Protein AF-A0A4U3ESU4-F1 (afdb_monomer_lite)

pLDDT: mean 77.61, std 18.26, range [23.44, 96.25]

Secondary structure (DSSP, 8-state):
--HHHHHHHHHHHHS-----HHHHHHHTTT-GGGHHHHHHHHTSHHHHHHHHT-S-HHHHHHHHHHHHHHHS-TT----HHHHH---HHHHHHHHHHHHHHSHHHHHHHHH----HHHHHHHHHHHHTTSS-HHHHHHHH--SS--HH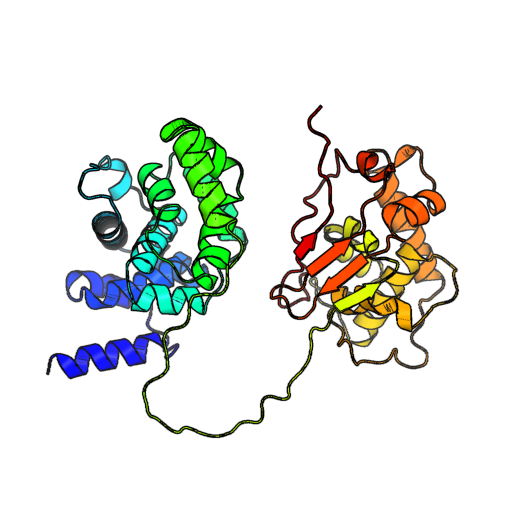HIIIIIHHHHHSHHHHHHHHHHHHHHHHHHHHHHHT----------------------------EEEES-GGGGGGGGGHHHHHHHTT-EETTEESSHHHHHHHHHHHHHHHHTTSPP-GGG-HHHHHHTT--TTPPPPTT----HHHHHHHHHHHHHHHHHSTTGGG--HHHHIIIIIS--EEEETTSSS-EEEEPP-GGGGGGTT-SS-SSEE--TT-SS-EEEE---TT---

InterPro domains:
  IPR045538 Contractile injection system tape measure protein [PF19268] (23-376)

Sequence (383 aa):
MLENAAAKAEEAFYSGDATDPQTLLAELRHQPAVLSSLAVMCLQSVTLRQLLQSRDPSLLRLLLQTLLERVKPEEVVLPASYYHRVTASRLALAALGYLLNDRQGCCWLSEHYPEVSQFYSWSKAAFSGEIAVELIIQLLTPEVLPATVTDRWIKPLWQHKAVRSLVLLHAGRGTTEEIEFRLNRPIAEEEHCEPHVGSQFISRKHKTLGTALQNVRNAGVILLWPLFTQLFSLLALTEDQKFVSEQTRWLAALSLDHLAGGNAELVTEGLTINKLLCGLSAESSLPEGCLLSTEQQRLTDEWLTAVCQQLPGGKKLDIADIRALFLQRPGEILTDTQPPRIAVQPEAFDYLLRDWPWPLTLATFPWLDQPLTIVWPLNGLTG

Radius of gyration: 24.89 Å; chains: 1; bounding box: 56×68×56 Å

Foldseek 3Di:
DVVVVVVVLVVVLPDVPPDQLQNLLVCVVPDVSSLLVNLVLLQDPVSVVSNVPHPDLVSLLVSLVVLCVQQADPPDDDDPLLSNDDDSLSSNLSSLSNLQVDPSSLVVLLVDAGDPVNLVVNLVCVLVVVYDLRSLLSLLDDPDHDLSNLVRPRVSNLPDPSNLVSCCVPVNDVSSVVSVCVSPPPPDPDDDDDDDDDDDDDDDDPDDDDFPKDKAQFLLLCLCQVCLLVLLVLVVQDDPLEGPDPLSLLLQLQLSVCLQQPPDDDDQSRSQVSCVSSVHDSPDGRDPPSDDDPVSSVSSQVVSLVVLCVWQPSVPDDSVRCNVVGGRFMWMWGVVDVVIEIETDDDPCCVSCVVGPDDQAWRDGPHDPGIYGGHDCPPDPPD

Organism: NCBI:txid55211

Structure (mmCIF, N/CA/C/O backbone):
data_AF-A0A4U3ESU4-F1
#
_entry.id   AF-A0A4U3ESU4-F1
#
loop_
_atom_site.group_PDB
_atom_site.id
_atom_site.type_symbol
_atom_site.label_atom_id
_atom_site.label_alt_id
_atom_site.label_comp_id
_atom_site.label_asym_id
_atom_site.label_entity_id
_atom_site.label_seq_id
_atom_site.pdbx_PDB_ins_code
_atom_site.Cartn_x
_atom_site.Cartn_y
_atom_site.Cartn_z
_atom_site.occupancy
_atom_site.B_iso_or_equiv
_atom_site.auth_seq_id
_atom_site.auth_comp_id
_atom_site.auth_asym_id
_atom_site.auth_atom_id
_atom_site.pdbx_PDB_model_num
ATOM 1 N N . MET A 1 1 ? 6.585 -43.040 -21.501 1.00 40.69 1 MET A N 1
ATOM 2 C CA . MET A 1 1 ? 6.901 -41.781 -22.222 1.00 40.69 1 MET A CA 1
ATOM 3 C C . MET A 1 1 ? 6.016 -40.603 -21.806 1.00 40.69 1 MET A C 1
ATOM 5 O O . MET A 1 1 ? 6.526 -39.496 -21.832 1.00 40.69 1 MET A O 1
ATOM 9 N N . LEU A 1 2 ? 4.758 -40.806 -21.384 1.00 34.72 2 LEU A N 1
ATOM 10 C CA . LEU A 1 2 ? 3.867 -39.724 -20.919 1.00 34.72 2 LEU A CA 1
ATOM 11 C C . LEU A 1 2 ? 4.226 -39.158 -19.526 1.00 34.72 2 LEU A C 1
ATOM 13 O O . LEU A 1 2 ? 4.188 -37.947 -19.346 1.00 34.72 2 LEU A O 1
ATOM 17 N N . GLU A 1 3 ? 4.679 -39.985 -18.578 1.00 32.94 3 GLU A N 1
ATOM 18 C CA . GLU A 1 3 ? 5.103 -39.520 -17.236 1.00 32.94 3 GLU A CA 1
ATOM 19 C C . GLU A 1 3 ? 6.338 -38.608 -17.266 1.00 32.94 3 GLU A C 1
ATOM 21 O O . GLU A 1 3 ? 6.464 -37.692 -16.463 1.00 32.94 3 GLU A O 1
ATOM 26 N N . ASN A 1 4 ? 7.221 -38.798 -18.251 1.00 35.94 4 ASN A N 1
ATOM 27 C CA . ASN A 1 4 ? 8.455 -38.018 -18.375 1.00 35.94 4 ASN A CA 1
ATOM 28 C C . ASN A 1 4 ? 8.216 -36.616 -18.976 1.00 35.94 4 ASN A C 1
ATOM 30 O O . ASN A 1 4 ? 9.082 -35.751 -18.890 1.00 35.94 4 ASN A O 1
ATOM 34 N N . ALA A 1 5 ? 7.051 -36.389 -19.598 1.00 39.00 5 ALA A N 1
ATOM 35 C CA . ALA A 1 5 ? 6.637 -35.078 -20.099 1.00 39.00 5 ALA A CA 1
ATOM 36 C C . ALA A 1 5 ? 5.942 -34.248 -19.007 1.00 39.00 5 ALA A C 1
ATOM 38 O O . ALA A 1 5 ? 6.175 -33.047 -18.925 1.00 39.00 5 ALA A O 1
ATOM 39 N N . ALA A 1 6 ? 5.156 -34.894 -18.137 1.00 35.66 6 ALA A N 1
ATOM 40 C CA . ALA A 1 6 ? 4.536 -34.248 -16.980 1.00 35.66 6 ALA A CA 1
ATOM 41 C C . ALA A 1 6 ? 5.584 -33.798 -15.948 1.00 35.66 6 ALA A C 1
ATOM 43 O O . ALA A 1 6 ? 5.545 -32.654 -15.517 1.00 35.66 6 ALA A O 1
ATOM 44 N N . ALA A 1 7 ? 6.587 -34.637 -15.658 1.00 34.03 7 ALA A N 1
ATOM 45 C CA . ALA A 1 7 ? 7.686 -34.280 -14.756 1.00 34.03 7 ALA A CA 1
ATOM 46 C C . ALA A 1 7 ? 8.578 -33.148 -15.311 1.00 34.03 7 ALA A C 1
ATOM 48 O O . ALA A 1 7 ? 9.026 -32.281 -14.567 1.00 34.03 7 ALA A O 1
ATOM 49 N N . LYS A 1 8 ? 8.792 -33.101 -16.636 1.00 39.62 8 LYS A N 1
ATOM 50 C CA . LYS A 1 8 ? 9.489 -31.978 -17.290 1.00 39.62 8 LYS A CA 1
ATOM 51 C C . LYS A 1 8 ? 8.674 -30.685 -17.285 1.00 39.62 8 LYS A C 1
ATOM 53 O O . LYS A 1 8 ? 9.259 -29.613 -17.184 1.00 39.62 8 LYS A O 1
ATOM 58 N N . ALA A 1 9 ? 7.349 -30.776 -17.396 1.00 39.50 9 ALA A N 1
ATOM 59 C CA . ALA A 1 9 ? 6.464 -29.625 -17.235 1.00 39.50 9 ALA A CA 1
ATOM 60 C C . ALA A 1 9 ? 6.427 -29.143 -15.771 1.00 39.50 9 ALA A C 1
ATOM 62 O O . ALA A 1 9 ? 6.398 -27.940 -15.538 1.00 39.50 9 ALA A O 1
ATOM 63 N N . GLU A 1 10 ? 6.512 -30.060 -14.798 1.00 37.78 10 GLU A N 1
ATOM 64 C CA . GLU A 1 10 ? 6.649 -29.747 -13.367 1.00 37.78 10 GLU A CA 1
ATOM 65 C C . GLU A 1 10 ? 7.987 -29.062 -13.038 1.00 37.78 10 GLU A C 1
ATOM 67 O O . GLU A 1 10 ? 7.991 -28.069 -12.317 1.00 37.78 10 GLU A O 1
ATOM 72 N N . GLU A 1 11 ? 9.116 -29.500 -13.610 1.00 36.38 11 GLU A N 1
ATOM 73 C CA . GLU A 1 11 ? 10.408 -28.801 -13.459 1.00 36.38 11 GLU A CA 1
ATOM 74 C C . GLU A 1 11 ? 10.429 -27.429 -14.157 1.00 36.38 11 GLU A C 1
ATOM 76 O O . GLU A 1 11 ? 11.012 -26.475 -13.632 1.00 36.38 11 GLU A O 1
ATOM 81 N N . ALA A 1 12 ? 9.759 -27.288 -15.305 1.00 43.34 12 ALA A N 1
ATOM 82 C CA . ALA A 1 12 ? 9.624 -26.012 -16.017 1.00 43.34 12 ALA A CA 1
ATOM 83 C C . ALA A 1 12 ? 8.698 -25.006 -15.303 1.00 43.34 12 ALA A C 1
ATOM 85 O O . ALA A 1 12 ? 8.744 -23.814 -15.593 1.00 43.34 12 ALA A O 1
ATOM 86 N N . PHE A 1 13 ? 7.854 -25.465 -14.373 1.00 42.56 13 PHE A N 1
ATOM 87 C CA . PHE A 1 13 ? 6.953 -24.607 -13.598 1.00 42.56 13 PHE A CA 1
ATOM 88 C C . PHE A 1 13 ? 7.673 -23.886 -12.441 1.00 42.56 13 PHE A C 1
ATOM 90 O O . PHE A 1 13 ? 7.298 -22.770 -12.086 1.00 42.56 13 PHE A O 1
ATOM 97 N N . TYR A 1 14 ? 8.729 -24.496 -11.881 1.00 39.47 14 TYR A N 1
ATOM 98 C CA . TYR A 1 14 ? 9.521 -23.950 -10.762 1.00 39.47 14 TYR A CA 1
ATOM 99 C C . TYR A 1 14 ? 10.874 -23.361 -11.174 1.00 39.47 14 TYR A C 1
ATOM 101 O O . TYR A 1 14 ? 11.450 -22.555 -10.440 1.00 39.47 14 TYR A O 1
ATOM 109 N N . SER A 1 15 ? 11.397 -23.741 -12.339 1.00 37.12 15 SER A N 1
ATOM 110 C CA . SER A 1 15 ? 12.547 -23.066 -12.928 1.00 37.12 15 SER A CA 1
ATOM 111 C C . SER A 1 15 ? 12.036 -21.875 -13.731 1.00 37.12 15 SER A C 1
ATOM 113 O O . SER A 1 15 ? 11.261 -22.028 -14.666 1.00 37.12 15 SER A O 1
ATOM 115 N N . GLY A 1 16 ? 12.453 -20.663 -13.368 1.00 38.47 16 GLY A N 1
ATOM 116 C CA . GLY A 1 16 ? 12.253 -19.458 -14.178 1.00 38.47 16 GLY A CA 1
ATOM 117 C C . GLY A 1 16 ? 13.033 -19.502 -15.495 1.00 38.47 16 GLY A C 1
ATOM 118 O O . GLY A 1 16 ? 13.713 -18.533 -15.829 1.00 38.47 16 GLY A O 1
ATOM 119 N N . ASP A 1 17 ? 12.986 -20.623 -16.216 1.00 39.12 17 ASP A N 1
ATOM 120 C CA . ASP A 1 17 ? 13.567 -20.748 -17.535 1.00 39.12 17 ASP A CA 1
ATOM 121 C C . ASP A 1 17 ? 12.680 -19.973 -18.508 1.00 39.12 17 ASP A C 1
ATOM 123 O O . ASP A 1 17 ? 11.470 -20.189 -18.634 1.00 39.12 17 ASP A O 1
ATOM 127 N N . ALA A 1 18 ? 13.314 -18.986 -19.131 1.00 47.09 18 ALA A N 1
ATOM 128 C CA . ALA A 1 18 ? 12.737 -17.945 -19.958 1.00 47.09 18 ALA A CA 1
ATOM 129 C C . ALA A 1 18 ? 12.091 -18.516 -21.230 1.00 47.09 18 ALA A C 1
ATOM 131 O O . ALA A 1 18 ? 12.620 -18.387 -22.333 1.00 47.09 18 ALA A O 1
ATOM 132 N N . THR A 1 19 ? 10.934 -19.151 -21.084 1.00 63.34 19 THR A N 1
ATOM 133 C CA . THR A 1 19 ? 10.157 -19.620 -22.225 1.00 63.34 19 THR A CA 1
ATOM 134 C C . THR A 1 19 ? 9.353 -18.441 -22.762 1.00 63.34 19 THR A C 1
ATOM 136 O O . THR A 1 19 ? 8.538 -17.851 -22.053 1.00 63.34 19 THR A O 1
ATOM 139 N N . ASP A 1 20 ? 9.625 -18.060 -24.008 1.00 81.94 20 ASP A N 1
ATOM 140 C CA . ASP A 1 20 ? 8.983 -16.928 -24.674 1.00 81.94 20 ASP A CA 1
ATOM 141 C C . ASP A 1 20 ? 7.442 -17.087 -24.687 1.00 81.94 20 ASP A C 1
ATOM 143 O O . ASP A 1 20 ? 6.938 -18.084 -25.221 1.00 81.94 20 ASP A O 1
ATOM 147 N N . PRO A 1 21 ? 6.668 -16.120 -24.145 1.00 84.62 21 PRO A N 1
ATOM 148 C CA . PRO A 1 21 ? 5.211 -16.225 -24.056 1.00 84.62 21 PRO A CA 1
ATOM 149 C C . PRO A 1 21 ? 4.517 -16.433 -25.406 1.00 84.62 21 PRO A C 1
ATOM 151 O O . PRO A 1 21 ? 3.459 -17.056 -25.464 1.00 84.62 21 PRO A O 1
ATOM 154 N N . GLN A 1 22 ? 5.098 -15.934 -26.504 1.00 85.31 22 GLN A N 1
ATOM 155 C CA . GLN A 1 22 ? 4.538 -16.124 -27.847 1.00 85.31 22 GLN A CA 1
ATOM 156 C C . GLN A 1 22 ? 4.690 -17.568 -28.333 1.00 85.31 22 GLN A C 1
ATOM 158 O O . GLN A 1 22 ? 3.772 -18.111 -28.950 1.00 85.31 22 GLN A O 1
ATOM 163 N N . THR A 1 23 ? 5.822 -18.196 -28.020 1.00 85.88 23 THR A N 1
ATOM 164 C CA . THR A 1 23 ? 6.087 -19.599 -28.346 1.00 85.88 23 THR A CA 1
ATOM 165 C C . THR A 1 23 ? 5.107 -20.517 -27.611 1.00 85.88 23 THR A C 1
ATOM 167 O O . THR A 1 23 ? 4.416 -21.309 -28.251 1.00 85.88 23 THR A O 1
ATOM 170 N N . LEU A 1 24 ? 4.927 -20.325 -26.298 1.00 85.69 24 LEU A N 1
ATOM 171 C CA . LEU A 1 24 ? 3.944 -21.088 -25.514 1.00 85.69 24 LEU A CA 1
ATOM 172 C C . LEU A 1 24 ? 2.502 -20.856 -25.982 1.00 85.69 24 LEU A C 1
ATOM 174 O O . LEU A 1 24 ? 1.699 -21.787 -26.036 1.00 85.69 24 LEU A O 1
ATOM 178 N N . LEU A 1 25 ? 2.164 -19.623 -26.371 1.00 87.44 25 LEU A N 1
ATOM 179 C CA . LEU A 1 25 ? 0.838 -19.299 -26.895 1.00 87.44 25 LEU A CA 1
ATOM 180 C C . LEU A 1 25 ? 0.543 -20.034 -28.217 1.00 87.44 25 LEU A C 1
ATOM 182 O O . LEU A 1 25 ? -0.599 -20.432 -28.454 1.00 87.44 25 LEU A O 1
ATOM 186 N N . ALA A 1 26 ? 1.552 -20.245 -29.067 1.00 87.75 26 ALA A N 1
ATOM 187 C CA . ALA A 1 26 ? 1.413 -21.025 -30.297 1.00 87.75 26 ALA A CA 1
ATOM 188 C C . ALA A 1 26 ? 1.209 -22.527 -30.021 1.00 87.75 26 ALA A C 1
ATOM 190 O O . ALA A 1 26 ? 0.461 -23.194 -30.742 1.00 87.75 26 ALA A O 1
ATOM 191 N N . GLU A 1 27 ? 1.820 -23.052 -28.956 1.00 87.94 27 GLU A N 1
ATOM 192 C CA . GLU A 1 27 ? 1.715 -24.460 -28.554 1.00 87.94 27 GLU A CA 1
ATOM 193 C C . GLU A 1 27 ? 0.357 -24.831 -27.947 1.00 87.94 27 GLU A C 1
ATOM 195 O O . GLU A 1 27 ? -0.023 -26.005 -27.986 1.00 87.94 27 GLU A O 1
ATOM 200 N N . LEU A 1 28 ? -0.424 -23.849 -27.480 1.00 86.50 28 LEU A N 1
ATOM 201 C CA . LEU A 1 28 ? -1.739 -24.057 -26.860 1.00 86.50 28 LEU A CA 1
ATOM 202 C C . LEU A 1 28 ? -2.685 -24.939 -27.698 1.00 86.50 28 LEU A C 1
ATOM 204 O O . LEU A 1 28 ? -3.469 -25.706 -27.143 1.00 86.50 28 LEU A O 1
ATOM 208 N N . ARG A 1 29 ? -2.609 -24.871 -29.037 1.00 82.62 29 ARG A N 1
ATOM 209 C CA . ARG A 1 29 ? -3.449 -25.688 -29.942 1.00 82.62 29 ARG A CA 1
ATOM 210 C C . ARG A 1 29 ? -3.149 -27.185 -29.870 1.00 82.62 29 ARG A C 1
ATOM 212 O O . ARG A 1 29 ? -4.008 -27.994 -30.206 1.00 82.62 29 ARG A O 1
ATOM 219 N N . HIS A 1 30 ? -1.926 -27.541 -29.499 1.00 80.06 30 HIS A N 1
ATOM 220 C CA . HIS A 1 30 ? -1.410 -28.905 -29.573 1.00 80.06 30 HIS A CA 1
ATOM 221 C C . HIS A 1 30 ? -1.118 -29.495 -28.192 1.00 80.06 30 HIS A C 1
ATOM 223 O O . HIS A 1 30 ? -1.120 -30.716 -28.046 1.00 80.06 30 HIS A O 1
ATOM 229 N N . GLN A 1 31 ? -0.889 -28.648 -27.185 1.00 80.88 31 GLN A N 1
ATOM 230 C CA . GLN A 1 31 ? -0.504 -29.060 -25.842 1.00 80.88 31 GLN A CA 1
ATOM 231 C C . GLN A 1 31 ? -1.352 -28.337 -24.786 1.00 80.88 31 GLN A C 1
ATOM 233 O O . GLN A 1 31 ? -1.025 -27.221 -24.394 1.00 80.88 31 GLN A O 1
ATOM 238 N N . PRO A 1 32 ? -2.419 -28.960 -24.253 1.00 73.50 32 PRO A N 1
ATOM 239 C CA . PRO A 1 32 ? -3.231 -28.335 -23.206 1.00 73.50 32 PRO A CA 1
ATOM 240 C C . PRO A 1 32 ? -2.467 -28.156 -21.882 1.00 73.50 32 PRO A C 1
ATOM 242 O O . PRO A 1 32 ? -2.879 -27.355 -21.051 1.00 73.50 32 PRO A O 1
ATOM 245 N N . ALA A 1 33 ? -1.347 -28.865 -21.692 1.00 77.25 33 ALA A N 1
ATOM 246 C CA . ALA A 1 33 ? -0.498 -28.761 -20.505 1.00 77.25 33 ALA A CA 1
ATOM 247 C C . ALA A 1 33 ? 0.146 -27.370 -20.332 1.00 77.25 33 ALA A C 1
ATOM 249 O O . ALA A 1 33 ? 0.445 -26.979 -19.210 1.00 77.25 33 ALA A O 1
ATOM 250 N N . VAL A 1 34 ? 0.303 -26.591 -21.412 1.00 86.50 34 VAL A N 1
ATOM 251 C CA . VAL A 1 34 ? 0.875 -25.231 -21.345 1.00 86.50 34 VAL A CA 1
ATOM 252 C C . VAL A 1 34 ? -0.102 -24.192 -20.780 1.00 86.50 34 VAL A C 1
ATOM 254 O O . VAL A 1 34 ? 0.289 -23.055 -20.510 1.00 86.50 34 VAL A O 1
ATOM 257 N N . LEU A 1 35 ? -1.377 -24.561 -20.589 1.00 89.38 35 LEU A N 1
ATOM 258 C CA . LEU A 1 35 ? -2.430 -23.646 -20.148 1.00 89.38 35 LEU A CA 1
ATOM 259 C C . LEU A 1 35 ? -2.146 -23.053 -18.763 1.00 89.38 35 LEU A C 1
ATOM 261 O O . LEU A 1 35 ? -2.339 -21.853 -18.586 1.00 89.38 35 LEU A O 1
ATOM 265 N N . SER A 1 36 ? -1.650 -23.848 -17.807 1.00 88.31 36 SER A N 1
ATOM 266 C CA . SER A 1 36 ? -1.321 -23.351 -16.462 1.00 88.31 36 SER A CA 1
ATOM 267 C C . SER A 1 36 ? -0.173 -22.341 -16.491 1.00 88.31 36 SER A C 1
ATOM 269 O O . SER A 1 36 ? -0.277 -21.282 -15.872 1.00 88.31 36 SER A O 1
ATOM 271 N N . SER A 1 37 ? 0.869 -22.587 -17.289 1.00 88.06 37 SER A N 1
ATOM 272 C CA . SER A 1 37 ? 1.972 -21.637 -17.479 1.00 88.06 37 SER A CA 1
ATOM 273 C C . SER A 1 37 ? 1.501 -20.340 -18.145 1.00 88.06 37 SER A C 1
ATOM 275 O O . SER A 1 37 ? 1.847 -19.248 -17.697 1.00 88.06 37 SER A O 1
ATOM 277 N N . LEU A 1 38 ? 0.649 -20.434 -19.172 1.00 90.56 38 LEU A N 1
ATOM 278 C CA . LEU A 1 38 ? 0.049 -19.262 -19.818 1.00 90.56 38 LEU A CA 1
ATOM 279 C C . LEU A 1 38 ? -0.875 -18.483 -18.871 1.00 90.56 38 LEU A C 1
ATOM 281 O O . LEU A 1 38 ? -0.896 -17.252 -18.916 1.00 90.56 38 LEU A O 1
ATOM 285 N N . ALA A 1 39 ? -1.614 -19.171 -17.998 1.00 92.62 39 ALA A N 1
ATOM 286 C CA . ALA A 1 39 ? -2.446 -18.536 -16.982 1.00 92.62 39 ALA A CA 1
ATOM 287 C C . ALA A 1 39 ? -1.591 -17.763 -15.963 1.00 92.62 39 ALA A C 1
ATOM 289 O O . ALA A 1 39 ? -1.888 -16.604 -15.677 1.00 92.62 39 ALA A O 1
ATOM 290 N N . VAL A 1 40 ? -0.479 -18.341 -15.493 1.00 90.69 40 VAL A N 1
ATOM 291 C CA . VAL A 1 40 ? 0.491 -17.643 -14.630 1.00 90.69 40 VAL A CA 1
ATOM 292 C C . VAL A 1 40 ? 1.045 -16.391 -15.319 1.00 90.69 40 VAL A C 1
ATOM 294 O O . VAL A 1 40 ? 1.057 -15.309 -14.731 1.00 90.69 40 VAL A O 1
ATOM 297 N N . MET A 1 41 ? 1.420 -16.494 -16.598 1.00 90.56 41 MET A N 1
ATOM 298 C CA . MET A 1 41 ? 1.882 -15.344 -17.387 1.00 90.56 41 MET A CA 1
ATOM 299 C C . MET A 1 41 ? 0.814 -14.249 -17.521 1.00 90.56 41 MET A C 1
ATOM 301 O O . MET A 1 41 ? 1.135 -13.063 -17.546 1.00 90.56 41 MET A O 1
ATOM 305 N N . CYS A 1 42 ? -0.472 -14.604 -17.552 1.00 92.62 42 CYS A N 1
ATOM 306 C CA . CYS A 1 42 ? -1.550 -13.615 -17.584 1.00 92.62 42 CYS A CA 1
ATOM 307 C C . CYS A 1 42 ? -1.681 -12.811 -16.277 1.00 92.62 42 CYS A C 1
ATOM 309 O O . CYS A 1 42 ? -2.279 -11.735 -16.302 1.00 92.62 42 CYS A O 1
ATOM 311 N N . LEU A 1 43 ? -1.126 -13.288 -15.156 1.00 89.88 43 LEU A N 1
ATOM 312 C CA . LEU A 1 43 ? -1.115 -12.572 -13.873 1.00 89.88 43 LEU A CA 1
ATOM 313 C C . LEU A 1 43 ? 0.125 -11.691 -13.670 1.00 89.88 43 LEU A C 1
ATOM 315 O O . LEU A 1 43 ? 0.183 -10.910 -12.723 1.00 89.88 43 LEU A O 1
ATOM 319 N N . GLN A 1 44 ? 1.112 -11.762 -14.559 1.00 87.44 44 GLN A N 1
ATOM 320 C CA . GLN A 1 44 ? 2.344 -10.980 -14.475 1.00 87.44 44 GLN A CA 1
ATOM 321 C C . GLN A 1 44 ? 2.325 -9.858 -15.522 1.00 87.44 44 GLN A C 1
ATOM 323 O O . GLN A 1 44 ? 2.150 -10.095 -16.714 1.00 87.44 44 GLN A O 1
ATOM 328 N N . SER A 1 45 ? 2.532 -8.603 -15.115 1.00 82.12 45 SER A N 1
ATOM 329 C CA . SER A 1 45 ? 2.328 -7.452 -16.014 1.00 82.12 45 SER A CA 1
ATOM 330 C C . SER A 1 45 ? 3.288 -7.390 -17.204 1.00 82.12 45 SER A C 1
ATOM 332 O O . SER A 1 45 ? 2.946 -6.829 -18.248 1.00 82.12 45 SER A O 1
ATOM 334 N N . VAL A 1 46 ? 4.499 -7.938 -17.080 1.00 85.06 46 VAL A N 1
ATOM 335 C CA . VAL A 1 46 ? 5.476 -7.987 -18.179 1.00 85.06 46 VAL A CA 1
ATOM 336 C C . VAL A 1 46 ? 5.052 -9.009 -19.233 1.00 85.06 46 VAL A C 1
ATOM 338 O O . VAL A 1 46 ? 4.904 -8.649 -20.401 1.00 85.06 46 VAL A O 1
ATOM 341 N N . THR A 1 47 ? 4.788 -10.250 -18.830 1.00 88.31 47 THR A N 1
ATOM 342 C CA . THR A 1 47 ? 4.429 -11.340 -19.748 1.00 88.31 47 THR A CA 1
ATOM 343 C C . THR A 1 47 ? 3.014 -11.173 -20.303 1.00 88.31 47 THR A C 1
ATOM 345 O O . THR A 1 47 ? 2.812 -11.396 -21.493 1.00 88.31 47 THR A O 1
ATOM 348 N N . LEU A 1 48 ? 2.059 -10.634 -19.535 1.00 90.06 48 LEU A N 1
ATOM 349 C CA . LEU A 1 48 ? 0.741 -10.244 -20.050 1.00 90.06 48 LEU A CA 1
ATOM 350 C C . LEU A 1 48 ? 0.848 -9.192 -21.164 1.00 90.06 48 LEU A C 1
ATOM 352 O O . LEU A 1 48 ? 0.182 -9.308 -22.194 1.00 90.06 48 LEU A O 1
ATOM 356 N N . ARG A 1 49 ? 1.705 -8.173 -21.000 1.00 87.81 49 ARG A N 1
ATOM 357 C CA . ARG A 1 49 ? 1.952 -7.177 -22.060 1.00 87.81 49 ARG A CA 1
ATOM 358 C C . ARG A 1 49 ? 2.573 -7.815 -23.298 1.00 87.81 49 ARG A C 1
ATOM 360 O O . ARG A 1 49 ? 2.162 -7.478 -24.404 1.00 87.81 49 ARG A O 1
ATOM 367 N N . GLN A 1 50 ? 3.515 -8.738 -23.119 1.00 87.75 50 GLN A N 1
ATOM 368 C CA . GLN A 1 50 ? 4.118 -9.478 -24.228 1.00 87.75 50 GLN A CA 1
ATOM 369 C C . GLN A 1 50 ? 3.087 -10.348 -24.955 1.00 87.75 50 GLN A C 1
ATOM 371 O O . GLN A 1 50 ? 3.048 -10.319 -26.181 1.00 87.75 50 GLN A O 1
ATOM 376 N N . LEU A 1 51 ? 2.209 -11.055 -24.235 1.00 89.94 51 LEU A N 1
ATOM 377 C CA . LEU A 1 51 ? 1.120 -11.848 -24.818 1.00 89.94 51 LEU A CA 1
ATOM 378 C C . LEU A 1 51 ? 0.170 -10.972 -25.641 1.00 89.94 51 LEU A C 1
ATOM 380 O O . LEU A 1 51 ? -0.127 -11.297 -26.789 1.00 89.94 51 LEU A O 1
ATOM 384 N N . LEU A 1 52 ? -0.251 -9.824 -25.101 1.00 90.12 52 LEU A N 1
ATOM 385 C CA . LEU A 1 52 ? -1.150 -8.886 -25.785 1.00 90.12 52 LEU A CA 1
ATOM 386 C C . LEU A 1 52 ? -0.553 -8.276 -27.065 1.00 90.12 52 LEU A C 1
ATOM 388 O O . LEU A 1 52 ? -1.305 -7.799 -27.911 1.00 90.12 52 LEU A O 1
ATOM 392 N N . GLN A 1 53 ? 0.770 -8.315 -27.234 1.00 89.19 53 GLN A N 1
ATOM 393 C CA . GLN A 1 53 ? 1.463 -7.910 -28.464 1.00 89.19 53 GLN A CA 1
ATOM 394 C C . GLN A 1 53 ? 1.511 -9.023 -29.528 1.00 89.19 53 GLN A C 1
ATOM 396 O O . GLN A 1 53 ? 2.183 -8.863 -30.550 1.00 89.19 53 GLN A O 1
ATOM 401 N N . SER A 1 54 ? 0.816 -10.149 -29.316 1.00 86.06 54 SER A N 1
ATOM 402 C CA . SER A 1 54 ? 0.793 -11.255 -30.275 1.00 86.06 54 SER A CA 1
ATOM 403 C C . SER A 1 54 ? 0.309 -10.812 -31.653 1.00 86.06 54 SER A C 1
ATOM 405 O O . SER A 1 54 ? -0.681 -10.093 -31.794 1.00 86.06 54 SER A O 1
ATOM 407 N N . ARG A 1 55 ? 0.999 -11.296 -32.690 1.00 79.88 55 ARG A N 1
ATOM 408 C CA . ARG A 1 55 ? 0.645 -11.038 -34.093 1.00 79.88 55 ARG A CA 1
ATOM 409 C C . ARG A 1 55 ? -0.607 -11.800 -34.533 1.00 79.88 55 ARG A C 1
ATOM 411 O O . ARG A 1 55 ? -1.204 -11.423 -35.538 1.00 79.88 55 ARG A O 1
ATOM 418 N N . ASP A 1 56 ? -1.006 -12.841 -33.796 1.00 85.44 56 ASP A N 1
ATOM 419 C CA . ASP A 1 56 ? -2.197 -13.639 -34.088 1.00 85.44 56 ASP A CA 1
ATOM 420 C C . ASP A 1 56 ? -3.281 -13.458 -33.001 1.00 85.44 56 ASP A C 1
ATOM 422 O O . ASP A 1 56 ? -3.280 -14.150 -31.977 1.00 85.44 56 ASP A O 1
ATOM 426 N N . PRO A 1 57 ? -4.278 -12.576 -33.219 1.00 86.06 57 PRO A N 1
ATOM 427 C CA . PRO A 1 57 ? -5.364 -12.360 -32.263 1.00 86.06 57 PRO A CA 1
ATOM 428 C C . PRO A 1 57 ? -6.316 -13.563 -32.147 1.00 86.06 57 PRO A C 1
ATOM 430 O O . PRO A 1 57 ? -7.189 -13.574 -31.276 1.00 86.06 57 PRO A O 1
ATOM 433 N N . SER A 1 58 ? -6.223 -14.570 -33.025 1.00 89.69 58 SER A N 1
ATOM 434 C CA . SER A 1 58 ? -6.996 -15.809 -32.877 1.00 89.69 58 SER A CA 1
ATOM 435 C C . SER A 1 58 ? -6.491 -16.661 -31.710 1.00 89.69 58 SER A C 1
ATOM 437 O O . SER A 1 58 ? -7.309 -17.242 -31.003 1.00 89.69 58 SER A O 1
ATOM 439 N N . LEU A 1 59 ? -5.180 -16.666 -31.445 1.00 90.38 59 LEU A N 1
ATOM 440 C CA . LEU A 1 59 ? -4.592 -17.420 -30.335 1.00 90.38 59 LEU A CA 1
ATOM 441 C C . LEU A 1 59 ? -4.949 -16.819 -28.976 1.00 90.38 59 LEU A C 1
ATOM 443 O O . LEU A 1 59 ? -5.305 -17.549 -28.060 1.00 90.38 59 LEU A O 1
ATOM 447 N N . LEU A 1 60 ? -4.944 -15.489 -28.856 1.00 91.81 60 LEU A N 1
ATOM 448 C CA . LEU A 1 60 ? -5.383 -14.818 -27.628 1.00 91.81 60 LEU A CA 1
ATOM 449 C C . LEU A 1 60 ? -6.870 -15.049 -27.333 1.00 91.81 60 LEU A C 1
ATOM 451 O O . LEU A 1 60 ? -7.257 -15.207 -26.177 1.00 91.81 60 LEU A O 1
ATOM 455 N N . ARG A 1 61 ? -7.708 -15.095 -28.378 1.00 92.38 61 ARG A N 1
ATOM 456 C CA . ARG A 1 61 ? -9.125 -15.462 -28.242 1.00 92.38 61 ARG A CA 1
ATOM 457 C C . ARG A 1 61 ? -9.288 -16.917 -27.821 1.00 92.38 61 ARG A C 1
ATOM 459 O O . ARG A 1 61 ? -10.101 -17.187 -26.946 1.00 92.38 61 ARG A O 1
ATOM 466 N N . LEU A 1 62 ? -8.494 -17.825 -28.390 1.00 91.62 62 LEU A N 1
ATOM 467 C CA . LEU A 1 62 ? -8.475 -19.230 -27.992 1.00 91.62 62 LEU A CA 1
ATOM 468 C C . LEU A 1 62 ? -8.051 -19.393 -26.527 1.00 91.62 62 LEU A C 1
ATOM 470 O O . LEU A 1 62 ? -8.711 -20.121 -25.794 1.00 91.62 62 LEU A O 1
ATOM 474 N N . LEU A 1 63 ? -7.006 -18.687 -26.081 1.00 93.62 63 LEU A N 1
ATOM 475 C CA . LEU A 1 63 ? -6.572 -18.685 -24.682 1.00 93.62 63 LEU A CA 1
ATOM 476 C C . LEU A 1 63 ? -7.689 -18.195 -23.759 1.00 93.62 63 LEU A C 1
ATOM 478 O O . LEU A 1 63 ? -8.056 -18.899 -22.822 1.00 93.62 63 LEU A O 1
ATOM 482 N N . LEU A 1 64 ? -8.274 -17.028 -24.054 1.00 92.75 64 LEU A N 1
ATOM 483 C CA . LEU A 1 64 ? -9.374 -16.480 -23.261 1.00 92.75 64 LEU A CA 1
ATOM 484 C C . LEU A 1 64 ? -10.569 -17.438 -23.215 1.00 92.75 64 LEU A C 1
ATOM 486 O O . LEU A 1 64 ? -11.129 -17.661 -22.146 1.00 92.75 64 LEU A O 1
ATOM 490 N N . GLN A 1 65 ? -10.947 -18.022 -24.353 1.00 91.69 65 GLN A N 1
ATOM 491 C CA . GLN A 1 65 ? -12.042 -18.983 -24.423 1.00 91.69 65 GLN A CA 1
ATOM 492 C C . GLN A 1 65 ? -11.752 -20.232 -23.595 1.00 91.69 65 GLN A C 1
ATOM 494 O O . GLN A 1 65 ? -12.600 -20.636 -22.807 1.00 91.69 65 GLN A O 1
ATOM 499 N N . THR A 1 66 ? -10.549 -20.789 -23.720 1.00 91.19 66 THR A N 1
ATOM 500 C CA . THR A 1 66 ? -10.142 -21.989 -22.982 1.00 91.19 66 THR A CA 1
ATOM 501 C C . THR A 1 66 ? -10.163 -21.734 -21.474 1.00 91.19 66 THR A C 1
ATOM 503 O O . THR A 1 66 ? -10.695 -22.550 -20.730 1.00 91.19 66 THR A O 1
ATOM 506 N N . LEU A 1 67 ? -9.653 -20.585 -21.014 1.00 92.69 67 LEU A N 1
ATOM 507 C CA . LEU A 1 67 ? -9.699 -20.204 -19.599 1.00 92.69 67 LEU A CA 1
ATOM 508 C C . LEU A 1 67 ? -11.143 -20.026 -19.114 1.00 92.69 67 LEU A C 1
ATOM 510 O O . LEU A 1 67 ? -11.537 -20.628 -18.121 1.00 92.69 67 LEU A O 1
ATOM 514 N N . LEU A 1 68 ? -11.963 -19.257 -19.836 1.00 89.75 68 LEU A N 1
ATOM 515 C CA . LEU A 1 68 ? -13.356 -19.011 -19.451 1.00 89.75 68 LEU A CA 1
ATOM 516 C C . LEU A 1 68 ? -14.207 -20.285 -19.441 1.00 89.75 68 LEU A C 1
ATOM 518 O O . LEU A 1 68 ? -15.082 -20.413 -18.593 1.00 89.75 68 LEU A O 1
ATOM 522 N N . GLU A 1 69 ? -13.974 -21.227 -20.356 1.00 87.75 69 GLU A N 1
ATOM 523 C CA . GLU A 1 69 ? -14.677 -22.515 -20.374 1.00 87.75 69 GLU A CA 1
ATOM 524 C C . GLU A 1 69 ? -14.314 -23.411 -19.188 1.00 87.75 69 GLU A C 1
ATOM 526 O O . GLU A 1 69 ? -15.159 -24.188 -18.756 1.00 87.75 69 GLU A O 1
ATOM 531 N N . ARG A 1 70 ? -13.095 -23.289 -18.650 1.00 86.75 70 ARG A N 1
ATOM 532 C CA . ARG A 1 70 ? -12.658 -24.011 -17.444 1.00 86.75 70 ARG A CA 1
ATOM 533 C C . ARG A 1 70 ? -13.099 -23.344 -16.146 1.00 86.75 70 ARG A C 1
ATOM 535 O O . ARG A 1 70 ? -13.117 -24.006 -15.115 1.00 86.75 70 ARG A O 1
ATOM 542 N N . VAL A 1 71 ? -13.407 -22.049 -16.192 1.00 84.25 71 VAL A N 1
ATOM 543 C CA . VAL A 1 71 ? -13.843 -21.288 -15.020 1.00 84.25 71 VAL A CA 1
ATOM 544 C C . VAL A 1 71 ? -15.354 -21.266 -14.901 1.00 84.25 71 VAL A C 1
ATOM 546 O O . VAL A 1 71 ? -15.835 -21.529 -13.815 1.00 84.25 71 VAL A O 1
ATOM 549 N N . LYS A 1 72 ? -16.108 -20.971 -15.967 1.00 75.69 72 LYS A N 1
ATOM 550 C CA . LYS A 1 72 ? -17.554 -20.707 -15.876 1.00 75.69 72 LYS A CA 1
ATOM 551 C C . LYS A 1 72 ? -18.322 -21.824 -15.133 1.00 75.69 72 LYS A C 1
ATOM 553 O O . LYS A 1 72 ? -18.015 -22.998 -15.345 1.00 75.69 72 LYS A O 1
ATOM 558 N N . PRO A 1 73 ? -19.357 -21.495 -14.336 1.00 68.69 73 PRO A N 1
ATOM 559 C CA . PRO A 1 73 ? -20.236 -22.508 -13.755 1.00 68.69 73 PRO A CA 1
ATOM 560 C C . PRO A 1 73 ? -20.947 -23.291 -14.867 1.00 68.69 73 PRO A C 1
ATOM 562 O O . PRO A 1 73 ? -21.353 -22.690 -15.865 1.00 68.69 73 PRO A O 1
ATOM 565 N N . GLU A 1 74 ? -21.132 -24.607 -14.703 1.00 67.19 74 GLU A N 1
ATOM 566 C CA . GLU A 1 74 ? -21.741 -25.474 -15.733 1.00 67.19 74 GLU A CA 1
ATOM 567 C C . GLU A 1 74 ? -23.126 -24.985 -16.192 1.00 67.19 74 GLU A C 1
ATOM 569 O O . GLU A 1 74 ? -23.495 -25.144 -17.355 1.00 67.19 74 GLU A O 1
ATOM 574 N N . GLU A 1 75 ? -23.866 -24.325 -15.300 1.00 68.50 75 GLU A N 1
ATOM 575 C CA . GLU A 1 75 ? -25.226 -23.836 -15.538 1.00 68.50 75 GLU A CA 1
ATOM 576 C C . GLU A 1 75 ? -25.284 -22.447 -16.208 1.00 68.50 75 GLU A C 1
ATOM 578 O O . GLU A 1 75 ? -26.351 -22.015 -16.649 1.00 68.50 75 GLU A O 1
ATOM 583 N N . VAL A 1 76 ? -24.155 -21.731 -16.323 1.00 71.94 76 VAL A N 1
ATOM 584 C CA . VAL A 1 76 ? -24.118 -20.342 -16.814 1.00 71.94 76 VAL A CA 1
ATOM 585 C C . VAL A 1 76 ? -23.617 -20.266 -18.256 1.00 71.94 76 VAL A C 1
ATOM 587 O O . VAL A 1 76 ? -22.478 -20.607 -18.587 1.00 71.94 76 VAL A O 1
ATOM 590 N N . VAL A 1 77 ? -24.458 -19.713 -19.132 1.00 72.94 77 VAL A N 1
ATOM 591 C CA . VAL A 1 77 ? -24.100 -19.415 -20.523 1.00 72.94 77 VAL A CA 1
ATOM 592 C C . VAL A 1 77 ? -23.651 -17.960 -20.640 1.00 72.94 77 VAL A C 1
ATOM 594 O O . VAL A 1 77 ? -24.467 -17.040 -20.621 1.00 72.94 77 VAL A O 1
ATOM 597 N N . LEU A 1 78 ? -22.344 -17.742 -20.800 1.00 74.56 78 LEU A N 1
ATOM 598 C CA . LEU A 1 78 ? -21.794 -16.408 -21.051 1.00 74.56 78 LEU A CA 1
ATOM 599 C C . LEU A 1 78 ? -22.097 -15.945 -22.494 1.00 74.56 78 LEU A C 1
ATOM 601 O O . LEU A 1 78 ? -21.946 -16.732 -23.434 1.00 74.56 78 LEU A O 1
ATOM 605 N N . PRO A 1 79 ? -22.464 -14.668 -22.722 1.00 74.38 79 PRO A N 1
ATOM 606 C CA . PRO A 1 79 ? -22.642 -14.127 -24.070 1.00 74.38 79 PRO A CA 1
ATOM 607 C C . PRO A 1 79 ? -21.371 -14.217 -24.931 1.00 74.38 79 PRO A C 1
ATOM 609 O O . PRO A 1 79 ? -20.258 -14.011 -24.446 1.00 74.38 79 PRO A O 1
ATOM 612 N N . ALA A 1 80 ? -21.527 -14.413 -26.247 1.00 74.00 80 ALA A N 1
ATOM 613 C CA . ALA A 1 80 ? -20.408 -14.538 -27.197 1.00 74.00 80 ALA A CA 1
ATOM 614 C C . ALA A 1 80 ? -19.406 -13.358 -27.146 1.00 74.00 80 ALA A C 1
ATOM 616 O O . ALA A 1 80 ? -18.205 -13.523 -27.370 1.00 74.00 80 ALA A O 1
ATOM 617 N N . SER A 1 81 ? -19.872 -12.157 -26.792 1.00 76.25 81 SER A N 1
ATOM 618 C CA . SER A 1 81 ? -19.044 -10.951 -26.648 1.00 76.25 81 SER A CA 1
ATOM 619 C C . SER A 1 81 ? -17.963 -11.056 -25.559 1.00 76.25 81 SER A C 1
ATOM 621 O O . SER A 1 81 ? -16.946 -10.354 -25.638 1.00 76.25 81 SER A O 1
ATOM 623 N N . TYR A 1 82 ? -18.133 -11.933 -24.565 1.00 79.06 82 TYR A N 1
ATOM 624 C CA . TYR A 1 82 ? -17.122 -12.189 -23.535 1.00 79.06 82 TYR A CA 1
ATOM 625 C C . TYR A 1 82 ? -15.935 -12.993 -24.070 1.00 79.06 82 TYR A C 1
ATOM 627 O O . TYR A 1 82 ? -14.802 -12.721 -23.685 1.00 79.06 82 TYR A O 1
ATOM 635 N N . TYR A 1 83 ? -16.176 -13.884 -25.033 1.00 79.50 83 TYR A N 1
ATOM 636 C CA . TYR A 1 83 ? -15.153 -14.733 -25.646 1.00 79.50 83 TYR A CA 1
ATOM 637 C C . TYR A 1 83 ? -14.358 -14.024 -26.751 1.00 79.50 83 TYR A C 1
ATOM 639 O O . TYR A 1 83 ? -13.190 -14.327 -26.984 1.00 79.50 83 TYR A O 1
ATOM 647 N N . HIS A 1 84 ? -14.970 -13.064 -27.452 1.00 77.94 84 HIS A N 1
ATOM 648 C CA . HIS A 1 84 ? -14.350 -12.459 -28.638 1.00 77.94 84 HIS A CA 1
ATOM 649 C C . HIS A 1 84 ? -13.504 -11.213 -28.366 1.00 77.94 84 HIS A C 1
ATOM 651 O O . HIS A 1 84 ? -12.560 -10.951 -29.114 1.00 77.94 84 HIS A O 1
ATOM 657 N N . ARG A 1 85 ? -13.819 -10.431 -27.327 1.00 84.44 85 ARG A N 1
ATOM 658 C CA . ARG A 1 85 ? -13.060 -9.219 -26.988 1.00 84.44 85 ARG A CA 1
ATOM 659 C C . ARG A 1 85 ? -12.022 -9.545 -25.917 1.00 84.44 85 ARG A C 1
ATOM 661 O O . ARG A 1 85 ? -12.364 -9.715 -24.751 1.00 84.44 85 ARG A O 1
ATOM 668 N N . VAL A 1 86 ? -10.761 -9.602 -26.333 1.00 88.62 86 VAL A N 1
ATOM 669 C CA . VAL A 1 86 ? -9.614 -9.837 -25.452 1.00 88.62 86 VAL A CA 1
ATOM 670 C C . VAL A 1 86 ? -9.147 -8.515 -24.854 1.00 88.62 86 VAL A C 1
ATOM 672 O O . VAL A 1 86 ? -8.917 -7.546 -25.575 1.00 88.62 86 VAL A O 1
ATOM 675 N N . THR A 1 87 ? -8.990 -8.486 -23.537 1.00 89.94 87 THR A N 1
ATOM 676 C CA . THR A 1 87 ? -8.385 -7.376 -22.797 1.00 89.94 87 THR A CA 1
ATOM 677 C C . THR A 1 87 ? -7.458 -7.934 -21.721 1.00 89.94 87 THR A C 1
ATOM 679 O O . THR A 1 87 ? -7.561 -9.107 -21.355 1.00 89.94 87 THR A O 1
ATOM 682 N N . ALA A 1 88 ? -6.572 -7.084 -21.196 1.00 90.31 88 ALA A N 1
ATOM 683 C CA . ALA A 1 88 ? -5.680 -7.441 -20.096 1.00 90.31 88 ALA A CA 1
ATOM 684 C C . ALA A 1 88 ? -6.460 -7.970 -18.880 1.00 90.31 88 ALA A C 1
ATOM 686 O O . ALA A 1 88 ? -6.176 -9.060 -18.393 1.00 90.31 88 ALA A O 1
ATOM 687 N N . SER A 1 89 ? -7.489 -7.239 -18.436 1.00 90.25 89 SER A N 1
ATOM 688 C CA . SER A 1 89 ? -8.272 -7.603 -17.250 1.00 90.25 89 SER A CA 1
ATOM 689 C C . SER A 1 89 ? -9.108 -8.870 -17.448 1.00 90.25 89 SER A C 1
ATOM 691 O O . SER A 1 89 ? -9.227 -9.657 -16.514 1.00 90.25 89 SER A O 1
ATOM 693 N N . ARG A 1 90 ? -9.651 -9.112 -18.654 1.00 90.88 90 ARG A N 1
ATOM 694 C CA . ARG A 1 90 ? -10.388 -10.352 -18.959 1.00 90.88 90 ARG A CA 1
ATOM 695 C C . ARG A 1 90 ? -9.487 -11.576 -18.922 1.00 90.88 90 ARG A C 1
ATOM 697 O O . ARG A 1 90 ? -9.860 -12.570 -18.311 1.00 90.88 90 ARG A O 1
ATOM 704 N N . LEU A 1 91 ? -8.316 -11.498 -19.558 1.00 92.88 91 LEU A N 1
ATOM 705 C CA . LEU A 1 91 ? -7.341 -12.588 -19.526 1.00 92.88 91 LEU A CA 1
ATOM 706 C C . LEU A 1 91 ? -6.855 -12.847 -18.102 1.00 92.88 91 LEU A C 1
ATOM 708 O O . LEU A 1 91 ? -6.856 -13.992 -17.672 1.00 92.88 91 LEU A O 1
ATOM 712 N N . ALA A 1 92 ? -6.507 -11.793 -17.362 1.00 93.50 92 ALA A N 1
ATOM 713 C CA . ALA A 1 92 ? -6.004 -11.918 -16.000 1.00 93.50 92 ALA A CA 1
ATOM 714 C C . ALA A 1 92 ? -7.036 -12.533 -15.041 1.00 93.50 92 ALA A C 1
ATOM 716 O O . ALA A 1 92 ? -6.702 -13.463 -14.318 1.00 93.50 92 ALA A O 1
ATOM 717 N N . LEU A 1 93 ? -8.299 -12.086 -15.050 1.00 91.88 93 LEU A N 1
ATOM 718 C CA . LEU A 1 93 ? -9.315 -12.653 -14.151 1.00 91.88 93 LEU A CA 1
ATOM 719 C C . LEU A 1 93 ? -9.799 -14.045 -14.579 1.00 91.88 93 LEU A C 1
ATOM 721 O O . LEU A 1 93 ? -10.080 -14.871 -13.713 1.00 91.88 93 LEU A O 1
ATOM 725 N N . ALA A 1 94 ? -9.835 -14.346 -15.881 1.00 92.25 94 ALA A N 1
ATOM 726 C CA . ALA A 1 94 ? -10.072 -15.714 -16.346 1.00 92.25 94 ALA A CA 1
ATOM 727 C C . ALA A 1 94 ? -8.918 -16.650 -15.942 1.00 92.25 94 ALA A C 1
ATOM 729 O O . ALA A 1 94 ? -9.158 -17.775 -15.511 1.00 92.25 94 ALA A O 1
ATOM 730 N N . ALA A 1 95 ? -7.673 -16.176 -16.026 1.00 94.19 95 ALA A N 1
ATOM 731 C CA . ALA A 1 95 ? -6.500 -16.914 -15.574 1.00 94.19 95 ALA A CA 1
ATOM 732 C C . ALA A 1 95 ? -6.493 -17.121 -14.057 1.00 94.19 95 ALA A C 1
ATOM 734 O O . ALA A 1 95 ? -6.241 -18.234 -13.608 1.00 94.19 95 ALA A O 1
ATOM 735 N N . LEU A 1 96 ? -6.830 -16.090 -13.273 1.00 93.31 96 LEU A N 1
ATOM 736 C CA . LEU A 1 96 ? -6.962 -16.207 -11.822 1.00 93.31 96 LEU A CA 1
ATOM 737 C C . LEU A 1 96 ? -7.989 -17.281 -11.461 1.00 93.31 96 LEU A C 1
ATOM 739 O O . LEU A 1 96 ? -7.679 -18.176 -10.686 1.00 93.31 96 LEU A O 1
ATOM 743 N N . GLY A 1 97 ? -9.178 -17.240 -12.069 1.00 90.69 97 GLY A N 1
ATOM 744 C CA . GLY A 1 97 ? -10.220 -18.235 -11.804 1.00 90.69 97 GLY A CA 1
ATOM 745 C C . GLY A 1 97 ? -9.790 -19.650 -12.158 1.00 90.69 97 GLY A C 1
ATOM 746 O O . GLY A 1 97 ? -10.080 -20.584 -11.418 1.00 90.69 97 GLY A O 1
ATOM 747 N N . TYR A 1 98 ? -9.053 -19.806 -13.258 1.00 92.00 98 TYR A N 1
ATOM 748 C CA . TYR A 1 98 ? -8.516 -21.102 -13.652 1.00 92.00 98 TYR A CA 1
ATOM 749 C C . TYR A 1 98 ? -7.502 -21.611 -12.621 1.00 92.00 98 TYR A C 1
ATOM 751 O O . TYR A 1 98 ? -7.603 -22.750 -12.177 1.00 92.00 98 TYR A O 1
ATOM 759 N N . LEU A 1 99 ? -6.564 -20.758 -12.197 1.00 91.19 99 LEU A N 1
ATOM 760 C CA . LEU A 1 99 ? -5.509 -21.122 -11.249 1.00 91.19 99 LEU A CA 1
ATOM 761 C C . LEU A 1 99 ? -6.043 -21.414 -9.843 1.00 91.19 99 LEU A C 1
ATOM 763 O O . LEU A 1 99 ? -5.461 -22.238 -9.149 1.00 91.19 99 LEU A O 1
ATOM 767 N N . LEU A 1 100 ? -7.151 -20.792 -9.430 1.00 89.62 100 LEU A N 1
ATOM 768 C CA . LEU A 1 100 ? -7.817 -21.117 -8.164 1.00 89.62 100 LEU A CA 1
ATOM 769 C C . LEU A 1 100 ? -8.406 -22.535 -8.157 1.00 89.62 100 LEU A C 1
ATOM 771 O O . LEU A 1 100 ? -8.466 -23.163 -7.105 1.00 89.62 100 LEU A O 1
ATOM 775 N N . ASN A 1 101 ? -8.800 -23.052 -9.323 1.00 85.00 101 ASN A N 1
ATOM 776 C CA . ASN A 1 101 ? -9.355 -24.399 -9.472 1.00 85.00 101 ASN A CA 1
ATOM 777 C C . ASN A 1 101 ? -8.297 -25.449 -9.863 1.00 85.00 101 ASN A C 1
ATOM 779 O O . ASN A 1 101 ? -8.589 -26.644 -9.880 1.00 85.00 101 ASN A O 1
ATOM 783 N N . ASP A 1 102 ? -7.073 -25.022 -10.181 1.00 85.75 102 ASP A N 1
ATOM 784 C CA . ASP A 1 102 ? -5.953 -25.889 -10.540 1.00 85.75 102 ASP A CA 1
ATOM 785 C C . ASP A 1 102 ? -5.023 -26.107 -9.340 1.00 85.75 102 ASP A C 1
ATOM 787 O O . ASP A 1 102 ? -4.634 -25.161 -8.657 1.00 85.75 102 ASP A O 1
ATOM 791 N N . ARG A 1 103 ? -4.615 -27.356 -9.077 1.00 79.88 103 ARG A N 1
ATOM 792 C CA . ARG A 1 103 ? -3.793 -27.676 -7.894 1.00 79.88 103 ARG A CA 1
ATOM 793 C C . ARG A 1 103 ? -2.424 -26.993 -7.951 1.00 79.88 103 ARG A C 1
ATOM 795 O O . ARG A 1 103 ? -1.979 -26.442 -6.947 1.00 79.88 103 ARG A O 1
ATOM 802 N N . GLN A 1 104 ? -1.769 -27.025 -9.111 1.00 80.44 104 GLN A N 1
ATOM 803 C CA . GLN A 1 104 ? -0.465 -26.385 -9.310 1.00 80.44 104 GLN A CA 1
ATOM 804 C C . GLN A 1 104 ? -0.603 -24.856 -9.317 1.00 80.44 104 GLN A C 1
ATOM 806 O O . GLN A 1 104 ? 0.198 -24.161 -8.692 1.00 80.44 104 GLN A O 1
ATOM 811 N N . GLY A 1 105 ? -1.668 -24.334 -9.933 1.00 83.69 105 GLY A N 1
ATOM 812 C CA . GLY A 1 105 ? -2.021 -22.918 -9.881 1.00 83.69 105 GLY A CA 1
ATOM 813 C C . GLY A 1 105 ? -2.228 -22.386 -8.463 1.00 83.69 105 GLY A C 1
ATOM 814 O O . GLY A 1 105 ? -1.646 -21.363 -8.105 1.00 83.69 105 GLY A O 1
ATOM 815 N N . CYS A 1 106 ? -2.968 -23.103 -7.617 1.00 82.06 106 CYS A N 1
ATOM 816 C CA . CYS A 1 106 ? -3.173 -22.736 -6.216 1.00 82.06 106 CYS A CA 1
ATOM 817 C C . CYS A 1 106 ? -1.863 -22.722 -5.411 1.00 82.06 106 CYS A C 1
ATOM 819 O O . CYS A 1 106 ? -1.652 -21.819 -4.594 1.00 82.06 106 CYS A O 1
ATOM 821 N N . CYS A 1 107 ? -0.958 -23.679 -5.653 1.00 79.00 107 CYS A N 1
ATOM 822 C CA . CYS A 1 107 ? 0.386 -23.658 -5.068 1.00 79.00 107 CYS A CA 1
ATOM 823 C C . CYS A 1 107 ? 1.156 -22.403 -5.502 1.00 79.00 107 CYS A C 1
ATOM 825 O O . CYS A 1 107 ? 1.673 -21.682 -4.652 1.00 79.00 107 CYS A O 1
ATOM 827 N N . TRP A 1 108 ? 1.147 -22.076 -6.798 1.00 86.75 108 TRP A N 1
ATOM 828 C CA . TRP A 1 108 ? 1.802 -20.871 -7.311 1.00 86.75 108 TRP A CA 1
ATOM 829 C C . TRP A 1 108 ? 1.235 -19.586 -6.688 1.00 86.75 108 TRP A C 1
ATOM 831 O O . TRP A 1 108 ? 1.990 -18.741 -6.205 1.00 8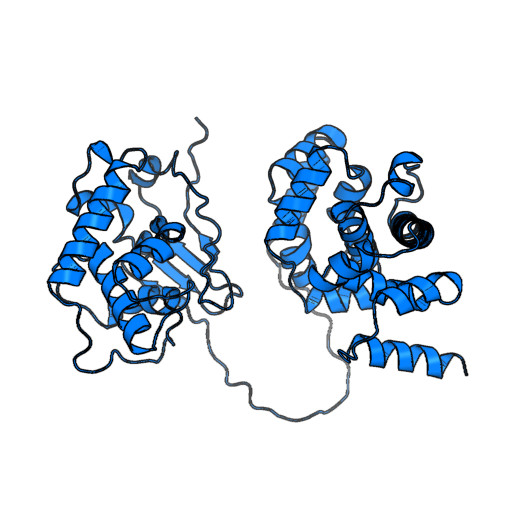6.75 108 TRP A O 1
ATOM 841 N N . LEU A 1 109 ? -0.094 -19.457 -6.619 1.00 84.56 109 LEU A N 1
ATOM 842 C CA . LEU A 1 109 ? -0.776 -18.308 -6.007 1.00 84.56 109 LEU A CA 1
ATOM 843 C C . LEU A 1 109 ? -0.448 -18.160 -4.513 1.00 84.56 109 LEU A C 1
ATOM 845 O O . LEU A 1 109 ? -0.405 -17.041 -4.000 1.00 84.56 109 LEU A O 1
ATOM 849 N N . SER A 1 110 ? -0.188 -19.270 -3.817 1.00 78.06 110 SER A N 1
ATOM 850 C CA . SER A 1 110 ? 0.209 -19.272 -2.402 1.00 78.06 110 SER A CA 1
ATOM 851 C C . SER A 1 110 ? 1.615 -18.710 -2.176 1.00 78.06 110 SER A C 1
ATOM 853 O O . SER A 1 110 ? 1.927 -18.259 -1.073 1.00 78.06 110 SER A O 1
ATOM 855 N N . GLU A 1 111 ? 2.464 -18.709 -3.202 1.00 77.00 111 GLU A N 1
ATOM 856 C CA . GLU A 1 111 ? 3.857 -18.247 -3.143 1.00 77.00 111 GLU A CA 1
ATOM 857 C C . GLU A 1 111 ? 4.045 -16.843 -3.737 1.00 77.00 111 GLU A C 1
ATOM 859 O O . GLU A 1 111 ? 5.023 -16.168 -3.424 1.00 77.00 111 GLU A O 1
ATOM 864 N N . HIS A 1 112 ? 3.084 -16.365 -4.532 1.00 78.81 112 HIS A N 1
ATOM 865 C CA . HIS A 1 112 ? 3.185 -15.107 -5.272 1.00 78.81 112 HIS A CA 1
ATOM 866 C C . HIS A 1 112 ? 2.199 -14.041 -4.780 1.00 78.81 112 HIS A C 1
ATOM 868 O O . HIS A 1 112 ? 1.190 -14.335 -4.133 1.00 78.81 112 HIS A O 1
ATOM 874 N N . TYR A 1 113 ? 2.509 -12.782 -5.103 1.00 75.31 113 TYR A N 1
ATOM 875 C CA . TYR A 1 113 ? 1.687 -11.618 -4.782 1.00 75.31 113 TYR A CA 1
ATOM 876 C C . TYR A 1 113 ? 1.244 -10.894 -6.063 1.00 75.31 113 TYR A C 1
ATOM 878 O O . TYR A 1 113 ? 2.065 -10.703 -6.965 1.00 75.31 113 TYR A O 1
ATOM 886 N N . PRO A 1 114 ? -0.024 -10.462 -6.146 1.00 74.75 114 PRO A N 1
ATOM 887 C CA . PRO A 1 114 ? -0.510 -9.629 -7.240 1.00 74.75 114 PRO A CA 1
ATOM 888 C C . PRO A 1 114 ? 0.120 -8.234 -7.208 1.00 74.75 114 PRO A C 1
ATOM 890 O O . PRO A 1 114 ? 0.370 -7.662 -6.146 1.00 74.75 114 PRO A O 1
ATOM 893 N N . GLU A 1 115 ? 0.325 -7.643 -8.383 1.00 69.94 115 GLU A N 1
ATOM 894 C CA . GLU A 1 115 ? 0.766 -6.251 -8.487 1.00 69.94 115 GLU A CA 1
ATOM 895 C C . GLU A 1 115 ? -0.388 -5.311 -8.088 1.00 69.94 115 GLU A C 1
ATOM 897 O O . GLU A 1 115 ? -1.518 -5.470 -8.545 1.00 69.94 115 GLU A O 1
ATOM 902 N N . VAL A 1 116 ? -0.127 -4.294 -7.261 1.00 53.94 116 VAL A N 1
ATOM 903 C CA . VAL A 1 116 ? -1.170 -3.430 -6.657 1.00 53.94 116 VAL A CA 1
ATOM 904 C C . VAL A 1 116 ? -2.059 -2.732 -7.705 1.00 53.94 116 VAL A C 1
ATOM 906 O O . VAL A 1 116 ? -3.252 -2.517 -7.488 1.00 53.94 116 VAL A O 1
ATOM 909 N N . SER A 1 117 ? -1.504 -2.424 -8.881 1.00 69.19 117 SER A N 1
ATOM 910 C CA . SER A 1 117 ? -2.226 -1.827 -10.013 1.00 69.19 117 SER A CA 1
ATOM 911 C C . SER A 1 117 ? -3.294 -2.757 -10.620 1.00 69.19 117 SER A C 1
ATOM 913 O O . SER A 1 117 ? -4.251 -2.287 -11.254 1.00 69.19 117 SER A O 1
ATOM 915 N N . GLN A 1 118 ? -3.165 -4.072 -10.415 1.00 74.88 118 GLN A N 1
ATOM 916 C CA . GLN A 1 118 ? -4.032 -5.082 -11.014 1.00 74.88 118 GLN A CA 1
ATOM 917 C C . GLN A 1 118 ? -5.426 -5.054 -10.400 1.00 74.88 118 GLN A C 1
ATOM 919 O O . GLN A 1 118 ? -6.396 -4.995 -11.149 1.00 74.88 118 GLN A O 1
ATOM 924 N N . PHE A 1 119 ? -5.559 -4.967 -9.073 1.00 75.44 119 PHE A N 1
ATOM 925 C CA . PHE A 1 119 ? -6.878 -4.938 -8.428 1.00 75.44 119 PHE A CA 1
ATOM 926 C C . PHE A 1 119 ? -7.702 -3.699 -8.778 1.00 75.44 119 PHE A C 1
ATOM 928 O O . PHE A 1 119 ? -8.910 -3.794 -9.009 1.00 75.44 119 PHE A O 1
ATOM 935 N N . TYR A 1 120 ? -7.060 -2.534 -8.903 1.00 73.25 120 TYR A N 1
ATOM 936 C CA . TYR A 1 120 ? -7.736 -1.338 -9.408 1.00 73.25 120 TYR A CA 1
ATOM 937 C C . TYR A 1 120 ? -8.222 -1.542 -10.853 1.00 73.25 120 TYR A C 1
ATOM 939 O O . TYR A 1 120 ? -9.366 -1.230 -11.186 1.00 73.25 120 TYR A O 1
ATOM 947 N N . SER A 1 121 ? -7.380 -2.125 -11.708 1.00 79.06 121 SER A N 1
ATOM 948 C CA . SER A 1 121 ? -7.716 -2.391 -13.112 1.00 79.06 121 SER A CA 1
ATOM 949 C C . SER A 1 121 ? -8.827 -3.437 -13.261 1.00 79.06 121 SER A C 1
ATOM 951 O O . SER A 1 121 ? -9.716 -3.282 -14.101 1.00 79.06 121 SER A O 1
ATOM 953 N N . TRP A 1 122 ? -8.817 -4.475 -12.424 1.00 86.69 122 TRP A N 1
ATOM 954 C CA . TRP A 1 122 ? -9.830 -5.528 -12.379 1.00 86.69 122 TRP A CA 1
ATOM 955 C C . TRP A 1 122 ? -11.155 -5.016 -11.828 1.00 86.69 122 TRP A C 1
ATOM 957 O O . TRP A 1 122 ? -12.191 -5.237 -12.447 1.00 86.69 122 TRP A O 1
ATOM 967 N N . SER A 1 123 ? -11.137 -4.266 -10.723 1.00 81.12 123 SER A N 1
ATOM 968 C CA . SER A 1 123 ? -12.352 -3.678 -10.143 1.00 81.12 123 SER A CA 1
ATOM 969 C C . SER A 1 123 ? -13.013 -2.672 -11.090 1.00 81.12 123 SER A C 1
ATOM 971 O O . SER A 1 123 ? -14.236 -2.684 -11.244 1.00 81.12 123 SER A O 1
ATOM 973 N N . LYS A 1 124 ? -12.223 -1.854 -11.799 1.00 80.06 124 LYS A N 1
ATOM 974 C CA . LYS A 1 124 ? -12.727 -0.950 -12.843 1.00 80.06 124 LYS A CA 1
ATOM 975 C C . LYS A 1 124 ? -13.329 -1.712 -14.026 1.00 80.06 124 LYS A C 1
ATOM 977 O O . LYS A 1 124 ? -14.388 -1.318 -14.507 1.00 80.06 124 LYS A O 1
ATOM 982 N N . ALA A 1 125 ? -12.677 -2.783 -14.483 1.00 84.25 125 ALA A N 1
ATOM 983 C CA . ALA A 1 125 ? -13.169 -3.624 -15.577 1.00 84.25 125 ALA A CA 1
ATOM 984 C C . ALA A 1 125 ? -14.441 -4.405 -15.191 1.00 84.25 125 ALA A C 1
ATOM 986 O O . ALA A 1 125 ? -15.359 -4.545 -15.997 1.00 84.25 125 ALA A O 1
ATOM 987 N N . ALA A 1 126 ? -14.541 -4.868 -13.945 1.00 81.38 126 ALA A N 1
ATOM 988 C CA . ALA A 1 126 ? -15.763 -5.468 -13.422 1.00 81.38 126 ALA A CA 1
ATOM 989 C C . ALA A 1 126 ? -16.914 -4.450 -13.441 1.00 81.38 126 ALA A C 1
ATOM 991 O O . ALA A 1 126 ? -17.968 -4.710 -14.014 1.00 81.38 126 ALA A O 1
ATOM 992 N N . PHE A 1 127 ? -16.689 -3.248 -12.902 1.00 73.94 127 PHE A N 1
ATOM 993 C CA . PHE A 1 127 ? -17.712 -2.202 -12.845 1.00 73.94 127 PHE A CA 1
ATOM 994 C C . PHE A 1 127 ? -18.157 -1.687 -14.220 1.00 73.94 127 PHE A C 1
ATOM 996 O O . PHE A 1 127 ? -19.320 -1.342 -14.401 1.00 73.94 127 PHE A O 1
ATOM 1003 N N . SER A 1 128 ? -17.257 -1.644 -15.206 1.00 78.94 128 SER A N 1
ATOM 1004 C CA . SER A 1 128 ? -17.590 -1.223 -16.573 1.00 78.94 128 SER A CA 1
ATOM 1005 C C . SER A 1 128 ? -18.379 -2.272 -17.370 1.00 78.94 128 SER A C 1
ATOM 1007 O O . SER A 1 128 ? -18.686 -2.033 -18.540 1.00 78.94 128 SER A O 1
ATOM 1009 N N . GLY A 1 129 ? -18.683 -3.434 -16.777 1.00 78.00 129 GLY A N 1
ATOM 1010 C CA . GLY A 1 129 ? -19.318 -4.562 -17.462 1.00 78.00 129 GLY A CA 1
ATOM 1011 C C . GLY A 1 129 ? -18.389 -5.261 -18.457 1.00 78.00 129 GLY A C 1
ATOM 1012 O O . GLY A 1 129 ? -18.831 -6.069 -19.274 1.00 78.00 129 GLY A O 1
ATOM 1013 N N . GLU A 1 130 ? -17.087 -4.959 -18.420 1.00 82.81 130 GLU A N 1
ATOM 1014 C CA . GLU A 1 130 ? -16.103 -5.640 -19.253 1.00 82.81 130 GLU A CA 1
ATOM 1015 C C . GLU A 1 130 ? -15.973 -7.108 -18.842 1.00 82.81 130 GLU A C 1
ATOM 1017 O O . GLU A 1 130 ? -15.729 -7.951 -19.702 1.00 82.81 130 GLU A O 1
ATOM 1022 N N . ILE A 1 131 ? -16.175 -7.430 -17.568 1.00 84.88 131 ILE A N 1
ATOM 1023 C CA . ILE A 1 131 ? -16.041 -8.779 -17.015 1.00 84.88 131 ILE A CA 1
ATOM 1024 C C . ILE A 1 131 ? -17.413 -9.267 -16.561 1.00 84.88 131 ILE A C 1
ATOM 1026 O O . ILE A 1 131 ? -18.210 -8.484 -16.051 1.00 84.88 131 ILE A O 1
ATOM 1030 N N . ALA A 1 132 ? -17.703 -10.545 -16.802 1.00 82.88 132 ALA A N 1
ATOM 1031 C CA . ALA A 1 132 ? -18.959 -11.154 -16.391 1.00 82.88 132 ALA A CA 1
ATOM 1032 C C . ALA A 1 132 ? -19.037 -11.159 -14.859 1.00 82.88 132 ALA A C 1
ATOM 1034 O O . ALA A 1 132 ? -18.090 -11.582 -14.191 1.00 82.88 132 ALA A O 1
ATOM 1035 N N . VAL A 1 133 ? -20.144 -10.668 -14.303 1.00 82.75 133 VAL A N 1
ATOM 1036 C CA . VAL A 1 133 ? -20.351 -10.614 -12.848 1.00 82.75 133 VAL A CA 1
ATOM 1037 C C . VAL A 1 133 ? -20.344 -12.010 -12.237 1.00 82.75 133 VAL A C 1
ATOM 1039 O O . VAL A 1 133 ? -19.825 -12.196 -11.143 1.00 82.75 133 VAL A O 1
ATOM 1042 N N . GLU A 1 134 ? -20.826 -13.002 -12.977 1.00 83.06 134 GLU A N 1
ATOM 1043 C CA . GLU A 1 134 ? -20.853 -14.408 -12.590 1.00 83.06 134 GLU A CA 1
ATOM 1044 C C . GLU A 1 134 ? -19.437 -14.933 -12.338 1.00 83.06 134 GLU A C 1
ATOM 1046 O O . GLU A 1 134 ? -19.201 -15.626 -11.353 1.00 83.06 134 GLU A O 1
ATOM 1051 N N . LEU A 1 135 ? -18.471 -14.522 -13.168 1.00 84.44 135 LEU A N 1
ATOM 1052 C CA . LEU A 1 135 ? -17.063 -14.869 -12.981 1.00 84.44 135 LEU A CA 1
ATOM 1053 C C . LEU A 1 135 ? -16.483 -14.192 -11.733 1.00 84.44 135 LEU A C 1
ATOM 1055 O O . LEU A 1 135 ? -15.742 -14.820 -10.988 1.00 84.44 135 LEU A O 1
ATOM 1059 N N . ILE A 1 136 ? -16.842 -12.932 -11.468 1.00 87.31 136 ILE A N 1
ATOM 1060 C CA . ILE A 1 136 ? -16.414 -12.228 -10.249 1.00 87.31 136 ILE A CA 1
ATOM 1061 C C . ILE A 1 136 ? -16.985 -12.893 -8.996 1.00 87.31 136 ILE A C 1
ATOM 1063 O O . ILE A 1 136 ? -16.252 -13.096 -8.035 1.00 87.31 136 ILE A O 1
ATOM 1067 N N . ILE A 1 137 ? -18.270 -13.247 -8.998 1.00 84.38 137 ILE A N 1
ATOM 1068 C CA . ILE A 1 137 ? -18.907 -13.938 -7.872 1.00 84.38 137 ILE A CA 1
ATOM 1069 C C . ILE A 1 137 ? -18.214 -15.278 -7.635 1.00 84.38 137 ILE A C 1
ATOM 1071 O O . ILE A 1 137 ? -17.823 -15.560 -6.511 1.00 84.38 137 ILE A O 1
ATOM 1075 N N . GLN A 1 138 ? -17.970 -16.049 -8.692 1.00 84.31 138 GLN A N 1
ATOM 1076 C CA . GLN A 1 138 ? -17.312 -17.344 -8.580 1.00 84.31 138 GLN A CA 1
ATOM 1077 C C . GLN A 1 138 ? -15.893 -17.251 -8.001 1.00 84.31 138 GLN A C 1
ATOM 1079 O O . GLN A 1 138 ? -15.520 -18.069 -7.163 1.00 84.31 138 GLN A O 1
ATOM 1084 N N . LEU A 1 139 ? -15.118 -16.233 -8.395 1.00 88.31 139 LEU A N 1
ATOM 1085 C CA . LEU A 1 139 ? -13.803 -15.951 -7.804 1.00 88.31 139 LEU A CA 1
ATOM 1086 C C . LEU A 1 139 ? -13.880 -15.678 -6.294 1.00 88.31 139 LEU A C 1
ATOM 1088 O O . LEU A 1 139 ? -12.923 -15.943 -5.573 1.00 88.31 139 LEU A O 1
ATOM 1092 N N . LEU A 1 140 ? -14.996 -15.121 -5.823 1.00 86.88 140 LEU A N 1
ATOM 1093 C CA . LEU A 1 140 ? -15.220 -14.751 -4.426 1.00 86.88 140 LEU A CA 1
ATOM 1094 C C . LEU A 1 140 ? -15.868 -15.868 -3.597 1.00 86.88 140 LEU A C 1
ATOM 1096 O O . LEU A 1 140 ? -15.837 -15.799 -2.369 1.00 86.88 140 LEU A O 1
ATOM 1100 N N . THR A 1 141 ? -16.434 -16.890 -4.244 1.00 80.31 141 THR A N 1
ATOM 1101 C CA . THR A 1 141 ? -17.115 -18.022 -3.596 1.00 80.31 141 THR A CA 1
ATOM 1102 C C . THR A 1 141 ? -16.467 -19.399 -3.844 1.00 80.31 141 THR A C 1
ATOM 1104 O O . THR A 1 141 ? -17.201 -20.368 -4.048 1.00 80.31 141 THR A O 1
ATOM 1107 N N . PRO A 1 142 ? -15.132 -19.561 -3.841 1.00 71.50 142 PRO A N 1
ATOM 1108 C CA . PRO A 1 142 ? -14.528 -20.886 -3.952 1.00 71.50 142 PRO A CA 1
ATOM 1109 C C . PRO A 1 142 ? -14.783 -21.701 -2.673 1.00 71.50 142 PRO A C 1
ATOM 1111 O O . PRO A 1 142 ? -14.802 -21.154 -1.569 1.00 71.50 142 PRO A O 1
ATOM 1114 N N . GLU A 1 143 ? -14.996 -23.015 -2.804 1.00 66.19 143 GLU A N 1
ATOM 1115 C CA . GLU A 1 143 ? -15.401 -23.870 -1.677 1.00 66.19 143 GLU A CA 1
ATOM 1116 C C . GLU A 1 143 ? -14.329 -23.946 -0.582 1.00 66.19 143 GLU A C 1
ATOM 1118 O O . GLU A 1 143 ? -14.646 -23.697 0.582 1.00 66.19 143 GLU A O 1
ATOM 1123 N N . VAL A 1 144 ? -13.067 -24.200 -0.948 1.00 76.50 144 VAL A N 1
ATOM 1124 C CA . VAL A 1 144 ? -11.928 -24.301 -0.021 1.00 76.50 144 VAL A CA 1
ATOM 1125 C C . VAL A 1 144 ? -10.681 -23.717 -0.687 1.00 76.50 144 VAL A C 1
ATOM 1127 O O . VAL A 1 144 ? -10.245 -24.215 -1.721 1.00 76.50 144 VAL A O 1
ATOM 1130 N N . LEU A 1 145 ? -10.091 -22.676 -0.093 1.00 79.12 145 LEU A N 1
ATOM 1131 C CA . LEU A 1 145 ? -8.817 -22.097 -0.528 1.00 79.12 145 LEU A CA 1
ATOM 1132 C C . LEU A 1 145 ? -7.845 -21.971 0.649 1.00 79.12 145 LEU A C 1
ATOM 1134 O O . LEU A 1 145 ? -8.287 -21.682 1.762 1.00 79.12 145 LEU A O 1
ATOM 1138 N N . PRO A 1 146 ? -6.524 -22.081 0.410 1.00 79.56 146 PRO A N 1
ATOM 1139 C CA . PRO A 1 146 ? -5.523 -21.718 1.408 1.00 79.56 146 PRO A CA 1
ATOM 1140 C C . PRO A 1 146 ? -5.730 -20.278 1.903 1.00 79.56 146 PRO A C 1
ATOM 1142 O O . PRO A 1 146 ? -6.052 -19.379 1.115 1.00 79.56 146 PRO A O 1
ATOM 1145 N N . ALA A 1 147 ? -5.492 -20.035 3.195 1.00 74.25 147 ALA A N 1
ATOM 1146 C CA . ALA A 1 147 ? -5.601 -18.698 3.788 1.00 74.25 147 ALA A CA 1
ATOM 1147 C C . ALA A 1 147 ? -4.712 -17.677 3.055 1.00 74.25 147 ALA A C 1
ATOM 1149 O O . ALA A 1 147 ? -5.143 -16.565 2.770 1.00 74.25 147 ALA A O 1
ATOM 1150 N N . THR A 1 148 ? -3.514 -18.093 2.634 1.00 75.62 148 THR A N 1
ATOM 1151 C CA . THR A 1 148 ? -2.573 -17.266 1.862 1.00 75.62 148 THR A CA 1
ATOM 1152 C C . THR A 1 148 ? -3.152 -16.799 0.529 1.00 75.62 148 THR A C 1
ATOM 1154 O O . THR A 1 148 ? -3.038 -15.622 0.192 1.00 75.62 148 THR A O 1
ATOM 1157 N N . VAL A 1 149 ? -3.798 -17.691 -0.224 1.00 82.06 149 VAL A N 1
ATOM 1158 C CA . VAL A 1 149 ? -4.448 -17.353 -1.498 1.00 82.06 149 VAL A CA 1
ATOM 1159 C C . VAL A 1 149 ? -5.642 -16.436 -1.252 1.00 82.06 149 VAL A C 1
ATOM 1161 O O . VAL A 1 149 ? -5.798 -15.419 -1.932 1.00 82.06 149 VAL A O 1
ATOM 1164 N N . THR A 1 150 ? -6.445 -16.756 -0.237 1.00 80.69 150 THR A N 1
ATOM 1165 C CA . THR A 1 150 ? -7.619 -15.970 0.153 1.00 80.69 150 THR A CA 1
ATOM 1166 C C . THR A 1 150 ? -7.231 -14.537 0.515 1.00 80.69 150 THR A C 1
ATOM 1168 O O . THR A 1 150 ? -7.773 -13.594 -0.060 1.00 80.69 150 THR A O 1
ATOM 1171 N N . ASP A 1 151 ? -6.253 -14.351 1.400 1.00 76.38 151 ASP A N 1
ATOM 1172 C CA . ASP A 1 151 ? -5.841 -13.031 1.880 1.00 76.38 151 ASP A CA 1
ATOM 1173 C C . ASP A 1 151 ? -5.090 -12.210 0.824 1.00 76.38 151 ASP A C 1
ATOM 1175 O O . ASP A 1 151 ? -5.209 -10.985 0.814 1.00 76.38 151 ASP A O 1
ATOM 1179 N N . ARG A 1 152 ? -4.337 -12.851 -0.081 1.00 83.06 152 ARG A N 1
ATOM 1180 C CA . ARG A 1 152 ? -3.537 -12.140 -1.095 1.00 83.06 152 ARG A CA 1
ATOM 1181 C C . ARG A 1 152 ? -4.291 -11.824 -2.375 1.00 83.06 152 ARG A C 1
ATOM 1183 O O . ARG A 1 152 ? -4.025 -10.784 -2.966 1.00 83.06 152 ARG A O 1
ATOM 1190 N N . TRP A 1 153 ? -5.188 -12.702 -2.823 1.00 86.69 153 TRP A N 1
ATOM 1191 C CA . TRP A 1 153 ? -5.810 -12.598 -4.148 1.00 86.69 153 TRP A CA 1
ATOM 1192 C C . TRP A 1 153 ? -7.311 -12.316 -4.083 1.00 86.69 153 TRP A C 1
ATOM 1194 O O . TRP A 1 153 ? -7.818 -11.525 -4.877 1.00 86.69 153 TRP A O 1
ATOM 1204 N N . ILE A 1 154 ? -8.027 -12.909 -3.126 1.00 88.56 154 ILE A N 1
ATOM 1205 C CA . ILE A 1 154 ? -9.498 -12.852 -3.086 1.00 88.56 154 ILE A CA 1
ATOM 1206 C C . ILE A 1 154 ? -9.995 -11.691 -2.226 1.00 88.56 154 ILE A C 1
ATOM 1208 O O . ILE A 1 154 ? -10.819 -10.885 -2.660 1.00 88.56 154 ILE A O 1
ATOM 1212 N N . LYS A 1 155 ? -9.454 -11.549 -1.017 1.00 82.38 155 LYS A N 1
ATOM 1213 C CA . LYS A 1 155 ? -9.844 -10.510 -0.064 1.00 82.38 155 LYS A CA 1
ATOM 1214 C C . LYS A 1 155 ? -9.565 -9.090 -0.568 1.00 82.38 155 LYS A C 1
ATOM 1216 O O . LYS A 1 155 ? -10.462 -8.259 -0.430 1.00 82.38 155 LYS A O 1
ATOM 1221 N N . PRO A 1 156 ? -8.422 -8.776 -1.210 1.00 82.81 156 PRO A N 1
ATOM 1222 C CA . PRO A 1 156 ? -8.198 -7.437 -1.750 1.00 82.81 156 PRO A CA 1
ATOM 1223 C C . PRO A 1 156 ? -9.163 -7.116 -2.895 1.00 82.81 156 PRO A C 1
ATOM 1225 O O . PRO A 1 156 ? -9.697 -6.010 -2.956 1.00 82.81 156 PRO A O 1
ATOM 1228 N N . LEU A 1 157 ? -9.470 -8.100 -3.753 1.00 84.31 157 LEU A N 1
ATOM 1229 C CA . LEU A 1 157 ? -10.483 -7.951 -4.799 1.00 84.31 157 LEU A CA 1
ATOM 1230 C C . LEU A 1 157 ? -11.864 -7.648 -4.195 1.00 84.31 157 LEU A C 1
ATOM 1232 O O . LEU A 1 157 ? -12.541 -6.731 -4.659 1.00 84.31 157 LEU A O 1
ATOM 1236 N N . TRP A 1 158 ? -12.250 -8.352 -3.124 1.00 88.31 158 TRP A N 1
ATOM 1237 C CA . TRP A 1 158 ? -13.481 -8.080 -2.375 1.00 88.31 158 TRP A CA 1
ATOM 1238 C C . TRP A 1 158 ? -13.500 -6.702 -1.706 1.00 88.31 158 TRP A C 1
ATOM 1240 O O . TRP A 1 158 ? -14.540 -6.053 -1.663 1.00 88.31 158 TRP A O 1
ATOM 1250 N N . GLN A 1 159 ? -12.372 -6.216 -1.187 1.00 82.44 159 GLN A N 1
ATOM 1251 C CA . GLN A 1 159 ? -12.302 -4.930 -0.482 1.00 82.44 159 GLN A CA 1
ATOM 1252 C C . GLN A 1 159 ? -12.573 -3.722 -1.392 1.00 82.44 159 GLN A C 1
ATOM 1254 O O . GLN A 1 159 ? -12.953 -2.652 -0.906 1.00 82.44 159 GLN A O 1
ATOM 1259 N N . HIS A 1 160 ? -12.454 -3.875 -2.713 1.00 81.00 160 HIS A N 1
ATOM 1260 C CA . HIS A 1 160 ? -12.826 -2.820 -3.645 1.00 81.00 160 HIS A CA 1
ATOM 1261 C C . HIS A 1 160 ? -14.341 -2.579 -3.650 1.00 81.00 160 HIS A C 1
ATOM 1263 O O . HIS A 1 160 ? -15.135 -3.430 -4.051 1.00 81.00 160 HIS A O 1
ATOM 1269 N N . LYS A 1 161 ? -14.747 -1.346 -3.311 1.00 74.94 161 LYS A N 1
ATOM 1270 C CA . LYS A 1 161 ? -16.157 -0.907 -3.298 1.00 74.94 161 LYS A CA 1
ATOM 1271 C C . LYS A 1 161 ? -16.913 -1.279 -4.576 1.00 74.94 161 LYS A C 1
ATOM 1273 O O . LYS A 1 161 ? -18.055 -1.711 -4.497 1.00 74.94 161 LYS A O 1
ATOM 1278 N N . ALA A 1 162 ? -16.275 -1.137 -5.738 1.00 76.62 162 ALA A N 1
ATOM 1279 C CA . ALA A 1 162 ? -16.892 -1.429 -7.028 1.00 76.62 162 ALA A CA 1
ATOM 1280 C C . ALA A 1 162 ? -17.303 -2.906 -7.169 1.00 76.62 162 ALA A C 1
ATOM 1282 O O . ALA A 1 162 ? -18.379 -3.192 -7.686 1.00 76.62 162 ALA A O 1
ATOM 1283 N N . VAL A 1 163 ? -16.485 -3.823 -6.642 1.00 83.44 163 VAL A N 1
ATOM 1284 C CA . VAL A 1 163 ? -16.766 -5.264 -6.620 1.00 83.44 163 VAL A CA 1
ATOM 1285 C C . VAL A 1 163 ? -17.905 -5.562 -5.646 1.00 83.44 163 VAL A C 1
ATOM 1287 O O . VAL A 1 163 ? -18.877 -6.202 -6.037 1.00 83.44 163 VAL A O 1
ATOM 1290 N N . ARG A 1 164 ? -17.866 -5.011 -4.424 1.00 82.88 164 ARG A N 1
ATOM 1291 C CA . ARG A 1 164 ? -18.950 -5.177 -3.431 1.00 82.88 164 ARG A CA 1
ATOM 1292 C C . ARG A 1 164 ? -20.291 -4.671 -3.943 1.00 82.88 164 ARG A C 1
ATOM 1294 O O . ARG A 1 164 ? -21.299 -5.352 -3.805 1.00 82.88 164 ARG A O 1
ATOM 1301 N N . SER A 1 165 ? -20.312 -3.481 -4.545 1.00 75.69 165 SER A N 1
ATOM 1302 C CA . SER A 1 165 ? -21.531 -2.900 -5.116 1.00 75.69 165 SER A CA 1
ATOM 1303 C C . SER A 1 165 ? -22.075 -3.737 -6.271 1.00 75.69 165 SER A C 1
ATOM 1305 O O . SER A 1 165 ? -23.286 -3.900 -6.382 1.00 75.69 165 SER A O 1
ATOM 1307 N N . LEU A 1 166 ? -21.195 -4.287 -7.109 1.00 81.12 166 LEU A N 1
ATOM 1308 C CA . LEU A 1 166 ? -21.575 -5.138 -8.231 1.00 81.12 166 LEU A CA 1
ATOM 1309 C C . LEU A 1 166 ? -22.153 -6.480 -7.759 1.00 81.12 166 LEU A C 1
ATOM 1311 O O . LEU A 1 166 ? -23.192 -6.890 -8.274 1.00 81.12 166 LEU A O 1
ATOM 1315 N N . VAL A 1 167 ? -21.550 -7.115 -6.749 1.00 83.44 167 VAL A N 1
ATOM 1316 C CA . VAL A 1 167 ? -22.073 -8.349 -6.138 1.00 83.44 167 VAL A CA 1
ATOM 1317 C C . VAL A 1 167 ? -23.400 -8.089 -5.429 1.00 83.44 167 VAL A C 1
ATOM 1319 O O . VAL A 1 167 ? -24.358 -8.821 -5.657 1.00 83.44 167 VAL A O 1
ATOM 1322 N N . LEU A 1 168 ? -23.508 -7.006 -4.654 1.00 79.56 168 LEU A N 1
ATOM 1323 C CA . LEU A 1 168 ? -24.759 -6.619 -3.997 1.00 79.56 168 LEU A CA 1
ATOM 1324 C C . LEU A 1 168 ? -25.894 -6.405 -5.005 1.00 79.56 168 LEU A C 1
ATOM 1326 O O . LEU A 1 168 ? -27.026 -6.805 -4.745 1.00 79.56 168 LEU A O 1
ATOM 1330 N N . LEU A 1 169 ? -25.591 -5.789 -6.151 1.00 74.31 169 LEU A N 1
ATOM 1331 C CA . LEU A 1 169 ? -26.572 -5.518 -7.199 1.00 74.31 169 LEU A CA 1
ATOM 1332 C C . LEU A 1 169 ? -27.067 -6.794 -7.899 1.00 74.31 169 LEU A C 1
ATOM 1334 O O . LEU A 1 169 ? -28.246 -6.866 -8.229 1.00 74.31 169 LEU A O 1
ATOM 1338 N N . HIS A 1 170 ? -26.191 -7.778 -8.132 1.00 81.12 170 HIS A N 1
ATOM 1339 C CA . HIS A 1 170 ? -26.516 -8.958 -8.949 1.00 81.12 170 HIS A CA 1
ATOM 1340 C C . HIS A 1 170 ? -26.876 -10.209 -8.135 1.00 81.12 170 HIS A C 1
ATOM 1342 O O . HIS A 1 170 ? -27.750 -10.962 -8.550 1.00 81.12 170 HIS A O 1
ATOM 1348 N N . ALA A 1 171 ? -26.234 -10.431 -6.985 1.00 83.50 171 ALA A N 1
ATOM 1349 C CA . ALA A 1 171 ? -26.462 -11.589 -6.112 1.00 83.50 171 ALA A CA 1
ATOM 1350 C C . ALA A 1 171 ? -27.284 -11.248 -4.855 1.00 83.50 171 ALA A C 1
ATOM 1352 O O . ALA A 1 171 ? -27.787 -12.133 -4.166 1.00 83.50 171 ALA A O 1
ATOM 1353 N N . GLY A 1 172 ? -27.454 -9.959 -4.553 1.00 79.69 172 GLY A N 1
ATOM 1354 C CA . GLY A 1 172 ? -28.240 -9.498 -3.416 1.00 79.69 172 GLY A CA 1
ATOM 1355 C C . GLY A 1 172 ? -27.480 -9.488 -2.088 1.00 79.69 172 GLY A C 1
ATOM 1356 O O . GLY A 1 172 ? -26.283 -9.773 -1.986 1.00 79.69 172 GLY A O 1
ATOM 1357 N N . ARG A 1 173 ? -28.206 -9.101 -1.033 1.00 76.88 173 ARG A N 1
ATOM 1358 C CA . ARG A 1 173 ? -27.640 -8.856 0.300 1.00 76.88 173 ARG A CA 1
ATOM 1359 C C . ARG A 1 173 ? -27.154 -10.133 0.992 1.00 76.88 173 ARG A C 1
ATOM 1361 O O . ARG A 1 173 ? -26.091 -10.100 1.596 1.00 76.88 173 ARG A O 1
ATOM 1368 N N . GLY A 1 174 ? -27.884 -11.243 0.851 1.00 76.00 174 GLY A N 1
ATOM 1369 C CA . GLY A 1 174 ? -27.531 -12.520 1.485 1.00 76.00 174 GLY A CA 1
ATOM 1370 C C . GLY A 1 174 ? -26.161 -13.038 1.042 1.00 76.00 174 GLY A C 1
ATOM 1371 O O . GLY A 1 174 ? -25.292 -13.261 1.876 1.00 76.00 174 GLY A O 1
ATOM 1372 N N . THR A 1 175 ? -25.924 -13.118 -0.270 1.00 81.06 175 THR A N 1
ATOM 1373 C CA . THR A 1 175 ? -24.629 -13.546 -0.825 1.00 81.06 175 THR A CA 1
ATOM 1374 C C . THR A 1 175 ? -23.499 -12.575 -0.477 1.00 81.06 175 THR A C 1
ATOM 1376 O O . THR A 1 175 ? -22.375 -12.992 -0.223 1.00 81.06 175 THR A O 1
ATOM 1379 N N . THR A 1 176 ? -23.786 -11.271 -0.417 1.00 81.12 176 THR A N 1
ATOM 1380 C CA . THR A 1 176 ? -22.799 -10.253 -0.016 1.00 81.12 176 THR A CA 1
ATOM 1381 C C . THR A 1 176 ? -22.338 -10.459 1.429 1.00 81.12 176 THR A C 1
ATOM 1383 O O . THR A 1 176 ? -21.139 -10.426 1.699 1.00 81.12 176 THR A O 1
ATOM 1386 N N . GLU A 1 177 ? -23.279 -10.681 2.350 1.00 80.31 177 GLU A N 1
ATOM 1387 C CA . GLU A 1 177 ? -22.987 -10.933 3.766 1.00 80.31 177 GLU A CA 1
ATOM 1388 C C . GLU A 1 177 ? -22.273 -12.277 3.962 1.00 80.31 177 GLU A C 1
ATOM 1390 O O . GLU A 1 177 ? -21.344 -12.357 4.763 1.00 80.31 177 GLU A O 1
ATOM 1395 N N . GLU A 1 178 ? -22.635 -13.307 3.193 1.00 83.75 178 GLU A N 1
ATOM 1396 C CA . GLU A 1 178 ? -21.952 -14.605 3.206 1.00 83.75 178 GLU A CA 1
ATOM 1397 C C . GLU A 1 178 ? -20.484 -14.487 2.771 1.00 83.75 178 GLU A C 1
ATOM 1399 O O . GLU A 1 178 ? -19.591 -14.960 3.478 1.00 83.75 178 GLU A O 1
ATOM 1404 N N . ILE A 1 179 ? -20.217 -13.814 1.646 1.00 82.50 179 ILE A N 1
ATOM 1405 C CA . ILE A 1 179 ? -18.851 -13.567 1.160 1.00 82.50 179 ILE A CA 1
ATOM 1406 C C . ILE A 1 179 ? -18.063 -12.752 2.192 1.00 82.50 179 ILE A C 1
ATOM 1408 O O . ILE A 1 179 ? -16.927 -13.094 2.522 1.00 82.50 179 ILE A O 1
ATOM 1412 N N . GLU A 1 180 ? -18.664 -11.694 2.743 1.00 82.19 180 GLU A N 1
ATOM 1413 C CA . GLU A 1 180 ? -18.018 -10.850 3.748 1.00 82.19 180 GLU A CA 1
ATOM 1414 C C . GLU A 1 180 ? -17.686 -11.618 5.028 1.00 82.19 180 GLU A C 1
ATOM 1416 O O . GLU A 1 180 ? -16.585 -11.469 5.560 1.00 82.19 180 GLU A O 1
ATOM 1421 N N . PHE A 1 181 ? -18.604 -12.459 5.502 1.00 79.94 181 PHE A N 1
ATOM 1422 C CA . PHE A 1 181 ? -18.388 -13.303 6.668 1.00 79.94 181 PHE A CA 1
ATOM 1423 C C . PHE A 1 181 ? -17.278 -14.327 6.420 1.00 79.94 181 PHE A C 1
ATOM 1425 O O . PHE A 1 181 ? -16.383 -14.472 7.250 1.00 79.94 181 PHE A O 1
ATOM 1432 N N . ARG A 1 182 ? -17.288 -15.002 5.264 1.00 82.06 182 ARG A N 1
ATOM 1433 C CA . ARG A 1 182 ? -16.276 -16.007 4.912 1.00 82.06 182 ARG A CA 1
ATOM 1434 C C . ARG A 1 182 ? -14.876 -15.408 4.795 1.00 82.06 182 ARG A C 1
ATOM 1436 O O . ARG A 1 182 ? -13.949 -15.936 5.398 1.00 82.06 182 ARG A O 1
ATOM 1443 N N . LEU A 1 183 ? -14.722 -14.302 4.064 1.00 81.44 183 LEU A N 1
ATOM 1444 C CA . LEU A 1 183 ? -13.415 -13.669 3.827 1.00 81.44 183 LEU A CA 1
ATOM 1445 C C . LEU A 1 183 ? -12.843 -12.956 5.066 1.00 81.44 183 LEU A C 1
ATOM 1447 O O . LEU A 1 183 ? -11.642 -12.673 5.129 1.00 81.44 183 LEU A O 1
ATOM 1451 N N . ASN A 1 184 ? -13.691 -12.658 6.054 1.00 75.50 184 ASN A N 1
ATOM 1452 C CA . ASN A 1 184 ? -13.287 -12.045 7.319 1.00 75.50 184 ASN A CA 1
ATOM 1453 C C . ASN A 1 184 ? -13.341 -13.005 8.511 1.00 75.50 184 ASN A C 1
ATOM 1455 O O . ASN A 1 184 ? -13.122 -12.563 9.641 1.00 75.50 184 ASN A O 1
ATOM 1459 N N . ARG A 1 185 ? -13.611 -14.298 8.289 1.00 68.19 185 ARG A N 1
ATOM 1460 C CA . ARG A 1 185 ? -13.592 -15.288 9.363 1.00 68.19 185 ARG A CA 1
ATOM 1461 C C . ARG A 1 185 ? -12.179 -15.308 9.966 1.00 68.19 185 ARG A C 1
ATOM 1463 O O . ARG A 1 185 ? -11.218 -15.506 9.222 1.00 68.19 185 ARG A O 1
ATOM 1470 N N . PRO A 1 186 ? -12.023 -15.078 11.284 1.00 46.16 186 PRO A N 1
ATOM 1471 C CA . PRO A 1 186 ? -10.729 -15.244 11.929 1.00 46.16 186 PRO A CA 1
ATOM 1472 C C . PRO A 1 186 ? -10.278 -16.685 11.708 1.00 46.16 186 PRO A C 1
ATOM 1474 O O . PRO A 1 186 ? -11.112 -17.593 11.755 1.00 46.16 186 PRO A O 1
ATOM 1477 N N . ILE A 1 187 ? -8.985 -16.883 11.440 1.00 47.97 187 ILE A N 1
ATOM 1478 C CA . ILE A 1 187 ? -8.374 -18.209 11.338 1.00 47.97 187 ILE A CA 1
ATOM 1479 C C . ILE A 1 187 ? -8.568 -18.873 12.707 1.00 47.97 187 ILE A C 1
ATOM 1481 O O . ILE A 1 187 ? -7.783 -18.671 13.628 1.00 47.97 187 ILE A O 1
ATOM 1485 N N . ALA A 1 188 ? -9.688 -19.573 12.882 1.00 33.38 188 ALA A N 1
ATOM 1486 C CA . ALA A 1 188 ? -9.848 -20.518 13.963 1.00 33.38 188 ALA A CA 1
ATOM 1487 C C . ALA A 1 188 ? -8.818 -21.601 13.673 1.00 33.38 188 ALA A C 1
ATOM 1489 O O . ALA A 1 188 ? -8.806 -22.118 12.556 1.00 33.38 188 ALA A O 1
ATOM 1490 N N . GLU A 1 189 ? -7.937 -21.830 14.645 1.00 34.81 189 GLU A N 1
ATOM 1491 C CA . GLU A 1 189 ? -6.973 -22.924 14.700 1.00 34.81 189 GLU A CA 1
ATOM 1492 C C . GLU A 1 189 ? -7.505 -24.115 13.900 1.00 34.81 189 GLU A C 1
ATOM 1494 O O . GLU A 1 189 ? -8.519 -24.711 14.270 1.00 34.81 189 GLU A O 1
ATOM 1499 N N . GLU A 1 190 ? -6.884 -24.381 12.748 1.00 33.81 190 GLU A N 1
ATOM 1500 C CA . GLU A 1 190 ? -7.231 -25.549 11.954 1.00 33.81 190 GLU A CA 1
ATOM 1501 C C . GLU A 1 190 ? -7.081 -26.775 12.854 1.00 33.81 190 GLU A C 1
ATOM 1503 O O . GLU A 1 190 ? -6.046 -26.997 13.492 1.00 33.81 190 GLU A O 1
ATOM 1508 N N . GLU A 1 191 ? -8.180 -27.517 12.954 1.00 29.77 191 GLU A N 1
ATOM 1509 C CA . GLU A 1 191 ? -8.289 -28.747 13.709 1.00 29.77 191 GLU A CA 1
ATOM 1510 C C . GLU A 1 191 ? -7.147 -29.695 13.338 1.00 29.77 191 GLU A C 1
ATOM 1512 O O . GLU A 1 191 ? -6.812 -29.905 12.172 1.00 29.77 191 GLU A O 1
ATOM 1517 N N . HIS A 1 192 ? -6.561 -30.275 14.383 1.00 30.45 192 HIS A N 1
ATOM 1518 C CA . HIS A 1 192 ? -5.602 -31.362 14.312 1.00 30.45 192 HIS A CA 1
ATOM 1519 C C . HIS A 1 192 ? -5.990 -32.408 13.257 1.00 30.45 192 HIS A C 1
ATOM 1521 O O . HIS A 1 192 ? -7.028 -33.060 13.363 1.00 30.45 192 HIS A O 1
ATOM 1527 N N . CYS A 1 193 ? -5.069 -32.685 12.339 1.00 23.44 193 CYS A N 1
ATOM 1528 C CA . CYS A 1 193 ? -4.892 -34.026 11.800 1.00 23.44 193 CYS A CA 1
ATOM 1529 C C . CYS A 1 193 ? -3.416 -34.402 11.948 1.00 23.44 193 CYS A C 1
ATOM 1531 O O . CYS A 1 193 ? -2.525 -33.684 11.498 1.00 23.44 193 CYS A O 1
ATOM 1533 N N . GLU A 1 194 ? -3.177 -35.494 12.673 1.00 24.28 194 GLU A N 1
ATOM 1534 C CA . GLU A 1 194 ? -1.856 -35.975 13.074 1.00 24.28 194 GLU A CA 1
ATOM 1535 C C . GLU A 1 194 ? -0.897 -36.216 11.893 1.00 24.28 194 GLU A C 1
ATOM 1537 O O . GLU A 1 194 ? -1.324 -36.611 10.804 1.00 24.28 194 GLU A O 1
ATOM 1542 N N . PRO A 1 195 ? 0.424 -36.070 12.110 1.00 27.41 195 PRO A N 1
ATOM 1543 C CA . PRO A 1 195 ? 1.421 -36.378 11.104 1.00 27.41 195 PRO A CA 1
ATOM 1544 C C . PRO A 1 195 ? 1.791 -37.865 11.159 1.00 27.41 195 PRO A C 1
ATOM 1546 O O . PRO A 1 195 ? 2.388 -38.337 12.129 1.00 27.41 195 PRO A O 1
ATOM 1549 N N . HIS A 1 196 ? 1.553 -38.599 10.071 1.00 26.72 196 HIS A N 1
ATOM 1550 C CA . HIS A 1 196 ? 2.238 -39.869 9.844 1.00 26.72 196 HIS A CA 1
ATOM 1551 C C . HIS A 1 196 ? 3.336 -39.746 8.781 1.00 26.72 196 HIS A C 1
ATOM 1553 O O . HIS A 1 196 ? 3.094 -39.727 7.583 1.00 26.72 196 HIS A O 1
ATOM 1559 N N . VAL A 1 197 ? 4.559 -39.725 9.320 1.00 26.56 197 VAL A N 1
ATOM 1560 C CA . VAL A 1 197 ? 5.773 -40.415 8.860 1.00 26.56 197 VAL A CA 1
ATOM 1561 C C . VAL A 1 197 ? 6.347 -40.034 7.488 1.00 26.56 197 VAL A C 1
ATOM 1563 O O . VAL A 1 197 ? 5.969 -40.558 6.449 1.00 26.56 197 VAL A O 1
ATOM 1566 N N . GLY A 1 198 ? 7.467 -39.306 7.567 1.00 26.56 198 GLY A N 1
ATOM 1567 C CA . GLY A 1 198 ? 8.705 -39.733 6.916 1.00 26.56 198 GLY A CA 1
ATOM 1568 C C . GLY A 1 198 ? 9.129 -38.936 5.693 1.00 26.56 198 GLY A C 1
ATOM 1569 O O . GLY A 1 198 ? 8.835 -39.331 4.573 1.00 26.56 198 GLY A O 1
ATOM 1570 N N . SER A 1 199 ? 9.969 -37.919 5.894 1.00 25.64 199 SER A N 1
ATOM 1571 C CA . SER A 1 199 ? 11.295 -37.892 5.258 1.00 25.64 199 SER A CA 1
ATOM 1572 C C . SER A 1 199 ? 12.162 -36.781 5.842 1.00 25.64 199 SER A C 1
ATOM 1574 O O . SER A 1 199 ? 11.805 -35.607 5.869 1.00 25.64 199 SER A O 1
ATOM 1576 N N . GLN A 1 200 ? 13.310 -37.213 6.355 1.00 29.59 200 GLN A N 1
ATOM 1577 C CA . GLN A 1 200 ? 14.424 -36.399 6.821 1.00 29.59 200 GLN A CA 1
ATOM 1578 C C . GLN A 1 200 ? 14.906 -35.490 5.693 1.00 29.59 200 GLN A C 1
ATOM 1580 O O . GLN A 1 200 ? 15.360 -36.037 4.705 1.00 29.59 200 GLN A O 1
ATOM 1585 N N . PHE A 1 201 ? 14.952 -34.167 5.866 1.00 25.83 201 PHE A N 1
ATOM 1586 C CA . PHE A 1 201 ? 15.971 -33.344 5.202 1.00 25.83 201 PHE A CA 1
ATOM 1587 C C . PHE A 1 201 ? 16.326 -32.100 6.040 1.00 25.83 201 PHE A C 1
ATOM 1589 O O . PHE A 1 201 ? 15.553 -31.167 6.201 1.00 25.83 201 PHE A O 1
ATOM 1596 N N . ILE A 1 202 ? 17.545 -32.170 6.582 1.00 27.17 202 ILE A N 1
ATOM 1597 C CA . ILE A 1 202 ? 18.523 -31.113 6.883 1.00 27.17 202 ILE A CA 1
ATOM 1598 C C . ILE A 1 202 ? 18.070 -29.930 7.758 1.00 27.17 202 ILE A C 1
ATOM 1600 O O . ILE A 1 202 ? 17.503 -28.931 7.328 1.00 27.17 202 ILE A O 1
ATOM 1604 N N . SER A 1 203 ? 18.529 -30.025 9.006 1.00 26.86 203 SER A N 1
ATOM 1605 C CA . SER A 1 203 ? 18.633 -28.972 10.012 1.00 26.86 203 SER A CA 1
ATOM 1606 C C . SER A 1 203 ? 19.270 -27.684 9.465 1.00 26.86 203 SER A C 1
ATOM 1608 O O . SER A 1 203 ? 20.484 -27.598 9.275 1.00 26.86 203 SER A O 1
ATOM 1610 N N . ARG A 1 204 ? 18.458 -26.639 9.290 1.00 26.25 204 ARG A N 1
ATOM 1611 C CA . ARG A 1 204 ? 18.884 -25.251 9.500 1.00 26.25 204 ARG A CA 1
ATOM 1612 C C . ARG A 1 204 ? 18.151 -24.749 10.733 1.00 26.25 204 ARG A C 1
ATOM 1614 O O . ARG A 1 204 ? 16.927 -24.758 10.781 1.00 26.25 204 ARG A O 1
ATOM 1621 N N . LYS A 1 205 ? 18.919 -24.356 11.749 1.00 25.17 205 LYS A N 1
ATOM 1622 C CA . LYS A 1 205 ? 18.418 -23.746 12.983 1.00 25.17 205 LYS A CA 1
ATOM 1623 C C . LYS A 1 205 ? 17.520 -22.552 12.638 1.00 25.17 205 LYS A C 1
ATOM 1625 O O . LYS A 1 205 ? 18.033 -21.469 12.371 1.00 25.17 205 LYS A O 1
ATOM 1630 N N . HIS A 1 206 ? 16.204 -22.727 12.694 1.00 29.08 206 HIS A N 1
ATOM 1631 C CA . HIS A 1 206 ? 15.301 -21.602 12.880 1.00 29.08 206 HIS A CA 1
ATOM 1632 C C . HIS A 1 206 ? 15.399 -21.194 14.345 1.00 29.08 206 HIS A C 1
ATOM 1634 O O . HIS A 1 206 ? 15.000 -21.918 15.254 1.00 29.08 206 HIS A O 1
ATOM 1640 N N . LYS A 1 207 ? 16.049 -20.052 14.559 1.00 28.59 207 LYS A N 1
ATOM 1641 C CA . LYS A 1 207 ? 16.058 -19.338 15.827 1.00 28.59 207 LYS A CA 1
ATOM 1642 C C . LYS A 1 207 ? 14.610 -18.948 16.121 1.00 28.59 207 LYS A C 1
ATOM 1644 O O . LYS A 1 207 ? 14.005 -18.223 15.339 1.00 28.59 207 LYS A O 1
ATOM 1649 N N . THR A 1 208 ? 14.068 -19.451 17.220 1.00 34.16 208 THR A N 1
ATOM 1650 C CA . THR A 1 208 ? 12.819 -18.983 17.819 1.00 34.16 208 THR A CA 1
ATOM 1651 C C . THR A 1 208 ? 12.928 -17.468 18.025 1.00 34.16 208 THR A C 1
ATOM 1653 O O . THR A 1 208 ? 13.785 -17.027 18.792 1.00 34.16 208 THR A O 1
ATOM 1656 N N . LEU A 1 209 ? 12.121 -16.666 17.327 1.00 35.03 209 LEU A N 1
ATOM 1657 C CA . LEU A 1 209 ? 11.950 -15.242 17.617 1.00 35.03 209 LEU A CA 1
ATOM 1658 C C . LEU A 1 209 ? 10.480 -15.028 17.970 1.00 35.03 209 LEU A C 1
ATOM 1660 O O . LEU A 1 209 ? 9.597 -15.372 17.190 1.00 35.03 209 LEU A O 1
ATOM 1664 N N . GLY A 1 210 ? 10.241 -14.561 19.193 1.00 32.41 210 GLY A N 1
ATOM 1665 C CA . GLY A 1 210 ? 8.913 -14.195 19.658 1.00 32.41 210 GLY A CA 1
ATOM 1666 C C . GLY A 1 210 ? 8.380 -12.976 18.911 1.00 32.41 210 GLY A C 1
ATOM 1667 O O . GLY A 1 210 ? 9.155 -12.163 18.416 1.00 32.41 210 GLY A O 1
ATOM 1668 N N . THR A 1 211 ? 7.055 -12.877 18.895 1.00 41.03 211 THR A N 1
ATOM 1669 C CA . THR A 1 211 ? 6.237 -11.725 18.491 1.00 41.03 211 THR A CA 1
ATOM 1670 C C . THR A 1 211 ? 6.935 -10.372 18.701 1.00 41.03 211 THR A C 1
ATOM 1672 O O . THR A 1 211 ? 7.012 -9.892 19.834 1.00 41.03 211 THR A O 1
ATOM 1675 N N . ALA A 1 212 ? 7.417 -9.734 17.633 1.00 67.81 212 ALA A N 1
ATOM 1676 C CA . ALA A 1 212 ? 8.038 -8.409 17.651 1.00 67.81 212 ALA A CA 1
ATOM 1677 C C . ALA A 1 212 ? 6.976 -7.299 17.531 1.00 67.81 212 ALA A C 1
ATOM 1679 O O . ALA A 1 212 ? 6.853 -6.616 16.512 1.00 67.81 212 ALA A O 1
ATOM 1680 N N . LEU A 1 213 ? 6.178 -7.139 18.589 1.00 81.50 213 LEU A N 1
ATOM 1681 C CA . LEU A 1 213 ? 5.330 -5.964 18.798 1.00 81.50 213 LEU A CA 1
ATOM 1682 C C . LEU A 1 213 ? 6.178 -4.831 19.395 1.00 81.50 213 LEU A C 1
ATOM 1684 O O . LEU A 1 213 ? 6.823 -5.021 20.427 1.00 81.50 213 LEU A O 1
ATOM 1688 N N . GLN A 1 214 ? 6.163 -3.650 18.776 1.00 88.00 214 GLN A N 1
ATOM 1689 C CA . GLN A 1 214 ? 6.912 -2.476 19.236 1.00 88.00 214 GLN A CA 1
ATOM 1690 C C . GLN A 1 214 ? 5.982 -1.276 19.425 1.00 88.00 214 GLN A C 1
ATOM 1692 O O . GLN A 1 214 ? 5.255 -0.897 18.511 1.00 88.00 214 GLN A O 1
ATOM 1697 N N . ASN A 1 215 ? 6.027 -0.651 20.602 1.00 88.88 215 ASN A N 1
ATOM 1698 C CA . ASN A 1 215 ? 5.250 0.554 20.892 1.00 88.88 215 ASN A CA 1
ATOM 1699 C C . ASN A 1 215 ? 5.988 1.808 20.416 1.00 88.88 215 ASN A C 1
ATOM 1701 O O . ASN A 1 215 ? 7.191 1.949 20.634 1.00 88.88 215 ASN A O 1
ATOM 1705 N N . VAL A 1 216 ? 5.254 2.745 19.820 1.00 91.06 216 VAL A N 1
ATOM 1706 C CA . VAL A 1 216 ? 5.769 4.033 19.339 1.00 91.06 216 VAL A CA 1
ATOM 1707 C C . VAL A 1 216 ? 4.852 5.178 19.763 1.00 91.06 216 VAL A C 1
ATOM 1709 O O . VAL A 1 216 ? 3.666 4.982 20.015 1.00 91.06 216 VAL A O 1
ATOM 1712 N N . ARG A 1 217 ? 5.402 6.393 19.861 1.00 86.50 217 ARG A N 1
ATOM 1713 C CA . ARG A 1 217 ? 4.671 7.590 20.334 1.00 86.50 217 ARG A CA 1
ATOM 1714 C C . ARG A 1 217 ? 4.262 8.550 19.218 1.00 86.50 217 ARG A C 1
ATOM 1716 O O . ARG A 1 217 ? 3.492 9.470 19.455 1.00 86.50 217 ARG A O 1
ATOM 1723 N N . ASN A 1 218 ? 4.796 8.350 18.021 1.00 90.00 218 ASN A N 1
ATOM 1724 C CA . ASN A 1 218 ? 4.623 9.202 16.850 1.00 90.00 218 ASN A CA 1
ATOM 1725 C C . ASN A 1 218 ? 4.072 8.409 15.653 1.00 90.00 218 ASN A C 1
ATOM 1727 O O . ASN A 1 218 ? 4.402 8.687 14.501 1.00 90.00 218 ASN A O 1
ATOM 1731 N N . ALA A 1 219 ? 3.219 7.412 15.915 1.00 93.88 219 ALA A N 1
ATOM 1732 C CA . ALA A 1 219 ? 2.612 6.576 14.880 1.00 93.88 219 ALA A CA 1
ATOM 1733 C C . ALA A 1 219 ? 1.828 7.402 13.851 1.00 93.88 219 ALA A C 1
ATOM 1735 O O . ALA A 1 219 ? 1.751 7.050 12.677 1.00 93.88 219 ALA A O 1
ATOM 1736 N N . GLY A 1 220 ? 1.292 8.537 14.301 1.00 91.88 220 GLY A N 1
ATOM 1737 C CA . GLY A 1 220 ? 0.487 9.456 13.516 1.00 91.88 220 GLY A CA 1
ATOM 1738 C C . GLY A 1 220 ? 1.209 10.123 12.348 1.00 91.88 220 GLY A C 1
ATOM 1739 O O . GLY A 1 220 ? 0.558 10.553 11.398 1.00 91.88 220 GLY A O 1
ATOM 1740 N N . VAL A 1 221 ? 2.547 10.122 12.345 1.00 94.31 221 VAL A N 1
ATOM 1741 C CA . VAL A 1 221 ? 3.359 10.562 11.198 1.00 94.31 221 VAL A CA 1
ATOM 1742 C C . VAL A 1 221 ? 2.914 9.875 9.905 1.00 94.31 221 VAL A C 1
ATOM 1744 O O . VAL A 1 221 ? 2.876 10.515 8.855 1.00 94.31 221 VAL A O 1
ATOM 1747 N N . ILE A 1 222 ? 2.463 8.617 9.987 1.00 94.69 222 ILE A N 1
ATOM 1748 C CA . ILE A 1 222 ? 1.964 7.847 8.843 1.00 94.69 222 ILE A CA 1
ATOM 1749 C C . ILE A 1 222 ? 0.805 8.520 8.092 1.00 94.69 222 ILE A C 1
ATOM 1751 O O . ILE A 1 222 ? 0.599 8.219 6.921 1.00 94.69 222 ILE A O 1
ATOM 1755 N N . LEU A 1 223 ? 0.071 9.461 8.700 1.00 92.12 223 LEU A N 1
ATOM 1756 C CA . LEU A 1 223 ? -0.973 10.224 8.009 1.00 92.12 223 LEU A CA 1
ATOM 1757 C C . LEU A 1 223 ? -0.451 10.927 6.761 1.00 92.12 223 LEU A C 1
ATOM 1759 O O . LEU A 1 223 ? -1.187 11.058 5.789 1.00 92.12 223 LEU A O 1
ATOM 1763 N N . LEU A 1 224 ? 0.809 11.355 6.768 1.00 92.50 224 LEU A N 1
ATOM 1764 C CA . LEU A 1 224 ? 1.425 12.134 5.697 1.00 92.50 224 LEU A CA 1
ATOM 1765 C C . LEU A 1 224 ? 2.149 11.263 4.655 1.00 92.50 224 LEU A C 1
ATOM 1767 O O . LEU A 1 224 ? 2.851 11.799 3.796 1.00 92.50 224 LEU A O 1
ATOM 1771 N N . TRP A 1 225 ? 1.964 9.936 4.697 1.00 94.19 225 TRP A N 1
ATOM 1772 C CA . TRP A 1 225 ? 2.743 8.977 3.908 1.00 94.19 225 TRP A CA 1
ATOM 1773 C C . TRP A 1 225 ? 2.859 9.282 2.403 1.00 94.19 225 TRP A C 1
ATOM 1775 O O . TRP A 1 225 ? 3.975 9.164 1.889 1.00 94.19 225 TRP A O 1
ATOM 1785 N N . PRO A 1 226 ? 1.812 9.720 1.665 1.00 91.31 226 PRO A N 1
ATOM 1786 C CA . PRO A 1 226 ? 1.949 9.933 0.221 1.00 91.31 226 PRO A CA 1
ATOM 1787 C C . PRO A 1 226 ? 2.880 11.097 -0.109 1.00 91.31 226 PRO A C 1
ATOM 1789 O O . PRO A 1 226 ? 3.404 11.186 -1.217 1.00 91.31 226 PRO A O 1
ATOM 1792 N N . LEU A 1 227 ? 3.077 12.002 0.849 1.00 93.00 227 LEU A N 1
ATOM 1793 C CA . LEU A 1 227 ? 3.814 13.237 0.655 1.00 93.00 227 LEU A CA 1
ATOM 1794 C C . LEU A 1 227 ? 5.287 13.115 1.068 1.00 93.00 227 LEU A C 1
ATOM 1796 O O . LEU A 1 227 ? 6.073 14.015 0.776 1.00 93.00 227 LEU A O 1
ATOM 1800 N N . PHE A 1 228 ? 5.712 12.001 1.674 1.00 95.06 228 PHE A N 1
ATOM 1801 C CA . PHE A 1 228 ? 7.114 11.818 2.072 1.00 95.06 228 PHE A CA 1
ATOM 1802 C C . PHE A 1 228 ? 8.080 11.847 0.893 1.00 95.06 228 PHE A C 1
ATOM 1804 O O . PHE A 1 228 ? 9.166 12.400 1.017 1.00 95.06 228 PHE A O 1
ATOM 1811 N N . THR A 1 229 ? 7.673 11.351 -0.277 1.00 91.31 229 THR A N 1
ATOM 1812 C CA . THR A 1 229 ? 8.504 11.450 -1.489 1.00 91.31 229 THR A CA 1
ATOM 1813 C C . THR A 1 229 ? 8.755 12.913 -1.871 1.00 91.31 229 THR A C 1
ATOM 1815 O O . THR A 1 229 ? 9.870 13.277 -2.237 1.00 91.31 229 THR A O 1
ATOM 1818 N N . GLN A 1 230 ? 7.741 13.775 -1.731 1.00 92.38 230 GLN A N 1
ATOM 1819 C CA . GLN A 1 230 ? 7.880 15.210 -1.980 1.00 92.38 230 GLN A CA 1
ATOM 1820 C C . GLN A 1 230 ? 8.781 15.875 -0.931 1.00 92.38 230 GLN A C 1
ATOM 1822 O O . GLN A 1 230 ? 9.653 16.659 -1.298 1.00 92.38 230 GLN A O 1
ATOM 1827 N N . LEU A 1 231 ? 8.597 15.554 0.353 1.00 94.31 231 LEU A N 1
ATOM 1828 C CA . LEU A 1 231 ? 9.434 16.082 1.434 1.00 94.31 231 LEU A CA 1
ATOM 1829 C C . LEU A 1 231 ? 10.905 15.694 1.246 1.00 94.31 231 LEU A C 1
ATOM 1831 O O . LEU A 1 231 ? 11.788 16.544 1.316 1.00 94.31 231 LEU A O 1
ATOM 1835 N N . PHE A 1 232 ? 11.189 14.422 0.976 1.00 95.31 232 PHE A N 1
ATOM 1836 C CA . PHE A 1 232 ? 12.566 13.950 0.837 1.00 95.31 232 PHE A CA 1
ATOM 1837 C C . PHE A 1 232 ? 13.236 14.476 -0.433 1.00 95.31 232 PHE A C 1
ATOM 1839 O O . PHE A 1 232 ? 14.436 14.751 -0.412 1.00 95.31 232 PHE A O 1
ATOM 1846 N N . SER A 1 233 ? 12.470 14.712 -1.501 1.00 91.75 233 SER A N 1
ATOM 1847 C CA . SER A 1 233 ? 12.967 15.432 -2.675 1.00 91.75 233 SER A CA 1
ATOM 1848 C C . SER A 1 233 ? 13.275 16.901 -2.359 1.00 91.75 233 SER A C 1
ATOM 1850 O O . SER A 1 233 ? 14.335 17.378 -2.757 1.00 91.75 233 SER A O 1
ATOM 1852 N N . LEU A 1 234 ? 12.412 17.599 -1.606 1.00 91.56 234 LEU A N 1
ATOM 1853 C CA . LEU A 1 234 ? 12.641 18.985 -1.168 1.00 91.56 234 LEU A CA 1
ATOM 1854 C C . LEU A 1 234 ? 13.925 19.116 -0.335 1.00 91.56 234 LEU A C 1
ATOM 1856 O O . LEU A 1 234 ? 14.668 20.080 -0.490 1.00 91.56 234 LEU A O 1
ATOM 1860 N N . LEU A 1 235 ? 14.199 18.133 0.523 1.00 89.81 235 LEU A N 1
ATOM 1861 C CA . LEU A 1 235 ? 15.390 18.084 1.374 1.00 89.81 235 LEU A CA 1
ATOM 1862 C C . LEU A 1 235 ? 16.642 17.540 0.658 1.00 89.81 235 LEU A C 1
ATOM 1864 O O . LEU A 1 235 ? 17.672 17.352 1.307 1.00 89.81 235 LEU A O 1
ATOM 1868 N N . ALA A 1 236 ? 16.558 17.270 -0.652 1.00 87.38 236 ALA A N 1
ATOM 1869 C CA . ALA A 1 236 ? 17.621 16.675 -1.468 1.00 87.38 236 ALA A CA 1
ATOM 1870 C C . ALA A 1 236 ? 18.156 15.330 -0.921 1.00 87.38 236 ALA 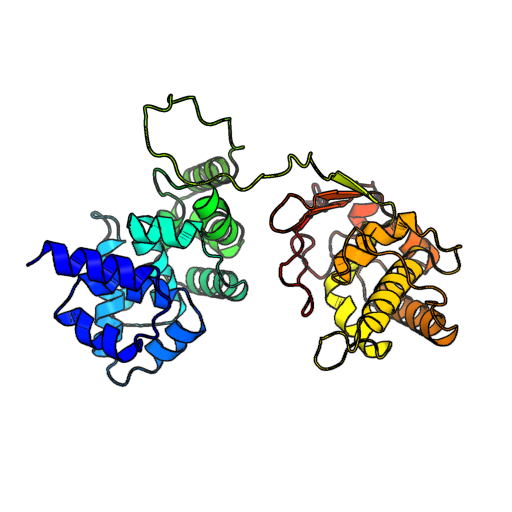A C 1
ATOM 1872 O O . ALA A 1 236 ? 19.338 15.014 -1.043 1.00 87.38 236 ALA A O 1
ATOM 1873 N N . LEU A 1 237 ? 17.280 14.529 -0.306 1.00 88.56 237 LEU A N 1
ATOM 1874 C CA . LEU A 1 237 ? 17.606 13.207 0.246 1.00 88.56 237 LEU A CA 1
ATOM 1875 C C . LEU A 1 237 ? 17.383 12.076 -0.765 1.00 88.56 237 LEU A C 1
ATOM 1877 O O . LEU A 1 237 ? 17.953 10.992 -0.625 1.00 88.56 237 LEU A O 1
ATOM 1881 N N . THR A 1 238 ? 16.548 12.320 -1.776 1.00 91.06 238 THR A N 1
ATOM 1882 C CA . THR A 1 238 ? 16.206 11.346 -2.818 1.00 91.06 238 THR A CA 1
ATOM 1883 C C . THR A 1 238 ? 16.429 11.901 -4.218 1.00 91.06 238 THR A C 1
ATOM 1885 O O . THR A 1 238 ? 16.075 13.048 -4.485 1.00 91.06 238 THR A O 1
ATOM 1888 N N . GLU A 1 239 ? 16.896 11.045 -5.122 1.00 82.81 239 GLU A N 1
ATOM 1889 C CA . GLU A 1 239 ? 16.993 11.267 -6.568 1.00 82.81 239 GLU A CA 1
ATOM 1890 C C . GLU A 1 239 ? 16.278 10.104 -7.275 1.00 82.81 239 GLU A C 1
ATOM 1892 O O . GLU A 1 239 ? 16.351 8.964 -6.814 1.00 82.81 239 GLU A O 1
ATOM 1897 N N . ASP A 1 240 ? 15.494 10.380 -8.322 1.00 83.06 240 ASP A N 1
ATOM 1898 C CA . ASP A 1 240 ? 14.657 9.375 -9.005 1.00 83.06 240 ASP A CA 1
ATOM 1899 C C . ASP A 1 240 ? 13.813 8.503 -8.048 1.00 83.06 240 ASP A C 1
ATOM 1901 O O . ASP A 1 240 ? 13.658 7.293 -8.222 1.00 83.06 240 ASP A O 1
ATOM 1905 N N . GLN A 1 241 ? 13.255 9.140 -7.009 1.00 80.56 241 GLN A N 1
ATOM 1906 C CA . GLN A 1 241 ? 12.452 8.516 -5.945 1.00 80.56 241 GLN A CA 1
ATOM 1907 C C . GLN A 1 241 ? 13.207 7.496 -5.073 1.00 80.56 241 GLN A C 1
ATOM 1909 O O . GLN A 1 241 ? 12.585 6.750 -4.321 1.00 80.56 241 GLN A O 1
ATOM 1914 N N . LYS A 1 242 ? 14.540 7.465 -5.113 1.00 85.88 242 LYS A N 1
ATOM 1915 C CA . LYS A 1 242 ? 15.365 6.585 -4.276 1.00 85.88 242 LYS A CA 1
ATOM 1916 C C . LYS A 1 242 ? 16.323 7.396 -3.421 1.00 85.88 242 LYS A C 1
ATOM 1918 O O . LYS A 1 242 ? 16.785 8.456 -3.825 1.00 85.88 242 LYS A O 1
ATOM 1923 N N . PHE A 1 243 ? 16.632 6.896 -2.229 1.00 89.62 243 PHE A N 1
ATOM 1924 C CA . PHE A 1 243 ? 17.625 7.528 -1.362 1.00 89.62 243 PHE A CA 1
ATOM 1925 C C . PHE A 1 243 ? 19.016 7.488 -1.994 1.00 89.62 243 PHE A C 1
ATOM 1927 O O . PHE A 1 243 ? 19.459 6.427 -2.436 1.00 89.62 243 PHE A O 1
ATOM 1934 N N . VAL A 1 244 ? 19.707 8.630 -1.981 1.00 82.06 244 VAL A N 1
ATOM 1935 C CA . VAL A 1 244 ? 21.034 8.798 -2.601 1.00 82.06 244 VAL A CA 1
ATOM 1936 C C . VAL A 1 244 ? 22.107 8.003 -1.848 1.00 82.06 244 VAL A C 1
ATOM 1938 O O . VAL A 1 244 ? 23.043 7.473 -2.441 1.00 82.06 244 VAL A O 1
ATOM 1941 N N . SER A 1 245 ? 21.971 7.890 -0.525 1.00 86.62 245 SER A N 1
ATOM 1942 C CA . SER A 1 245 ? 22.889 7.137 0.335 1.00 86.62 245 SER A CA 1
ATOM 1943 C C . SER A 1 245 ? 22.218 6.644 1.620 1.00 86.62 245 SER A C 1
ATOM 1945 O O . SER A 1 245 ? 21.135 7.093 2.000 1.00 86.62 245 SER A O 1
ATOM 1947 N N . GLU A 1 246 ? 22.877 5.748 2.352 1.00 86.81 246 GLU A N 1
ATOM 1948 C CA . GLU A 1 246 ? 22.418 5.346 3.688 1.00 86.81 246 GLU A CA 1
ATOM 1949 C C . GLU A 1 246 ? 22.347 6.539 4.659 1.00 86.81 246 GLU A C 1
ATOM 1951 O O . GLU A 1 246 ? 21.390 6.660 5.422 1.00 86.81 246 GLU A O 1
ATOM 1956 N N . GLN A 1 247 ? 23.288 7.488 4.568 1.00 86.19 247 GLN A N 1
ATOM 1957 C CA . GLN A 1 247 ? 23.254 8.726 5.354 1.00 86.19 247 GLN A CA 1
ATOM 1958 C C . GLN A 1 247 ? 21.979 9.537 5.073 1.00 86.19 247 GLN A C 1
ATOM 1960 O O . GLN A 1 247 ? 21.361 10.047 6.006 1.00 86.19 247 GLN A O 1
ATOM 1965 N N . THR A 1 248 ? 21.533 9.613 3.813 1.00 90.88 248 THR A N 1
ATOM 1966 C CA . THR A 1 248 ? 20.271 10.298 3.479 1.00 90.88 248 THR A CA 1
ATOM 1967 C C . THR A 1 248 ? 19.031 9.587 4.030 1.00 90.88 248 THR A C 1
ATOM 1969 O O . THR A 1 248 ? 18.069 10.267 4.376 1.00 90.88 248 THR A O 1
ATOM 1972 N N . ARG A 1 249 ? 19.058 8.255 4.214 1.00 94.25 249 ARG A N 1
ATOM 1973 C CA . ARG A 1 249 ? 17.974 7.515 4.897 1.00 94.25 249 ARG A CA 1
ATOM 1974 C C . ARG A 1 249 ? 17.883 7.881 6.372 1.00 94.25 249 ARG A C 1
ATOM 1976 O O . ARG A 1 249 ? 16.786 8.052 6.897 1.00 94.25 249 ARG A O 1
ATOM 1983 N N . TRP A 1 250 ? 19.031 8.026 7.034 1.00 92.44 250 TRP A N 1
ATOM 1984 C CA . TRP A 1 250 ? 19.083 8.490 8.419 1.00 92.44 250 TRP A CA 1
ATOM 1985 C C . TRP A 1 250 ? 18.594 9.929 8.551 1.00 92.44 250 TRP A C 1
ATOM 1987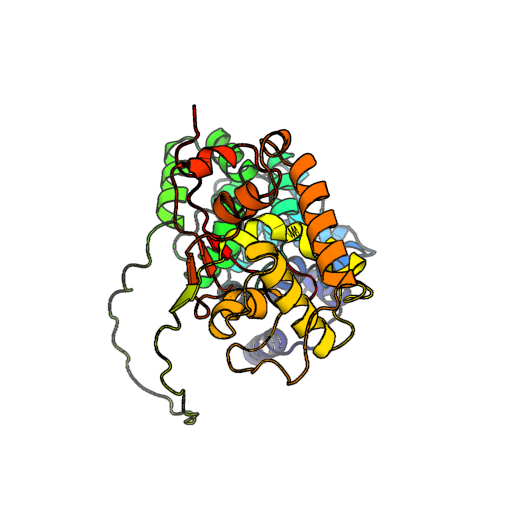 O O . TRP A 1 250 ? 17.737 10.192 9.387 1.00 92.44 250 TRP A O 1
ATOM 1997 N N . LEU A 1 251 ? 19.032 10.838 7.674 1.00 91.75 251 LEU A N 1
ATOM 1998 C CA . LEU A 1 251 ? 18.510 12.210 7.636 1.00 91.75 251 LEU A CA 1
ATOM 1999 C C . LEU A 1 251 ? 16.997 12.244 7.372 1.00 91.75 251 LEU A C 1
ATOM 2001 O O . LEU A 1 251 ? 16.292 13.050 7.973 1.00 91.75 251 LEU A O 1
ATOM 2005 N N . ALA A 1 252 ? 16.469 11.346 6.540 1.00 96.25 252 ALA A N 1
ATOM 2006 C CA . ALA A 1 252 ? 15.032 11.219 6.321 1.00 96.25 252 ALA A CA 1
ATOM 2007 C C . ALA A 1 252 ? 14.303 10.757 7.591 1.00 96.25 252 ALA A C 1
ATOM 2009 O O . ALA A 1 252 ? 13.302 11.358 7.971 1.00 96.25 252 ALA A O 1
ATOM 2010 N N . ALA A 1 253 ? 14.839 9.759 8.303 1.00 95.25 253 ALA A N 1
ATOM 2011 C CA . ALA A 1 253 ? 14.276 9.308 9.577 1.00 95.25 253 ALA A CA 1
ATOM 2012 C C . ALA A 1 253 ? 14.296 10.421 10.643 1.00 95.25 253 ALA A C 1
ATOM 2014 O O . ALA A 1 253 ? 13.313 10.602 11.357 1.00 95.25 253 ALA A O 1
ATOM 2015 N N . LEU A 1 254 ? 15.371 11.213 10.705 1.00 92.06 254 LEU A N 1
ATOM 2016 C CA . LEU A 1 254 ? 15.451 12.400 11.562 1.00 92.06 254 LEU A CA 1
ATOM 2017 C C . LEU A 1 254 ? 14.451 13.486 11.139 1.00 92.06 254 LEU A C 1
ATOM 2019 O O . LEU A 1 254 ? 13.871 14.153 11.989 1.00 92.06 254 LEU A O 1
ATOM 2023 N N . SER A 1 255 ? 14.210 13.653 9.837 1.00 95.12 255 SER A N 1
ATOM 2024 C CA . SER A 1 255 ? 13.217 14.607 9.320 1.00 95.12 255 SER A CA 1
ATOM 2025 C C . SER A 1 255 ? 11.798 14.207 9.728 1.00 95.12 255 SER A C 1
ATOM 2027 O O . SER A 1 255 ? 11.015 15.061 10.132 1.00 95.12 255 SER A O 1
ATOM 2029 N N . LEU A 1 256 ? 11.474 12.908 9.692 1.00 95.62 256 LEU A N 1
ATOM 2030 C CA . LEU A 1 256 ? 10.195 12.381 10.184 1.00 95.62 256 LEU A CA 1
ATOM 2031 C C . LEU A 1 256 ? 10.036 12.546 11.703 1.00 95.62 256 LEU A C 1
ATOM 2033 O O . LEU A 1 256 ? 8.942 12.848 12.178 1.00 95.62 256 LEU A O 1
ATOM 2037 N N . ASP A 1 257 ? 11.126 12.400 12.459 1.00 92.56 257 ASP A N 1
ATOM 2038 C CA . ASP A 1 257 ? 11.142 12.697 13.893 1.00 92.56 257 ASP A CA 1
ATOM 2039 C C . ASP A 1 257 ? 10.839 14.176 14.159 1.00 92.56 257 ASP A C 1
ATOM 2041 O O . ASP A 1 257 ? 9.938 14.510 14.927 1.00 92.56 257 ASP A O 1
ATOM 2045 N N . HIS A 1 258 ? 11.515 15.067 13.431 1.00 92.06 258 HIS A N 1
ATOM 2046 C CA . HIS A 1 258 ? 11.329 16.511 13.529 1.00 92.06 258 HIS A CA 1
ATOM 2047 C C . HIS A 1 258 ? 9.929 16.969 13.081 1.00 92.06 258 HIS A C 1
ATOM 2049 O O . HIS A 1 258 ? 9.369 17.904 13.660 1.00 92.06 258 HIS A O 1
ATOM 2055 N N . LEU A 1 259 ? 9.299 16.286 12.115 1.00 92.62 259 LEU A N 1
ATOM 2056 C CA . LEU A 1 259 ? 7.889 16.526 11.785 1.00 92.62 259 LEU A CA 1
ATOM 2057 C C . LEU A 1 259 ? 7.004 16.359 13.024 1.00 92.62 259 LEU A C 1
ATOM 2059 O O . LEU A 1 259 ? 6.194 17.239 13.310 1.00 92.62 259 LEU A O 1
ATOM 2063 N N . ALA A 1 260 ? 7.179 15.269 13.777 1.00 89.75 260 ALA A N 1
ATOM 2064 C CA . ALA A 1 260 ? 6.378 14.989 14.965 1.00 89.75 260 ALA A CA 1
ATOM 2065 C C . ALA A 1 260 ? 6.782 15.843 16.175 1.00 89.75 260 ALA A C 1
ATOM 2067 O O . ALA A 1 260 ? 5.913 16.383 16.855 1.00 89.75 260 ALA A O 1
ATOM 2068 N N . GLY A 1 261 ? 8.079 15.952 16.467 1.00 83.31 261 GLY A N 1
ATOM 2069 C CA . GLY A 1 261 ? 8.609 16.545 17.700 1.00 83.31 261 GLY A CA 1
ATOM 2070 C C . GLY A 1 261 ? 8.991 18.024 17.609 1.00 83.31 261 GLY A C 1
ATOM 2071 O O . GLY A 1 261 ? 9.087 18.694 18.637 1.00 83.31 261 GLY A O 1
ATOM 2072 N N . GLY A 1 262 ? 9.206 18.563 16.407 1.00 84.69 262 GLY A N 1
ATOM 2073 C CA . GLY A 1 262 ? 9.776 19.898 16.222 1.00 84.69 262 GLY A CA 1
ATOM 2074 C C . GLY A 1 262 ? 11.158 20.016 16.863 1.00 84.69 262 GLY A C 1
ATOM 2075 O O . GLY A 1 262 ? 12.015 19.158 16.667 1.00 84.69 262 GLY A O 1
ATOM 2076 N N . ASN A 1 263 ? 11.370 21.069 17.652 1.00 75.12 263 ASN A N 1
ATOM 2077 C CA . ASN A 1 263 ? 12.637 21.326 18.350 1.00 75.12 263 ASN A CA 1
ATOM 2078 C C . ASN A 1 263 ? 12.800 20.530 19.660 1.00 75.12 263 ASN A C 1
ATOM 2080 O O . ASN A 1 263 ? 13.657 20.873 20.474 1.00 75.12 263 ASN A O 1
ATOM 2084 N N . ALA A 1 264 ? 11.960 19.520 19.904 1.00 66.12 264 ALA A N 1
ATOM 2085 C CA . ALA A 1 264 ? 12.135 18.626 21.041 1.00 66.12 264 ALA A CA 1
ATOM 2086 C C . ALA A 1 264 ? 13.472 17.874 20.947 1.00 66.12 264 ALA A C 1
ATOM 2088 O O . ALA A 1 264 ? 13.987 17.614 19.859 1.00 66.12 264 ALA A O 1
ATOM 2089 N N . GLU A 1 265 ? 14.035 17.531 22.104 1.00 65.12 265 GLU A N 1
ATOM 2090 C CA . GLU A 1 265 ? 15.257 16.737 22.162 1.00 65.12 265 GLU A CA 1
ATOM 2091 C C . GLU A 1 265 ? 15.012 15.351 21.557 1.00 65.12 265 GLU A C 1
ATOM 2093 O O . GLU A 1 265 ? 14.008 14.695 21.854 1.00 65.12 265 GLU A O 1
ATOM 2098 N N . LEU A 1 266 ? 15.928 14.919 20.688 1.00 68.25 266 LEU A N 1
ATOM 2099 C CA . LEU A 1 266 ? 15.812 13.642 20.005 1.00 68.25 266 LEU A CA 1
ATOM 2100 C C . LEU A 1 266 ? 15.904 12.496 21.012 1.00 68.25 266 LEU A C 1
ATOM 2102 O O . LEU A 1 266 ? 16.898 12.342 21.719 1.00 68.25 266 LEU A O 1
ATOM 2106 N N . VAL A 1 267 ? 14.889 11.639 21.008 1.00 60.72 267 VAL A N 1
ATOM 2107 C CA . VAL A 1 267 ? 14.895 10.384 21.758 1.00 60.72 267 VAL A CA 1
ATOM 2108 C C . VAL A 1 267 ? 15.188 9.271 20.762 1.00 60.72 267 VAL A C 1
ATOM 2110 O O . VAL A 1 267 ? 14.335 8.920 19.953 1.00 60.72 267 VAL A O 1
ATOM 2113 N N . THR A 1 268 ? 16.394 8.702 20.799 1.00 59.59 268 THR A N 1
ATOM 2114 C CA . THR A 1 268 ? 16.829 7.646 19.862 1.00 59.59 268 THR A CA 1
ATOM 2115 C C . THR A 1 26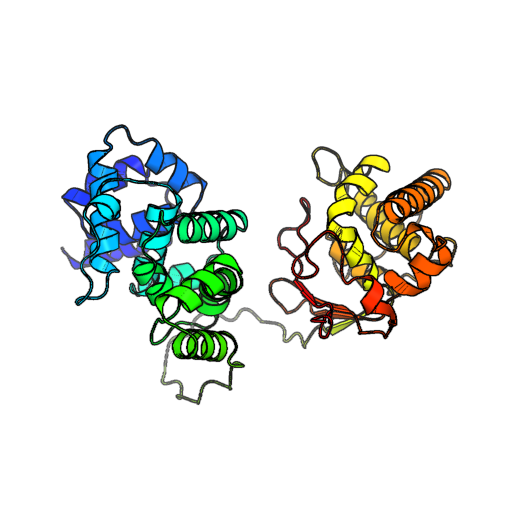8 ? 15.918 6.415 19.886 1.00 59.59 268 THR A C 1
ATOM 2117 O O . THR A 1 268 ? 15.660 5.834 18.833 1.00 59.59 268 THR A O 1
ATOM 2120 N N . GLU A 1 269 ? 15.357 6.064 21.049 1.00 58.66 269 GLU A N 1
ATOM 2121 C CA . GLU A 1 269 ? 14.331 5.014 21.210 1.00 58.66 269 GLU A CA 1
ATOM 2122 C C . GLU A 1 269 ? 12.994 5.354 20.512 1.00 58.66 269 GLU A C 1
ATOM 2124 O O . GLU A 1 269 ? 12.172 4.473 20.267 1.00 58.66 269 GLU A O 1
ATOM 2129 N N . GLY A 1 270 ? 12.769 6.625 20.165 1.00 65.75 270 GLY A N 1
ATOM 2130 C CA . GLY A 1 270 ? 11.593 7.121 19.445 1.00 65.75 270 GLY A CA 1
ATOM 2131 C C . GLY A 1 270 ? 11.674 6.987 17.920 1.00 65.75 270 GLY A C 1
ATOM 2132 O O . GLY A 1 270 ? 10.656 7.121 17.244 1.00 65.75 270 GLY A O 1
ATOM 2133 N N . LEU A 1 271 ? 12.844 6.659 17.357 1.00 84.81 271 LEU A N 1
ATOM 2134 C CA . LEU A 1 271 ? 13.036 6.580 15.902 1.00 84.81 271 LEU A CA 1
ATOM 2135 C C . LEU A 1 271 ? 12.467 5.306 15.262 1.00 84.81 271 LEU A C 1
ATOM 2137 O O . LEU A 1 271 ? 12.597 5.123 14.056 1.00 84.81 271 LEU A O 1
ATOM 2141 N N . THR A 1 272 ? 11.843 4.417 16.028 1.00 90.62 272 THR A N 1
ATOM 2142 C CA . THR A 1 272 ? 11.402 3.091 15.574 1.00 90.62 272 THR A CA 1
ATOM 2143 C C . THR A 1 272 ? 10.520 3.138 14.322 1.00 90.62 272 THR A C 1
ATOM 2145 O O . THR A 1 272 ? 10.851 2.507 13.316 1.00 90.62 272 THR A O 1
ATOM 2148 N N . ILE A 1 273 ? 9.442 3.935 14.328 1.00 93.44 273 ILE A N 1
ATOM 2149 C CA . ILE A 1 273 ? 8.592 4.097 13.135 1.00 93.44 273 ILE A CA 1
ATOM 2150 C C . ILE A 1 273 ? 9.337 4.818 12.008 1.00 93.44 273 ILE A C 1
ATOM 2152 O O . ILE A 1 273 ? 9.227 4.433 10.847 1.00 93.44 273 ILE A O 1
ATOM 2156 N N . ASN A 1 274 ? 10.149 5.822 12.340 1.00 94.75 274 ASN A N 1
ATOM 2157 C CA . ASN A 1 274 ? 10.888 6.616 11.359 1.00 94.75 274 ASN A CA 1
ATOM 2158 C C . ASN A 1 274 ? 11.885 5.737 10.585 1.00 94.75 274 ASN A C 1
ATOM 2160 O O . ASN A 1 274 ? 12.013 5.852 9.367 1.00 94.75 274 ASN A O 1
ATOM 2164 N N . LYS A 1 275 ? 12.546 4.805 11.281 1.00 94.00 275 LYS A N 1
ATOM 2165 C CA . LYS A 1 275 ? 13.443 3.803 10.698 1.00 94.00 275 LYS A CA 1
ATOM 2166 C C . LYS A 1 275 ? 12.695 2.857 9.766 1.00 94.00 275 LYS A C 1
ATOM 2168 O O . LYS A 1 275 ? 13.151 2.651 8.644 1.00 94.00 275 LYS A O 1
ATOM 2173 N N . LEU A 1 276 ? 11.540 2.346 10.197 1.00 93.62 276 LEU A N 1
ATOM 2174 C CA . LEU A 1 276 ? 10.692 1.488 9.368 1.00 93.62 276 LEU A CA 1
ATOM 2175 C C . LEU A 1 276 ? 10.293 2.190 8.060 1.00 93.62 276 LEU A C 1
ATOM 2177 O O . LEU A 1 276 ? 10.449 1.619 6.983 1.00 93.62 276 LEU A O 1
ATOM 2181 N N . LEU A 1 277 ? 9.841 3.445 8.141 1.00 95.31 277 LEU A N 1
ATOM 2182 C CA . LEU A 1 277 ? 9.397 4.227 6.981 1.00 95.31 277 LEU A CA 1
ATOM 2183 C C . LEU A 1 277 ? 10.529 4.547 5.996 1.00 95.31 277 LEU A C 1
ATOM 2185 O O . LEU A 1 277 ? 10.286 4.660 4.794 1.00 95.31 277 LEU A O 1
ATOM 2189 N N . CYS A 1 278 ? 11.765 4.651 6.484 1.00 95.25 278 CYS A N 1
ATOM 2190 C CA . CYS A 1 278 ? 12.955 4.918 5.672 1.00 95.25 278 CYS A CA 1
ATOM 2191 C C . CYS A 1 278 ? 13.717 3.650 5.242 1.00 95.25 278 CYS A C 1
ATOM 2193 O O . CYS A 1 278 ? 14.764 3.758 4.601 1.00 95.25 278 CYS A O 1
ATOM 2195 N N . GLY A 1 279 ? 13.226 2.454 5.585 1.00 92.31 279 GLY A N 1
ATOM 2196 C CA . GLY A 1 279 ? 13.864 1.183 5.223 1.00 92.31 279 GLY A CA 1
ATOM 2197 C C . GLY A 1 279 ? 15.185 0.930 5.953 1.00 92.31 279 GLY A C 1
ATOM 2198 O O . GLY A 1 279 ? 16.102 0.326 5.394 1.00 92.31 279 GLY A O 1
ATOM 2199 N N . LEU A 1 280 ? 15.311 1.439 7.179 1.00 90.94 280 LEU A N 1
ATOM 2200 C CA . LEU A 1 280 ? 16.441 1.189 8.071 1.00 90.94 280 LEU A CA 1
ATOM 2201 C C . LEU A 1 280 ? 16.157 -0.036 8.950 1.00 90.94 280 LEU A C 1
ATOM 2203 O O . LEU A 1 280 ? 15.028 -0.257 9.388 1.00 90.94 280 LEU A O 1
ATOM 2207 N N . SER A 1 281 ? 17.196 -0.819 9.240 1.00 87.25 281 SER A N 1
ATOM 2208 C CA . SER A 1 281 ? 17.084 -2.005 10.099 1.00 87.25 281 SER A CA 1
ATOM 2209 C C . SER A 1 281 ? 16.673 -1.626 11.523 1.00 87.25 281 SER A C 1
ATOM 2211 O O . SER A 1 281 ? 17.206 -0.675 12.091 1.00 87.25 281 SER A O 1
ATOM 2213 N N . ALA A 1 282 ? 15.792 -2.403 12.158 1.00 82.75 282 ALA A N 1
ATOM 2214 C CA . ALA A 1 282 ? 15.429 -2.196 13.564 1.00 82.75 282 ALA A CA 1
ATOM 2215 C C . ALA A 1 282 ? 16.659 -2.199 14.496 1.00 82.75 282 ALA A C 1
ATOM 2217 O O . ALA A 1 282 ? 16.710 -1.411 15.436 1.00 82.75 282 ALA A O 1
ATOM 2218 N N . GLU A 1 283 ? 17.697 -2.964 14.152 1.00 84.06 283 GLU A N 1
ATOM 2219 C CA . GLU A 1 283 ? 18.930 -3.112 14.938 1.00 84.06 283 GLU A CA 1
ATOM 2220 C C . GLU A 1 283 ? 19.989 -2.031 14.655 1.00 84.06 283 GLU A C 1
ATOM 2222 O O . GLU A 1 283 ? 21.010 -1.970 15.336 1.00 84.06 283 GLU A O 1
ATOM 2227 N N . SER A 1 284 ? 19.803 -1.184 13.633 1.00 82.31 284 SER A N 1
ATOM 2228 C CA . SER A 1 284 ? 20.808 -0.172 13.287 1.00 82.31 284 SER A CA 1
ATOM 2229 C C . SER A 1 284 ? 20.800 1.003 14.271 1.00 82.31 284 SER A C 1
ATOM 2231 O O . SER A 1 284 ? 19.744 1.543 14.605 1.00 82.31 284 SER A O 1
ATOM 2233 N N . SER A 1 285 ? 21.978 1.450 14.696 1.00 82.94 285 SER A N 1
ATOM 2234 C CA . SER A 1 285 ? 22.130 2.644 15.535 1.00 82.94 285 SER A CA 1
ATOM 2235 C C . SER A 1 285 ? 22.299 3.895 14.681 1.00 82.94 285 SER A C 1
ATOM 2237 O O . SER A 1 285 ? 22.914 3.835 13.616 1.00 82.94 285 SER A O 1
ATOM 2239 N N . LEU A 1 286 ? 21.775 5.027 15.161 1.00 83.62 286 LEU A N 1
ATOM 2240 C CA . LEU A 1 286 ? 21.984 6.332 14.533 1.00 83.62 286 LEU A CA 1
ATOM 2241 C C . LEU A 1 286 ? 23.498 6.616 14.440 1.00 83.62 286 LEU A C 1
ATOM 2243 O O . LEU A 1 286 ? 24.163 6.578 15.478 1.00 83.62 286 LEU A O 1
ATOM 2247 N N . PRO A 1 287 ? 24.056 6.885 13.243 1.00 82.12 287 PRO A N 1
ATOM 2248 C CA . PRO A 1 287 ? 25.471 7.200 13.101 1.00 82.12 287 PRO A CA 1
ATOM 2249 C C . PRO A 1 287 ? 25.855 8.453 13.888 1.00 82.12 287 PRO A C 1
ATOM 2251 O O . PRO A 1 287 ? 25.116 9.441 13.902 1.00 82.12 287 PRO A O 1
ATOM 2254 N N . GLU A 1 288 ? 27.035 8.432 14.507 1.00 75.81 288 GLU A N 1
ATOM 2255 C CA . GLU A 1 288 ? 27.561 9.590 15.231 1.00 75.81 288 GLU A CA 1
ATOM 2256 C C . GLU A 1 288 ? 27.652 10.820 14.315 1.00 75.81 288 GLU A C 1
ATOM 2258 O O . GLU A 1 288 ? 28.088 10.740 13.166 1.00 75.81 288 GLU A O 1
ATOM 2263 N N . GLY A 1 289 ? 27.209 11.972 14.823 1.00 73.75 289 GLY A N 1
ATOM 2264 C CA . GLY A 1 289 ? 27.202 13.229 14.071 1.00 73.75 289 GLY A CA 1
ATOM 2265 C C . GLY A 1 289 ? 26.107 13.344 13.003 1.00 73.75 289 GLY A C 1
ATOM 2266 O O . GLY A 1 289 ? 26.039 14.371 12.329 1.00 73.75 289 GLY A O 1
ATOM 2267 N N . CYS A 1 290 ? 25.230 12.344 12.844 1.00 81.06 290 CYS A N 1
ATOM 2268 C CA . CYS A 1 290 ? 24.062 12.464 11.976 1.00 81.06 290 CYS A CA 1
ATOM 2269 C C . CYS A 1 290 ? 23.003 13.357 12.640 1.00 81.06 290 CYS A C 1
ATOM 2271 O O . CYS A 1 290 ? 22.346 12.956 13.597 1.00 81.06 290 CYS A O 1
ATOM 2273 N N . LEU A 1 291 ? 22.866 14.584 12.138 1.00 82.62 291 LEU A N 1
ATOM 2274 C CA . LEU A 1 291 ? 21.952 15.606 12.643 1.00 82.62 291 LEU A CA 1
ATOM 2275 C C . LEU A 1 291 ? 21.361 16.385 11.464 1.00 82.62 291 LEU A C 1
ATOM 2277 O O . LEU A 1 291 ? 22.031 16.576 10.446 1.00 82.62 291 LEU A O 1
ATOM 2281 N N . LEU A 1 292 ? 20.122 16.857 11.608 1.00 83.50 292 LEU A N 1
ATOM 2282 C CA . LEU A 1 292 ? 19.537 17.791 10.646 1.00 83.50 292 LEU A CA 1
ATOM 2283 C C . LEU A 1 292 ? 20.221 19.151 10.756 1.00 83.50 292 LEU A C 1
ATOM 2285 O O . LEU A 1 292 ? 20.461 19.648 11.857 1.00 83.50 292 LEU A O 1
ATOM 2289 N N . SER A 1 293 ? 20.484 19.783 9.615 1.00 84.94 293 SER A N 1
ATOM 2290 C CA . SER A 1 293 ? 20.885 21.188 9.610 1.00 84.94 293 SER A CA 1
ATOM 2291 C C . SER A 1 293 ? 19.703 22.091 9.981 1.00 84.94 293 SER A C 1
ATOM 2293 O O . SER A 1 293 ? 18.542 21.739 9.764 1.00 84.94 293 SER A O 1
ATOM 2295 N N . THR A 1 294 ? 19.989 23.298 10.476 1.00 85.25 294 THR A N 1
ATOM 2296 C CA . THR A 1 294 ? 18.955 24.313 10.751 1.00 85.25 294 THR A CA 1
ATOM 2297 C C . THR A 1 294 ? 18.114 24.627 9.512 1.00 85.25 294 THR A C 1
ATOM 2299 O O . THR A 1 294 ? 16.918 24.880 9.619 1.00 85.25 294 THR A O 1
ATOM 2302 N N . GLU A 1 295 ? 18.719 24.563 8.324 1.00 86.81 295 GLU A N 1
ATOM 2303 C CA . GLU A 1 295 ? 18.005 24.765 7.064 1.00 86.81 295 GLU A CA 1
ATOM 2304 C C . GLU A 1 295 ? 17.042 23.611 6.757 1.00 86.81 295 GLU A C 1
ATOM 2306 O O . GLU A 1 295 ? 15.903 23.851 6.371 1.00 86.81 295 GLU A O 1
ATOM 2311 N N . GLN A 1 296 ? 17.448 22.358 6.987 1.00 84.88 296 GLN A N 1
ATOM 2312 C CA . GLN A 1 296 ? 16.564 21.200 6.812 1.00 84.88 296 GLN A CA 1
ATOM 2313 C C . GLN A 1 296 ? 15.398 21.210 7.806 1.00 84.88 296 GLN A C 1
ATOM 2315 O O . GLN A 1 296 ? 14.273 20.889 7.425 1.00 84.88 296 GLN A O 1
ATOM 2320 N N . GLN A 1 297 ? 15.645 21.609 9.057 1.00 87.69 297 GLN A N 1
ATOM 2321 C CA . GLN A 1 297 ? 14.598 21.801 10.068 1.00 87.69 297 GLN A CA 1
ATOM 2322 C C . GLN A 1 297 ? 13.590 22.864 9.613 1.00 87.69 297 GLN A C 1
ATOM 2324 O O . GLN A 1 297 ? 12.398 22.584 9.507 1.00 87.69 297 GLN A O 1
ATOM 2329 N N . ARG A 1 298 ? 14.081 24.046 9.210 1.00 91.75 298 ARG A N 1
ATOM 2330 C CA . ARG A 1 298 ? 13.251 25.142 8.687 1.00 91.75 298 ARG A CA 1
ATOM 2331 C C . ARG A 1 298 ? 12.411 24.711 7.480 1.00 91.75 298 ARG A C 1
ATOM 2333 O O . ARG A 1 298 ? 11.209 24.957 7.461 1.00 91.75 298 ARG A O 1
ATOM 2340 N N . LEU A 1 299 ? 13.016 24.044 6.494 1.00 91.25 299 LEU A N 1
ATOM 2341 C CA . LEU A 1 299 ? 12.308 23.540 5.310 1.00 91.25 299 LEU A CA 1
ATOM 2342 C C . LEU A 1 299 ? 11.238 22.504 5.673 1.00 91.25 299 LEU A C 1
ATOM 2344 O O . LEU A 1 299 ? 10.170 22.487 5.065 1.00 91.25 299 LEU A O 1
ATOM 2348 N N . THR A 1 300 ? 11.503 21.660 6.672 1.00 91.69 300 THR A N 1
ATOM 2349 C CA . THR A 1 300 ? 10.546 20.661 7.167 1.00 91.69 300 THR A CA 1
ATOM 2350 C C . THR A 1 300 ? 9.345 21.329 7.847 1.00 91.69 300 THR A C 1
ATOM 2352 O O . THR A 1 300 ? 8.204 20.958 7.564 1.00 91.69 300 THR A O 1
ATOM 2355 N N . ASP A 1 301 ? 9.575 22.349 8.679 1.00 89.50 301 ASP A N 1
ATOM 2356 C CA . ASP A 1 301 ? 8.518 23.141 9.326 1.00 89.50 301 ASP A CA 1
ATOM 2357 C C . ASP A 1 301 ? 7.658 23.912 8.310 1.00 89.50 301 ASP A C 1
ATOM 2359 O O . ASP A 1 301 ? 6.424 23.922 8.395 1.00 89.50 301 ASP A O 1
ATOM 2363 N N . GLU A 1 302 ? 8.293 24.536 7.316 1.00 90.12 302 GLU A N 1
ATOM 2364 C CA . GLU A 1 302 ? 7.601 25.253 6.239 1.00 90.12 302 GLU A CA 1
ATOM 2365 C C . GLU A 1 302 ? 6.766 24.312 5.378 1.00 90.12 302 GLU A C 1
ATOM 2367 O O . GLU A 1 302 ? 5.612 24.614 5.058 1.00 90.12 302 GLU A O 1
ATOM 2372 N N . TRP A 1 303 ? 7.317 23.144 5.050 1.00 94.25 303 TRP A N 1
ATOM 2373 C CA . TRP A 1 303 ? 6.602 22.112 4.318 1.00 94.25 303 TRP A CA 1
ATOM 2374 C C . TRP A 1 303 ? 5.391 21.602 5.104 1.00 94.25 303 TRP A C 1
ATOM 2376 O O . TRP A 1 303 ? 4.292 21.543 4.550 1.00 94.25 303 TRP A O 1
ATOM 2386 N N . LEU A 1 304 ? 5.550 21.303 6.401 1.00 90.31 304 LEU A N 1
ATOM 2387 C CA . LEU A 1 304 ? 4.448 20.839 7.247 1.00 90.31 304 LEU A CA 1
ATOM 2388 C C . LEU A 1 304 ? 3.337 21.893 7.327 1.00 90.31 304 LEU A C 1
ATOM 2390 O O . LEU A 1 304 ? 2.158 21.569 7.170 1.00 90.31 304 LEU A O 1
ATOM 2394 N N . THR A 1 305 ? 3.716 23.161 7.489 1.00 87.56 305 THR A N 1
ATOM 2395 C CA . THR A 1 305 ? 2.781 24.293 7.490 1.00 87.56 305 THR A CA 1
ATOM 2396 C C . THR A 1 305 ? 2.009 24.377 6.169 1.00 87.56 305 THR A C 1
ATOM 2398 O O . THR A 1 305 ? 0.781 24.477 6.173 1.00 87.56 305 THR A O 1
ATOM 2401 N N . ALA A 1 306 ? 2.703 24.290 5.031 1.00 88.94 306 ALA A N 1
ATOM 2402 C CA . ALA A 1 306 ? 2.092 24.379 3.707 1.00 88.94 306 ALA A CA 1
ATOM 2403 C C . ALA A 1 306 ? 1.138 23.209 3.415 1.00 88.94 306 ALA A C 1
ATOM 2405 O O . ALA A 1 306 ? 0.045 23.427 2.888 1.00 88.94 306 ALA A O 1
ATOM 2406 N N . VAL A 1 307 ? 1.520 21.981 3.781 1.00 85.69 307 VAL A N 1
ATOM 2407 C CA . VAL A 1 307 ? 0.678 20.785 3.627 1.00 85.69 307 VAL A CA 1
ATOM 2408 C C . VAL A 1 307 ? -0.594 20.917 4.459 1.00 85.69 307 VAL A C 1
ATOM 2410 O O . VAL A 1 307 ? -1.694 20.696 3.953 1.00 85.69 307 VAL A O 1
ATOM 2413 N N . CYS A 1 308 ? -0.483 21.353 5.712 1.00 79.81 308 CYS A N 1
ATOM 2414 C CA . CYS A 1 308 ? -1.638 21.424 6.603 1.00 79.81 308 CYS A CA 1
ATOM 2415 C C . CYS A 1 308 ? -2.645 22.509 6.219 1.00 79.81 308 CYS A C 1
ATOM 2417 O O . CYS A 1 308 ? -3.846 22.317 6.398 1.00 79.81 308 CYS A O 1
ATOM 2419 N N . GLN A 1 309 ? -2.205 23.599 5.589 1.00 79.25 309 GLN A N 1
ATOM 2420 C CA . GLN A 1 309 ? -3.118 24.596 5.015 1.00 79.25 309 GLN A CA 1
ATOM 2421 C C . GLN A 1 309 ? -3.993 24.038 3.879 1.00 79.25 309 GLN A C 1
ATOM 2423 O O . GLN A 1 309 ? -5.076 24.573 3.611 1.00 79.25 309 GLN A O 1
ATOM 2428 N N . GLN A 1 310 ? -3.530 22.981 3.208 1.00 77.56 310 GLN A N 1
ATOM 2429 C CA . GLN A 1 310 ? -4.237 22.326 2.105 1.00 77.56 310 GLN A CA 1
ATOM 2430 C C . GLN A 1 310 ? -5.147 21.188 2.584 1.00 77.56 310 GLN A C 1
ATOM 2432 O O . GLN A 1 310 ? -6.062 20.797 1.859 1.00 77.56 310 GLN A O 1
ATOM 2437 N N . LEU A 1 311 ? -4.933 20.678 3.801 1.00 73.44 311 LEU A N 1
ATOM 2438 C CA . LEU A 1 311 ? -5.694 19.562 4.349 1.00 73.44 311 LEU A CA 1
ATOM 2439 C C . LEU A 1 311 ? -7.076 19.999 4.878 1.00 73.44 311 LEU A C 1
ATOM 2441 O O . LEU A 1 311 ? -7.211 21.076 5.476 1.00 73.44 311 LEU A O 1
ATOM 2445 N N . PRO A 1 312 ? -8.125 19.173 4.694 1.00 66.94 312 PRO A N 1
ATOM 2446 C CA . PRO A 1 312 ? -9.447 19.418 5.269 1.00 66.94 312 PRO A CA 1
ATOM 2447 C C . PRO A 1 312 ? -9.367 19.603 6.790 1.00 66.94 312 PRO A C 1
ATOM 2449 O O . PRO A 1 312 ? -8.742 18.815 7.488 1.00 66.94 312 PRO A O 1
ATOM 2452 N N . GLY A 1 313 ? -9.950 20.688 7.308 1.00 68.06 313 GLY A N 1
ATOM 2453 C CA . GLY A 1 313 ? -9.890 21.032 8.737 1.00 68.06 313 GLY A CA 1
ATOM 2454 C C . GLY A 1 313 ? -8.591 21.708 9.210 1.00 68.06 313 GLY A C 1
ATOM 2455 O O . GLY A 1 313 ? -8.607 22.349 10.258 1.00 68.06 313 GLY A O 1
ATOM 2456 N N . GLY A 1 314 ? -7.507 21.679 8.425 1.00 68.81 314 GLY A N 1
ATOM 2457 C CA . GLY A 1 314 ? -6.185 22.177 8.837 1.00 68.81 314 GLY A CA 1
ATOM 2458 C C . GLY A 1 314 ? -6.023 23.703 8.861 1.00 68.81 314 GLY A C 1
ATOM 2459 O O . GLY A 1 314 ? -5.159 24.220 9.556 1.00 68.81 314 GLY A O 1
ATOM 2460 N N . LYS A 1 315 ? -6.901 24.464 8.190 1.00 67.62 315 LYS A N 1
ATOM 2461 C CA . LYS A 1 315 ? -6.814 25.942 8.100 1.00 67.62 315 LYS A CA 1
ATOM 2462 C C . LYS A 1 315 ? -6.932 26.691 9.436 1.00 67.62 315 LYS A C 1
ATOM 2464 O O . LYS A 1 315 ? -6.683 27.893 9.465 1.00 67.62 315 LYS A O 1
ATOM 2469 N N . LYS A 1 316 ? -7.394 26.027 10.498 1.00 73.50 316 LYS A N 1
ATOM 2470 C CA . LYS A 1 316 ? -7.614 26.625 11.827 1.00 73.50 316 LYS A CA 1
ATOM 2471 C C . LYS A 1 316 ? -6.640 26.123 12.894 1.00 73.50 316 LYS A C 1
ATOM 2473 O O . LYS A 1 316 ? -6.738 26.592 14.021 1.00 73.50 316 LYS A O 1
ATOM 2478 N N . LEU A 1 317 ? -5.774 25.172 12.553 1.00 78.69 317 LEU A N 1
ATOM 2479 C CA . LEU A 1 317 ? -4.831 24.554 13.479 1.00 78.69 317 LEU A CA 1
ATOM 2480 C C . LEU A 1 317 ? -3.445 25.138 13.238 1.00 78.69 317 LEU A C 1
ATOM 2482 O O . LEU A 1 317 ? -3.052 25.342 12.086 1.00 78.69 317 LEU A O 1
ATOM 2486 N N . ASP A 1 318 ? -2.715 25.409 14.313 1.00 82.88 318 ASP A N 1
ATOM 2487 C CA . ASP A 1 318 ? -1.303 25.746 14.196 1.00 82.88 318 ASP A CA 1
ATOM 2488 C C . ASP A 1 318 ? -0.431 24.476 14.107 1.00 82.88 318 ASP A C 1
ATOM 2490 O O . ASP A 1 318 ? -0.903 23.342 14.234 1.00 82.88 318 ASP A O 1
ATOM 2494 N N . ILE A 1 319 ? 0.867 24.648 13.842 1.00 85.69 319 ILE A N 1
ATOM 2495 C CA . ILE A 1 319 ? 1.806 23.524 13.707 1.00 85.69 319 ILE A CA 1
ATOM 2496 C C . ILE A 1 319 ? 1.936 22.700 15.000 1.00 85.69 319 ILE A C 1
ATOM 2498 O O . ILE A 1 319 ? 2.205 21.499 14.934 1.00 85.69 319 ILE A O 1
ATOM 2502 N N . ALA A 1 320 ? 1.746 23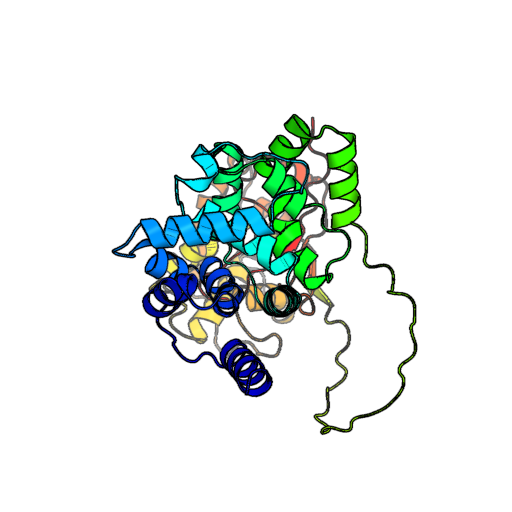.319 16.169 1.00 83.69 320 ALA A N 1
ATOM 2503 C CA . ALA A 1 320 ? 1.815 22.633 17.453 1.00 83.69 320 ALA A CA 1
ATOM 2504 C C . ALA A 1 320 ? 0.570 21.761 17.666 1.00 83.69 320 ALA A C 1
ATOM 2506 O O . ALA A 1 320 ? 0.706 20.598 18.050 1.00 83.69 320 ALA A O 1
ATOM 2507 N N . ASP A 1 321 ? -0.611 22.273 17.318 1.00 83.81 321 ASP A N 1
ATOM 2508 C CA . ASP A 1 321 ? -1.868 21.529 17.315 1.00 83.81 321 ASP A CA 1
ATOM 2509 C C . ASP A 1 321 ? -1.782 20.321 16.381 1.00 83.81 321 ASP A C 1
ATOM 2511 O O . ASP A 1 321 ? -2.139 19.211 16.763 1.00 83.81 321 ASP A O 1
ATOM 2515 N N . ILE A 1 322 ? -1.256 20.502 15.165 1.00 84.69 322 ILE A N 1
ATOM 2516 C CA . ILE A 1 322 ? -1.090 19.409 14.196 1.00 84.69 322 ILE A CA 1
ATOM 2517 C C . ILE A 1 322 ? -0.197 18.305 14.766 1.00 84.69 322 ILE A C 1
ATOM 2519 O O . ILE A 1 322 ? -0.523 17.118 14.675 1.00 84.69 322 ILE A O 1
ATOM 2523 N N . ARG A 1 323 ? 0.927 18.684 15.379 1.00 88.44 323 ARG A N 1
ATOM 2524 C CA . ARG A 1 323 ? 1.844 17.734 16.011 1.00 88.44 323 ARG A CA 1
ATOM 2525 C C . ARG A 1 323 ? 1.156 16.962 17.127 1.00 88.44 323 ARG A C 1
ATOM 2527 O O . ARG A 1 323 ? 1.165 15.735 17.087 1.00 88.44 323 ARG A O 1
ATOM 2534 N N . ALA A 1 324 ? 0.530 17.663 18.067 1.00 84.06 324 ALA A N 1
ATOM 2535 C CA . ALA A 1 324 ? -0.099 17.057 19.236 1.00 84.06 324 ALA A CA 1
ATOM 2536 C C . ALA A 1 324 ? -1.319 16.192 18.874 1.00 84.06 324 ALA A C 1
ATOM 2538 O O . ALA A 1 324 ? -1.478 15.092 19.400 1.00 84.06 324 ALA A O 1
ATOM 2539 N N . LEU A 1 325 ? -2.170 16.669 17.962 1.00 83.25 325 LEU A N 1
ATOM 2540 C CA . LEU A 1 325 ? -3.423 16.007 17.603 1.00 83.25 325 LEU A CA 1
ATOM 2541 C C . LEU A 1 325 ? -3.247 14.911 16.558 1.00 83.25 325 LEU A C 1
ATOM 2543 O O . LEU A 1 325 ? -4.037 13.980 16.551 1.00 83.25 325 LEU A O 1
ATOM 2547 N N . PHE A 1 326 ? -2.263 14.989 15.660 1.00 86.69 326 PHE A N 1
ATOM 2548 C CA . PHE A 1 326 ? -2.215 14.077 14.510 1.00 86.69 326 PHE A CA 1
ATOM 2549 C C . PHE A 1 326 ? -0.906 13.326 14.342 1.00 86.69 326 PHE A C 1
ATOM 2551 O O . PHE A 1 326 ? -0.952 12.199 13.862 1.00 86.69 326 PHE A O 1
ATOM 2558 N N . LEU A 1 327 ? 0.242 13.885 14.733 1.00 90.75 327 LEU A N 1
ATOM 2559 C CA . LEU A 1 327 ? 1.541 13.240 14.489 1.00 90.75 327 LEU A CA 1
ATOM 2560 C C . LEU A 1 327 ? 2.052 12.467 15.712 1.00 90.75 327 LEU A C 1
ATOM 2562 O O . LEU A 1 327 ? 2.509 11.332 15.575 1.00 90.75 327 LEU A O 1
ATOM 2566 N N . GLN A 1 328 ? 1.912 13.028 16.914 1.00 88.50 328 GLN A N 1
ATOM 2567 C CA . GLN A 1 328 ? 2.328 12.448 18.200 1.00 88.50 328 GLN A CA 1
ATOM 2568 C C . GLN A 1 328 ? 1.284 11.463 18.750 1.00 88.50 328 GLN A C 1
ATOM 2570 O O . GLN A 1 328 ? 0.825 11.556 19.889 1.00 88.50 328 GLN A O 1
ATOM 2575 N N . ARG A 1 329 ? 0.860 10.523 17.901 1.00 87.94 329 ARG A N 1
ATOM 2576 C CA . ARG A 1 329 ? -0.131 9.504 18.257 1.00 87.94 329 ARG A CA 1
ATOM 2577 C C . ARG A 1 329 ? 0.565 8.249 18.772 1.00 87.94 329 ARG A C 1
ATOM 2579 O O . ARG A 1 329 ? 1.438 7.731 18.066 1.00 87.94 329 ARG A O 1
ATOM 2586 N N . PRO A 1 330 ? 0.172 7.719 19.939 1.00 86.38 330 PRO A N 1
ATOM 2587 C CA . PRO A 1 330 ? 0.626 6.406 20.355 1.00 86.38 330 PRO A CA 1
ATOM 2588 C C . PRO A 1 330 ? 0.143 5.340 19.368 1.00 86.38 330 PRO A C 1
ATOM 2590 O O . PRO A 1 330 ? -0.923 5.455 18.755 1.00 86.38 330 PRO A O 1
ATOM 2593 N N . GLY A 1 331 ? 0.953 4.307 19.192 1.00 91.44 331 GLY A N 1
ATOM 2594 C CA . GLY A 1 331 ? 0.633 3.209 18.303 1.00 91.44 331 GLY A CA 1
ATOM 2595 C C . GLY A 1 331 ? 1.598 2.046 18.434 1.00 91.44 331 GLY A C 1
ATOM 2596 O O . GLY A 1 331 ? 2.543 2.061 19.223 1.00 91.44 331 GLY A O 1
ATOM 2597 N N . GLU A 1 332 ? 1.337 1.039 17.622 1.00 91.81 332 GLU A N 1
ATOM 2598 C CA . GLU A 1 332 ? 1.983 -0.260 17.658 1.00 91.81 332 GLU A CA 1
ATOM 2599 C C . GLU A 1 332 ? 2.487 -0.631 16.266 1.00 91.81 332 GLU A C 1
ATOM 2601 O O . GLU A 1 332 ? 1.786 -0.465 15.265 1.00 91.81 332 GLU A O 1
ATOM 2606 N N . ILE A 1 333 ? 3.703 -1.162 16.207 1.00 92.44 333 ILE A N 1
ATOM 2607 C CA . ILE A 1 333 ? 4.303 -1.726 15.005 1.00 92.44 333 ILE A CA 1
ATOM 2608 C C . ILE A 1 333 ? 4.393 -3.235 15.179 1.00 92.44 333 ILE A C 1
ATOM 2610 O O . ILE A 1 333 ? 4.926 -3.730 16.169 1.00 92.44 333 ILE A O 1
ATOM 2614 N N . LEU A 1 334 ? 3.896 -3.957 14.182 1.00 88.00 334 LEU A N 1
ATOM 2615 C CA . LEU A 1 334 ? 3.960 -5.408 14.083 1.00 88.00 334 LEU A CA 1
ATOM 2616 C C . LEU A 1 334 ? 4.793 -5.776 12.856 1.00 88.00 334 LEU A C 1
ATOM 2618 O O . LEU A 1 334 ? 4.278 -5.819 11.735 1.00 88.00 334 LEU A O 1
ATOM 2622 N N . THR A 1 335 ? 6.082 -6.043 13.056 1.00 80.38 335 THR A N 1
ATOM 2623 C CA . THR A 1 335 ? 7.004 -6.403 11.962 1.00 80.38 335 THR A CA 1
ATOM 2624 C C . THR A 1 335 ? 6.889 -7.859 11.519 1.00 80.38 335 THR A C 1
ATOM 2626 O O . THR A 1 335 ? 7.302 -8.188 10.412 1.00 80.38 335 THR A O 1
ATOM 2629 N N . ASP A 1 336 ? 6.286 -8.715 12.346 1.00 75.44 336 ASP A N 1
ATOM 2630 C CA . ASP A 1 336 ? 6.080 -10.138 12.033 1.00 75.44 336 ASP A CA 1
ATOM 2631 C C . ASP A 1 336 ? 4.918 -10.374 11.060 1.00 75.44 336 ASP A C 1
ATOM 2633 O O . ASP A 1 336 ? 4.732 -11.475 10.545 1.00 75.44 336 ASP A O 1
ATOM 2637 N N . THR A 1 337 ? 4.134 -9.330 10.787 1.00 69.00 337 THR A N 1
ATOM 2638 C CA . THR A 1 337 ? 3.125 -9.350 9.727 1.00 69.00 337 THR A CA 1
ATOM 2639 C C . THR A 1 337 ? 3.775 -9.078 8.372 1.00 69.00 337 THR A C 1
ATOM 2641 O O . THR A 1 337 ? 4.775 -8.369 8.272 1.00 69.00 337 THR A O 1
ATOM 2644 N N . GLN A 1 338 ? 3.216 -9.662 7.314 1.00 77.62 338 GLN A N 1
ATOM 2645 C CA . GLN A 1 338 ? 3.652 -9.446 5.935 1.00 77.62 338 GLN A CA 1
ATOM 2646 C C . GLN A 1 338 ? 2.425 -9.010 5.117 1.00 77.62 338 GLN A C 1
ATOM 2648 O O . GLN A 1 338 ? 1.572 -9.856 4.835 1.00 77.62 338 GLN A O 1
ATOM 2653 N N . PRO A 1 339 ? 2.289 -7.717 4.760 1.00 84.56 339 PRO A N 1
ATOM 2654 C CA . PRO A 1 339 ? 3.211 -6.611 5.053 1.00 84.56 339 PRO A CA 1
ATOM 2655 C C . PRO A 1 339 ? 3.182 -6.145 6.526 1.00 84.56 339 PRO A C 1
ATOM 2657 O O . PRO A 1 339 ? 2.135 -6.284 7.167 1.00 84.56 339 PRO A O 1
ATOM 2660 N N . PRO A 1 340 ? 4.269 -5.530 7.046 1.00 86.94 340 PRO A N 1
ATOM 2661 C CA . PRO A 1 340 ? 4.324 -4.966 8.389 1.00 86.94 340 PRO A CA 1
ATOM 2662 C C . PRO A 1 340 ? 3.179 -3.995 8.645 1.00 86.94 340 PRO A C 1
ATOM 2664 O O . PRO A 1 340 ? 2.774 -3.233 7.762 1.00 86.94 340 PRO A O 1
ATOM 2667 N N . ARG A 1 341 ? 2.668 -3.999 9.872 1.00 90.38 341 ARG A N 1
ATOM 2668 C CA . ARG A 1 341 ? 1.484 -3.232 10.251 1.00 90.38 341 ARG A CA 1
ATOM 2669 C C . ARG A 1 341 ? 1.829 -2.143 11.255 1.00 90.38 341 ARG A C 1
ATOM 2671 O O . ARG A 1 341 ? 2.517 -2.402 12.235 1.00 90.38 341 ARG A O 1
ATOM 2678 N N . ILE A 1 342 ? 1.283 -0.954 11.023 1.00 93.69 342 ILE A N 1
ATOM 2679 C CA . ILE A 1 342 ? 1.287 0.187 11.937 1.00 93.69 342 ILE A CA 1
ATOM 2680 C C . ILE A 1 342 ? -0.160 0.402 12.385 1.00 93.69 342 ILE A C 1
ATOM 2682 O O . ILE A 1 342 ? -1.021 0.753 11.576 1.00 93.69 342 ILE A O 1
ATOM 2686 N N . ALA A 1 343 ? -0.447 0.156 13.658 1.00 90.75 343 ALA A N 1
ATOM 2687 C CA . ALA A 1 343 ? -1.738 0.444 14.268 1.00 90.75 343 ALA A CA 1
ATOM 2688 C C . ALA A 1 343 ? -1.640 1.732 15.084 1.00 90.75 343 ALA A C 1
ATOM 2690 O O . ALA A 1 343 ? -0.754 1.868 15.923 1.00 90.75 343 ALA A O 1
ATOM 2691 N N . VAL A 1 344 ? -2.545 2.674 14.841 1.00 90.00 344 VAL A N 1
ATOM 2692 C CA . VAL A 1 344 ? -2.591 3.940 15.579 1.00 90.00 344 VAL A CA 1
ATOM 2693 C C . VAL A 1 344 ? -3.718 3.881 16.597 1.00 90.00 344 VAL A C 1
ATOM 2695 O O . VAL A 1 344 ? -4.823 3.429 16.287 1.00 90.00 344 VAL A O 1
ATOM 2698 N N . GLN A 1 345 ? -3.435 4.308 17.826 1.00 83.38 345 GLN A N 1
ATOM 2699 C CA . GLN A 1 345 ? -4.429 4.331 18.890 1.00 83.38 345 GLN A CA 1
ATOM 2700 C C . GLN A 1 345 ? -5.532 5.354 18.553 1.00 83.38 345 GLN A C 1
ATOM 2702 O O . GLN A 1 345 ? -5.198 6.474 18.170 1.00 83.38 345 GLN A O 1
ATOM 2707 N N . PRO A 1 346 ? -6.827 5.011 18.696 1.00 80.81 346 PRO A N 1
ATOM 2708 C CA . PRO A 1 346 ? -7.928 5.946 18.448 1.00 80.81 346 PRO A CA 1
ATOM 2709 C C . PRO A 1 346 ? -7.918 7.118 19.431 1.00 80.81 346 PRO A C 1
ATOM 2711 O O . PRO A 1 346 ? -7.599 6.934 20.603 1.00 80.81 346 PRO A O 1
ATOM 2714 N N . GLU A 1 347 ? -8.353 8.296 18.992 1.00 80.44 347 GLU A N 1
ATOM 2715 C CA . GLU A 1 347 ? -8.762 9.397 19.878 1.00 80.44 347 GLU A CA 1
ATOM 2716 C C . GLU A 1 347 ? -10.044 10.064 19.404 1.00 80.44 347 GLU A C 1
ATOM 2718 O O . GLU A 1 347 ? -10.438 9.979 18.241 1.00 80.44 347 GLU A O 1
ATOM 2723 N N . ALA A 1 348 ? -10.669 10.808 20.319 1.00 72.31 348 ALA A N 1
ATOM 2724 C CA . ALA A 1 348 ? -11.906 11.521 20.042 1.00 72.31 348 ALA A CA 1
ATOM 2725 C C . ALA A 1 348 ? -11.796 12.435 18.816 1.00 72.31 348 ALA A C 1
ATOM 2727 O O . ALA A 1 348 ? -12.723 12.463 18.023 1.00 72.31 348 ALA A O 1
ATOM 2728 N N . PHE A 1 349 ? -10.682 13.148 18.626 1.00 76.19 349 PHE A N 1
ATOM 2729 C CA . PHE A 1 349 ? -10.494 14.108 17.530 1.00 76.19 349 PHE A CA 1
ATOM 2730 C C . PHE A 1 349 ? -10.208 13.475 16.155 1.00 76.19 349 PHE A C 1
ATOM 2732 O O . PHE A 1 349 ? -10.126 14.210 15.171 1.00 76.19 349 PHE A O 1
ATOM 2739 N N . ASP A 1 350 ? -10.145 12.141 16.040 1.00 81.69 350 ASP A N 1
ATOM 2740 C CA . ASP A 1 350 ? -10.019 11.454 14.744 1.00 81.69 350 ASP A CA 1
ATOM 2741 C C . ASP A 1 350 ? -11.213 11.751 13.812 1.00 81.69 350 ASP A C 1
ATOM 2743 O O . ASP A 1 350 ? -11.108 11.589 12.596 1.00 81.69 350 ASP A O 1
ATOM 2747 N N . TYR A 1 351 ? -12.330 12.283 14.336 1.00 78.00 351 TYR A N 1
ATOM 2748 C CA . TYR A 1 351 ? -13.434 12.776 13.502 1.00 78.00 351 TYR A CA 1
ATOM 2749 C C . TYR A 1 351 ? -13.019 13.887 12.526 1.00 78.00 351 TYR A C 1
ATOM 2751 O O . TYR A 1 351 ? -13.667 14.065 11.493 1.00 78.00 351 TYR A O 1
ATOM 2759 N N . LEU A 1 352 ? -11.947 14.629 12.827 1.00 79.00 352 LEU A N 1
ATOM 2760 C CA . LEU A 1 352 ? -11.397 15.660 11.945 1.00 79.00 352 LEU A CA 1
ATOM 2761 C C . LEU A 1 352 ? -10.770 15.064 10.675 1.00 79.00 352 LEU A C 1
ATOM 2763 O O . LEU A 1 352 ? -10.610 15.770 9.685 1.00 79.00 352 LEU A O 1
ATOM 2767 N N . LEU A 1 353 ? -10.473 13.761 10.679 1.00 80.31 353 LEU A N 1
ATOM 2768 C CA . LEU A 1 353 ? -9.916 13.020 9.547 1.00 80.31 353 LEU A CA 1
ATOM 2769 C C . LEU A 1 353 ? -11.000 12.425 8.628 1.00 80.31 353 LEU A C 1
ATOM 2771 O O . LEU A 1 353 ? -10.676 11.673 7.712 1.00 80.31 353 LEU A O 1
ATOM 2775 N N . ARG A 1 354 ? -12.289 12.748 8.833 1.00 76.06 354 ARG A N 1
ATOM 2776 C CA . ARG A 1 354 ? -13.410 12.212 8.029 1.00 76.06 354 ARG A CA 1
ATOM 2777 C C . ARG A 1 354 ? -13.226 12.415 6.526 1.00 76.06 354 ARG A C 1
ATOM 2779 O O . ARG A 1 354 ? -13.500 11.505 5.750 1.00 76.06 354 ARG A O 1
ATOM 2786 N N . ASP A 1 355 ? -12.760 13.601 6.147 1.00 76.44 355 ASP A N 1
ATOM 2787 C CA . ASP A 1 355 ? -12.587 14.012 4.753 1.00 76.44 355 ASP A CA 1
ATOM 2788 C C . ASP A 1 355 ? -11.127 13.880 4.294 1.00 76.44 355 ASP A C 1
ATOM 2790 O O . ASP A 1 355 ? -10.712 14.541 3.343 1.00 76.44 355 ASP A O 1
ATOM 2794 N N . TRP A 1 356 ? -10.316 13.065 4.980 1.00 83.75 356 TRP A N 1
ATOM 2795 C CA . TRP A 1 356 ? -8.895 12.949 4.675 1.00 83.75 356 TRP A CA 1
ATOM 2796 C C . TRP A 1 356 ? -8.663 12.494 3.217 1.00 83.75 356 TRP A C 1
ATOM 2798 O O . TRP A 1 356 ? -9.298 11.544 2.754 1.00 83.75 356 TRP A O 1
ATOM 2808 N N . PRO A 1 357 ? -7.768 13.159 2.462 1.00 79.38 357 PRO A N 1
ATOM 2809 C CA . PRO A 1 357 ? -7.730 13.057 0.998 1.00 79.38 357 PRO A CA 1
ATOM 2810 C C . PRO A 1 357 ? -7.220 11.725 0.428 1.00 79.38 357 PRO A C 1
ATOM 2812 O O . PRO A 1 357 ? -7.362 11.489 -0.773 1.00 79.38 357 PRO A O 1
ATOM 2815 N N . TRP A 1 358 ? -6.621 10.853 1.240 1.00 84.69 358 TRP A N 1
ATOM 2816 C CA . TRP A 1 358 ? -6.075 9.567 0.795 1.00 84.69 358 TRP A CA 1
ATOM 2817 C C . TRP A 1 358 ? -6.376 8.436 1.784 1.00 84.69 358 TRP A C 1
ATOM 2819 O O . TRP A 1 358 ? -6.620 8.690 2.964 1.00 84.69 358 TRP A O 1
ATOM 2829 N N . PRO A 1 359 ? -6.360 7.169 1.329 1.00 81.50 359 PRO A N 1
ATOM 2830 C CA . PRO A 1 359 ? -6.676 6.040 2.194 1.00 81.50 359 PRO A CA 1
ATOM 2831 C C . PRO A 1 359 ? -5.641 5.854 3.315 1.00 81.50 359 PRO A C 1
ATOM 2833 O O . PRO A 1 359 ? -4.430 5.897 3.086 1.00 81.50 359 PRO A O 1
ATOM 2836 N N . LEU A 1 360 ? -6.136 5.572 4.524 1.00 85.19 360 LEU A N 1
ATOM 2837 C CA . LEU A 1 360 ? -5.347 5.182 5.701 1.00 85.19 360 LEU A CA 1
ATOM 2838 C C . LEU A 1 360 ? -5.373 3.659 5.899 1.00 85.19 360 LEU A C 1
ATOM 2840 O O . LEU A 1 360 ? -5.699 3.168 6.977 1.00 85.19 360 LEU A O 1
ATOM 2844 N N . THR A 1 361 ? -5.082 2.912 4.832 1.00 85.50 361 THR A N 1
ATOM 2845 C CA . THR A 1 361 ? -5.120 1.436 4.831 1.00 85.50 361 THR A CA 1
ATOM 2846 C C . THR A 1 361 ? -3.790 0.809 4.435 1.00 85.50 361 THR A C 1
ATOM 2848 O O . THR A 1 361 ? -3.384 -0.196 5.010 1.00 85.50 361 THR A O 1
ATOM 2851 N N . LEU A 1 362 ? -3.098 1.390 3.455 1.00 86.62 362 LEU A N 1
ATOM 2852 C CA . LEU A 1 362 ? -1.851 0.858 2.920 1.00 86.62 362 LEU A CA 1
ATOM 2853 C C . LEU A 1 362 ? -0.954 2.021 2.487 1.00 86.62 362 LEU A C 1
ATOM 2855 O O . LEU A 1 362 ? -1.364 2.825 1.653 1.00 86.62 362 LEU A O 1
ATOM 2859 N N . ALA A 1 363 ? 0.253 2.098 3.042 1.00 89.75 363 ALA A N 1
ATOM 2860 C CA . ALA A 1 363 ? 1.292 3.023 2.602 1.00 89.75 363 ALA A CA 1
ATOM 2861 C C . ALA A 1 363 ? 2.288 2.301 1.697 1.00 89.75 363 ALA A C 1
ATOM 2863 O O . ALA A 1 363 ? 2.808 1.242 2.045 1.00 89.75 363 ALA A O 1
ATOM 2864 N N . THR A 1 364 ? 2.589 2.900 0.549 1.00 89.25 364 THR A N 1
ATOM 2865 C CA . THR A 1 364 ? 3.605 2.412 -0.391 1.00 89.25 364 THR A CA 1
ATOM 2866 C C . THR A 1 364 ? 4.687 3.461 -0.558 1.00 89.25 364 THR A C 1
ATOM 2868 O O . THR A 1 364 ? 4.374 4.622 -0.828 1.00 89.25 364 THR A O 1
ATOM 2871 N N . PHE A 1 365 ? 5.946 3.042 -0.472 1.00 91.88 365 PHE A N 1
ATOM 2872 C CA . PHE A 1 365 ? 7.100 3.915 -0.654 1.00 91.88 365 PHE A CA 1
ATOM 2873 C C . PHE A 1 365 ? 8.004 3.369 -1.764 1.00 91.88 365 PHE A C 1
ATOM 2875 O O . PHE A 1 365 ? 8.253 2.165 -1.776 1.00 91.88 365 PHE A O 1
ATOM 2882 N N . PRO A 1 366 ? 8.543 4.211 -2.664 1.00 90.12 366 PRO A N 1
ATOM 2883 C CA . PRO A 1 366 ? 9.395 3.748 -3.768 1.00 90.12 366 PRO A CA 1
ATOM 2884 C C . PRO A 1 366 ? 10.714 3.078 -3.336 1.00 90.12 366 PRO A C 1
ATOM 2886 O O . PRO A 1 366 ? 11.361 2.409 -4.141 1.00 90.12 366 PRO A O 1
ATOM 2889 N N . TRP A 1 367 ? 11.131 3.277 -2.083 1.00 93.19 367 TRP A N 1
ATOM 2890 C CA . TRP A 1 367 ? 12.370 2.750 -1.498 1.00 93.19 367 TRP A CA 1
ATOM 2891 C C . TRP A 1 367 ? 12.163 1.568 -0.538 1.00 93.19 367 TRP A C 1
ATOM 2893 O O . TRP A 1 367 ? 13.144 1.103 0.041 1.00 93.19 367 TRP A O 1
ATOM 2903 N N . LEU A 1 368 ? 10.925 1.106 -0.331 1.00 90.75 368 LEU A N 1
ATOM 2904 C CA . LEU A 1 368 ? 10.638 -0.097 0.456 1.00 90.75 368 LEU A CA 1
ATOM 2905 C C . LEU A 1 368 ? 10.252 -1.258 -0.461 1.00 90.75 368 LEU A C 1
ATOM 2907 O O . LEU A 1 368 ? 9.510 -1.075 -1.422 1.00 90.75 368 LEU A O 1
ATOM 2911 N N . ASP A 1 369 ? 10.703 -2.463 -0.111 1.00 83.94 369 ASP A N 1
ATOM 2912 C CA . ASP A 1 369 ? 10.413 -3.686 -0.873 1.00 83.94 369 ASP A CA 1
ATOM 2913 C C . ASP A 1 369 ? 8.955 -4.152 -0.728 1.00 83.94 369 ASP A C 1
ATOM 2915 O O . ASP A 1 369 ? 8.429 -4.865 -1.580 1.00 83.94 369 ASP A O 1
ATOM 2919 N N . GLN A 1 370 ? 8.289 -3.743 0.353 1.00 84.56 370 GLN A N 1
ATOM 2920 C CA . GLN A 1 370 ? 6.904 -4.083 0.659 1.00 84.56 370 GLN A CA 1
ATOM 2921 C C . GLN A 1 370 ? 6.145 -2.861 1.190 1.00 84.56 370 GLN A C 1
ATOM 2923 O O . GLN A 1 370 ? 6.754 -1.980 1.807 1.00 84.56 370 GLN A O 1
ATOM 2928 N N . PRO A 1 371 ? 4.818 -2.787 0.975 1.00 90.75 371 PRO A N 1
ATOM 2929 C CA . PRO A 1 371 ? 3.998 -1.753 1.591 1.00 90.75 371 PRO A CA 1
ATOM 2930 C C . PRO A 1 371 ? 3.936 -1.920 3.114 1.00 90.75 371 PRO A C 1
ATOM 2932 O O . PRO A 1 371 ? 4.371 -2.928 3.664 1.00 90.75 371 PRO A O 1
ATOM 2935 N N . LEU A 1 372 ? 3.338 -0.944 3.792 1.00 91.25 372 LEU A N 1
ATOM 2936 C CA . LEU A 1 372 ? 2.999 -1.013 5.210 1.00 91.25 372 LEU A CA 1
ATOM 2937 C C . LEU A 1 372 ? 1.480 -0.951 5.367 1.00 91.25 372 LEU A C 1
ATOM 2939 O O . LEU A 1 372 ? 0.832 -0.065 4.806 1.00 91.25 372 LEU A O 1
ATOM 2943 N N . THR A 1 373 ? 0.904 -1.868 6.139 1.00 91.81 373 THR A N 1
ATOM 2944 C CA . THR A 1 373 ? -0.519 -1.808 6.495 1.00 91.81 373 THR A CA 1
ATOM 2945 C C . THR A 1 373 ? -0.728 -0.715 7.529 1.00 91.81 373 THR A C 1
ATOM 2947 O O . THR A 1 373 ? -0.089 -0.723 8.580 1.00 91.81 373 THR A O 1
ATOM 2950 N N . ILE A 1 374 ? -1.665 0.190 7.269 1.00 91.00 374 ILE A N 1
ATOM 2951 C CA . ILE A 1 374 ? -2.107 1.195 8.232 1.00 91.00 374 ILE A CA 1
ATOM 2952 C C . ILE A 1 374 ? -3.419 0.709 8.833 1.00 91.00 374 ILE A C 1
ATOM 2954 O O . ILE A 1 374 ? -4.372 0.416 8.113 1.00 91.00 374 ILE A O 1
ATOM 2958 N N . VAL A 1 375 ? -3.484 0.643 10.159 1.00 88.19 375 VAL A N 1
ATOM 2959 C CA . VAL A 1 375 ? -4.745 0.476 10.878 1.00 88.19 375 VAL A CA 1
ATOM 2960 C C . VAL A 1 375 ? -5.025 1.743 11.658 1.00 88.19 375 VAL A C 1
ATOM 2962 O O . VAL A 1 375 ? -4.518 1.933 12.762 1.00 88.19 375 VAL A O 1
ATOM 2965 N N . TRP A 1 376 ? -5.847 2.597 11.051 1.00 85.06 376 TRP A N 1
ATOM 2966 C CA . TRP A 1 376 ? -6.417 3.770 11.695 1.00 85.06 376 TRP A CA 1
ATOM 2967 C C . TRP A 1 376 ? -7.913 3.534 11.940 1.00 85.06 376 TRP A C 1
ATOM 2969 O O . TRP A 1 376 ? -8.657 3.315 10.980 1.00 85.06 376 TRP A O 1
ATOM 2979 N N . PRO A 1 377 ? -8.385 3.545 13.193 1.00 69.12 377 PRO A N 1
ATOM 2980 C CA . PRO A 1 377 ? -9.780 3.275 13.530 1.00 69.12 377 PRO A CA 1
ATOM 2981 C C . PRO A 1 377 ? -10.687 4.470 13.184 1.00 69.12 377 PRO A C 1
ATOM 2983 O O . PRO A 1 377 ? -11.187 5.161 14.061 1.00 69.12 377 PRO A O 1
ATOM 2986 N N . LEU A 1 378 ? -10.964 4.689 11.896 1.00 65.25 378 LEU A N 1
ATOM 2987 C CA . LEU A 1 378 ? -11.948 5.678 11.417 1.00 65.25 378 LEU A CA 1
ATOM 2988 C C . LEU A 1 378 ? -13.412 5.195 11.563 1.00 65.25 378 LEU A C 1
ATOM 2990 O O . LEU A 1 378 ? -14.306 5.609 10.821 1.00 65.25 378 LEU A O 1
ATOM 2994 N N . ASN A 1 379 ? -13.679 4.281 12.499 1.00 41.03 379 ASN A N 1
ATOM 2995 C CA . ASN A 1 379 ? -14.986 3.651 12.664 1.00 41.03 379 ASN A CA 1
ATOM 2996 C C . ASN A 1 379 ? -15.966 4.622 13.343 1.00 41.03 379 ASN A C 1
ATOM 2998 O O . ASN A 1 379 ? -15.779 4.968 14.505 1.00 41.03 379 ASN A O 1
ATOM 3002 N N . GLY A 1 380 ? -17.040 5.015 12.644 1.00 42.12 380 GLY A N 1
ATOM 3003 C CA . GLY A 1 380 ? -18.186 5.710 13.260 1.00 42.12 380 GLY A CA 1
ATOM 3004 C C . GLY A 1 380 ? -18.718 6.955 12.548 1.00 42.12 380 GLY A C 1
ATOM 3005 O O . GLY A 1 380 ? -19.639 7.588 13.049 1.00 42.12 380 GLY A O 1
ATOM 3006 N N . LEU A 1 381 ? -18.194 7.317 11.377 1.00 37.03 381 LEU A N 1
ATOM 3007 C CA . LEU A 1 381 ? -18.596 8.535 10.668 1.00 37.03 381 LEU A CA 1
ATOM 3008 C C . LEU A 1 381 ? -19.457 8.272 9.424 1.00 37.03 381 LEU A C 1
ATOM 3010 O O . LEU A 1 381 ? -19.389 9.007 8.438 1.00 37.03 381 LEU A O 1
ATOM 3014 N N . THR A 1 382 ? -20.348 7.287 9.497 1.00 30.84 382 THR A N 1
ATOM 3015 C CA . THR A 1 382 ? -21.609 7.318 8.743 1.00 30.84 382 THR A CA 1
ATOM 3016 C C . THR A 1 382 ? -22.597 8.163 9.543 1.00 30.84 382 THR A C 1
ATOM 3018 O O . THR A 1 382 ? -23.177 7.685 10.517 1.00 30.84 382 THR A O 1
ATOM 3021 N N . GLY A 1 383 ? -22.699 9.439 9.179 1.00 33.31 383 GLY A N 1
ATOM 3022 C CA . GLY A 1 383 ? -23.821 10.301 9.543 1.00 33.31 383 GLY A CA 1
ATOM 3023 C C . GLY A 1 383 ? -24.743 10.399 8.347 1.00 33.31 383 GLY A C 1
ATOM 3024 O O . GLY A 1 383 ? -24.183 10.432 7.226 1.00 33.31 383 GLY A O 1
#